Protein AF-A0A6C0JT31-F1 (afdb_monomer_lite)

pLDDT: mean 92.15, std 6.62, range [58.12, 98.12]

Radius of gyration: 35.14 Å; chains: 1; bounding box: 84×81×82 Å

Foldseek 3Di:
DDDLVNLVVLLVVLPCVDDDPVNVVLSVVCCVVPPDDPSNLLSVLVVLVPPPQNVLVVCLPVVPDPPPCLDLVNLCSSNNDVRSNVVNVVCCVQPDLDLVNLCVVPNNVRSVVVVVVVCLVPDLDLVSLCVVPNPVVSVVVSVVCCQQPVVDLDLVNLCSNPNNPRSNVVSVVVVVVVVLCLDLVVLCVVPNNPRSVVVNVVVVVVVVCPPPLNVLLVVCVVVVDDPVVSVVVCCQVPVCLDLVNLCVVPNNPRSNVVSVVVVLVVLCPDLLHLNVVVVVVDDSQVSLVSNLVVVCVVCLQDPQDPVCCVQCVVVQVLLCVQPVFDKQAHSRWDKDADGPLLCVLAVDGIDTAHIDGVVVLEGEHEAEPVHDDPDDLVCLVVDDSVVCNVPPDPVSSSCNSSVVVVHDYQYAYPVCNLVSLVVVQVVCVVVVNHDDSVSRD

Structure (mmCIF, N/CA/C/O backbone):
data_AF-A0A6C0JT31-F1
#
_entry.id   AF-A0A6C0JT31-F1
#
loop_
_atom_site.group_PDB
_atom_site.id
_atom_site.type_symbol
_atom_site.label_atom_id
_atom_site.label_alt_id
_atom_site.label_comp_id
_atom_site.label_asym_id
_atom_site.label_entity_id
_atom_site.label_seq_id
_atom_site.pdbx_PDB_ins_code
_atom_site.Cartn_x
_atom_site.Cartn_y
_atom_site.Cartn_z
_atom_site.occupancy
_atom_site.B_iso_or_equiv
_atom_site.auth_seq_id
_atom_site.auth_comp_id
_atom_site.auth_asym_id
_atom_site.auth_atom_id
_atom_site.pdbx_PDB_model_num
ATOM 1 N N . MET A 1 1 ? -22.588 42.194 32.661 1.00 69.44 1 MET A N 1
ATOM 2 C CA . MET A 1 1 ? -21.733 40.985 32.704 1.00 69.44 1 MET A CA 1
ATOM 3 C C . MET A 1 1 ? -22.078 40.218 33.970 1.00 69.44 1 MET A C 1
ATOM 5 O O . MET A 1 1 ? -22.453 40.865 34.941 1.00 69.44 1 MET A O 1
ATOM 9 N N . ALA A 1 2 ? -22.039 38.881 33.966 1.00 86.81 2 ALA A N 1
ATOM 10 C CA . ALA A 1 2 ? -22.159 38.131 35.223 1.00 86.81 2 ALA A CA 1
ATOM 11 C C . ALA A 1 2 ? -21.016 38.555 36.164 1.00 86.81 2 ALA A C 1
ATOM 13 O O . ALA A 1 2 ? -19.954 38.906 35.660 1.00 86.81 2 ALA A O 1
ATOM 14 N N . SER A 1 3 ? -21.226 38.572 37.481 1.00 95.69 3 SER A N 1
ATOM 15 C CA . SER A 1 3 ? -20.156 38.810 38.461 1.00 95.69 3 SER A CA 1
ATOM 16 C C . SER A 1 3 ? -19.476 37.495 38.853 1.00 95.69 3 SER A C 1
ATOM 18 O O . SER A 1 3 ? -20.066 36.418 38.705 1.00 95.69 3 SER A O 1
ATOM 20 N N . PHE A 1 4 ? -18.258 37.572 39.394 1.00 96.44 4 PHE A N 1
ATOM 21 C CA . PHE A 1 4 ? -17.570 36.395 39.929 1.00 96.44 4 PHE A CA 1
ATOM 22 C C . PHE A 1 4 ? -18.368 35.740 41.072 1.00 96.44 4 PHE A C 1
ATOM 24 O O . PHE A 1 4 ? -18.502 34.518 41.113 1.00 96.44 4 PHE A O 1
ATOM 31 N N . ASP A 1 5 ? -19.036 36.536 41.912 1.00 96.56 5 ASP A N 1
ATOM 32 C CA . ASP A 1 5 ? -19.933 36.027 42.959 1.00 96.56 5 ASP A CA 1
ATOM 33 C C . ASP A 1 5 ? -21.072 35.171 42.398 1.00 96.56 5 ASP A C 1
ATOM 35 O O . ASP A 1 5 ? -21.422 34.130 42.959 1.00 96.56 5 ASP A O 1
ATOM 39 N N . TYR A 1 6 ? -21.649 35.569 41.258 1.00 96.50 6 TYR A N 1
ATOM 40 C CA . TYR A 1 6 ? -22.677 34.774 40.588 1.00 96.50 6 TYR A CA 1
ATOM 41 C C . TYR A 1 6 ? -22.108 33.455 40.045 1.00 96.50 6 TYR A C 1
ATOM 43 O O . TYR A 1 6 ? -22.755 32.402 40.143 1.00 96.50 6 TYR A O 1
ATOM 51 N N . PHE A 1 7 ? -20.888 33.489 39.503 1.00 96.38 7 PHE A N 1
ATOM 52 C CA . PHE A 1 7 ? -20.173 32.292 39.070 1.00 96.38 7 PHE A CA 1
ATOM 53 C C . PHE A 1 7 ? -19.945 31.328 40.246 1.00 96.38 7 PHE A C 1
ATOM 55 O O . PHE A 1 7 ? -20.360 30.168 40.163 1.00 96.38 7 PHE A O 1
ATOM 62 N N . LEU A 1 8 ? -19.428 31.811 41.381 1.00 97.31 8 LEU A N 1
ATOM 63 C CA . LEU A 1 8 ? -19.240 31.013 42.598 1.00 97.31 8 LEU A CA 1
ATOM 64 C C . LEU A 1 8 ? -20.556 30.481 43.168 1.00 97.31 8 LEU A C 1
ATOM 66 O O . LEU A 1 8 ? -20.645 29.305 43.524 1.00 97.31 8 LEU A O 1
ATOM 70 N N . LYS A 1 9 ? -21.615 31.299 43.192 1.00 96.94 9 LYS A N 1
ATOM 71 C CA . LYS A 1 9 ? -22.958 30.862 43.602 1.00 96.94 9 LYS A CA 1
ATOM 72 C C . LYS A 1 9 ? -23.452 29.698 42.740 1.00 96.94 9 LYS A C 1
ATOM 74 O O . LYS A 1 9 ? -24.077 28.769 43.249 1.00 96.94 9 LYS A O 1
ATOM 79 N N . THR A 1 10 ? -23.141 29.712 41.444 1.00 97.06 10 THR A N 1
ATOM 80 C CA . THR A 1 10 ? -23.486 28.622 40.523 1.00 97.06 10 THR A CA 1
ATOM 81 C C . THR A 1 10 ? -22.645 27.368 40.772 1.00 97.06 10 THR A C 1
ATOM 83 O O . THR A 1 10 ? -23.184 26.264 40.720 1.00 97.06 10 THR A O 1
ATOM 86 N N . ILE A 1 11 ? -21.351 27.515 41.081 1.00 97.50 11 ILE A N 1
ATOM 87 C CA . ILE A 1 11 ? -20.485 26.393 41.475 1.00 97.50 11 ILE A CA 1
ATOM 88 C C . ILE A 1 11 ? -21.014 25.723 42.754 1.00 97.50 11 ILE A C 1
ATOM 90 O O . ILE A 1 11 ? -21.165 24.501 42.768 1.00 97.50 11 ILE A O 1
ATOM 94 N N . LYS A 1 12 ? -21.397 26.514 43.767 1.00 97.25 12 LYS A N 1
ATOM 95 C CA . LYS A 1 12 ? -22.021 26.023 45.010 1.00 97.25 12 LYS A CA 1
ATOM 96 C C . LYS A 1 12 ? -23.351 25.316 44.756 1.00 97.25 12 LYS A C 1
ATOM 98 O O . LYS A 1 12 ? -23.585 24.233 45.279 1.00 97.25 12 LYS A O 1
ATOM 103 N N . LYS A 1 13 ? -24.195 25.855 43.865 1.00 97.38 13 LYS A N 1
ATOM 104 C CA . LYS A 1 13 ? -25.459 25.213 43.449 1.00 97.38 13 LYS A CA 1
ATOM 105 C C . LYS A 1 13 ? -25.257 23.830 42.806 1.00 97.38 13 LYS A C 1
ATOM 107 O O . LYS A 1 13 ? -26.175 23.018 42.824 1.00 97.38 13 LYS A O 1
ATOM 112 N N . ASN A 1 14 ? -24.077 23.550 42.252 1.00 97.06 14 ASN A N 1
ATOM 113 C CA . ASN A 1 14 ? -23.718 22.234 41.716 1.00 97.06 14 ASN A CA 1
ATOM 114 C C . ASN A 1 14 ? -23.098 21.291 42.776 1.00 97.06 14 ASN A C 1
ATOM 116 O O . ASN A 1 14 ? -22.522 20.273 42.393 1.00 97.06 14 ASN A O 1
ATOM 120 N N . GLY A 1 15 ? -23.191 21.614 44.072 1.00 96.88 15 GLY A N 1
ATOM 121 C CA . GLY A 1 15 ? -22.801 20.733 45.181 1.00 96.88 15 GLY A CA 1
ATOM 122 C C . GLY A 1 15 ? -21.375 20.914 45.710 1.00 96.88 15 GLY A C 1
ATOM 123 O O . GLY A 1 15 ? -20.923 20.100 46.503 1.00 96.88 15 GLY A O 1
ATOM 124 N N . VAL A 1 16 ? -20.647 21.950 45.280 1.00 97.44 16 VAL A N 1
ATOM 125 C CA . VAL A 1 16 ? -19.313 22.263 45.823 1.00 97.44 16 VAL A CA 1
ATOM 126 C C . VAL A 1 16 ? -19.470 23.177 47.037 1.00 97.44 16 VAL A C 1
ATOM 128 O O . VAL A 1 16 ? -19.629 24.386 46.880 1.00 97.44 16 VAL A O 1
ATOM 131 N N . GLU A 1 17 ? -19.458 22.610 48.241 1.00 95.62 17 GLU A N 1
ATOM 132 C CA . GLU A 1 17 ? -19.674 23.375 49.479 1.00 95.62 17 GLU A CA 1
ATOM 133 C C . GLU A 1 17 ? -18.415 24.124 49.934 1.00 95.62 17 GLU A C 1
ATOM 135 O O . GLU A 1 17 ? -18.486 25.310 50.259 1.00 95.62 17 GLU A O 1
ATOM 140 N N . ASN A 1 18 ? -17.259 23.458 49.862 1.00 95.88 18 ASN A N 1
ATOM 141 C CA . ASN A 1 18 ? -15.967 23.987 50.290 1.00 95.88 18 ASN A CA 1
ATOM 142 C C . ASN A 1 18 ? -15.019 24.114 49.091 1.00 95.88 18 ASN A C 1
ATOM 144 O O . ASN A 1 18 ? -14.836 23.162 48.331 1.00 95.88 18 ASN A O 1
ATOM 148 N N . ILE A 1 19 ? -14.421 25.294 48.920 1.00 97.38 19 ILE A N 1
ATOM 149 C CA . ILE A 1 19 ? -13.446 25.602 47.866 1.00 97.38 19 ILE A CA 1
ATOM 150 C C . ILE A 1 19 ? -12.188 26.096 48.575 1.00 97.38 19 ILE A C 1
ATOM 152 O O . ILE A 1 19 ? -12.276 27.049 49.344 1.00 97.38 19 ILE A O 1
ATOM 156 N N . SER A 1 20 ? -11.043 25.449 48.350 1.00 97.31 20 SER A N 1
ATOM 157 C CA . SER A 1 20 ? -9.771 25.920 48.906 1.00 97.31 20 SER A CA 1
ATOM 158 C C . SER A 1 20 ? -9.339 27.237 48.258 1.00 97.31 20 SER A C 1
ATOM 160 O O . SER A 1 20 ? -9.696 27.517 47.111 1.00 97.31 20 SER A O 1
ATOM 162 N N . ASP A 1 21 ? -8.524 28.024 48.961 1.00 97.56 21 ASP A N 1
ATOM 163 C CA . ASP A 1 21 ? -8.038 29.316 48.460 1.00 97.56 21 ASP A CA 1
ATOM 164 C C . ASP A 1 21 ? -7.274 29.187 47.135 1.00 97.56 21 ASP A C 1
ATOM 166 O O . ASP A 1 21 ? -7.402 30.037 46.254 1.00 97.56 21 ASP A O 1
ATOM 170 N N . ASP A 1 22 ? -6.519 28.102 46.950 1.00 97.31 22 ASP A N 1
ATOM 171 C CA . ASP A 1 22 ? -5.787 27.855 45.705 1.00 97.31 22 ASP A CA 1
ATOM 172 C C . ASP A 1 22 ? -6.731 27.579 44.529 1.00 97.31 22 ASP A C 1
ATOM 174 O O . ASP A 1 22 ? -6.578 28.169 43.457 1.00 97.31 22 ASP A O 1
ATOM 178 N N . VAL A 1 23 ? -7.779 26.773 44.742 1.00 97.06 23 VAL A N 1
ATOM 179 C CA . VAL A 1 23 ? -8.818 26.560 43.724 1.00 97.06 23 VAL A CA 1
ATOM 180 C C . VAL A 1 23 ? -9.566 27.865 43.454 1.00 97.06 23 VAL A C 1
ATOM 182 O O . VAL A 1 23 ? -9.864 28.168 42.301 1.00 97.06 23 VAL A O 1
ATOM 185 N N . LEU A 1 24 ? -9.836 28.677 44.479 1.00 97.62 24 LEU A N 1
ATOM 186 C CA . LEU A 1 24 ? -10.512 29.964 44.325 1.00 97.62 24 LEU A CA 1
ATOM 187 C C . LEU A 1 24 ? -9.716 30.927 43.427 1.00 97.62 24 LEU A C 1
ATOM 189 O O . LEU A 1 24 ? -10.303 31.557 42.545 1.00 97.62 24 LEU A O 1
ATOM 193 N N . LYS A 1 25 ? -8.386 30.982 43.588 1.00 97.75 25 LYS A N 1
ATOM 194 C CA . LYS A 1 25 ? -7.487 31.758 42.714 1.00 97.75 25 LYS A CA 1
ATOM 195 C C . LYS A 1 25 ? -7.536 31.271 41.267 1.00 97.75 25 LYS A C 1
ATOM 197 O O . LYS A 1 25 ? -7.625 32.086 40.349 1.00 97.75 25 LYS A O 1
ATOM 202 N N . GLU A 1 26 ? -7.515 29.955 41.044 1.00 97.88 26 GLU A N 1
ATOM 203 C CA . GLU A 1 26 ? -7.654 29.397 39.694 1.00 97.88 26 GLU A CA 1
ATOM 204 C C . GLU A 1 26 ? -9.007 29.749 39.064 1.00 97.88 26 GLU A C 1
ATOM 206 O O . GLU A 1 26 ? -9.064 30.133 37.896 1.00 97.88 26 GLU A O 1
ATOM 211 N N . LEU A 1 27 ? -10.095 29.664 39.833 1.00 97.19 27 LEU A N 1
ATOM 212 C CA . LEU A 1 27 ? -11.440 30.011 39.377 1.00 97.19 27 LEU A CA 1
ATOM 213 C C . LEU A 1 27 ? -11.567 31.487 38.995 1.00 97.19 27 LEU A C 1
ATOM 215 O O . LEU A 1 27 ? -12.158 31.781 37.955 1.00 97.19 27 LEU A O 1
ATOM 219 N N . GLN A 1 28 ? -11.008 32.393 39.804 1.00 97.44 28 GLN A N 1
ATOM 220 C CA . GLN A 1 28 ? -10.962 33.827 39.505 1.00 97.44 28 GLN A CA 1
ATOM 221 C C . GLN A 1 28 ? -10.239 34.064 38.179 1.00 97.44 28 GLN A C 1
ATOM 223 O O . GLN A 1 28 ? -10.784 34.696 37.279 1.00 97.44 28 GLN A O 1
ATOM 228 N N . ARG A 1 29 ? -9.072 33.436 37.999 1.00 97.75 29 ARG A N 1
ATOM 229 C CA . ARG A 1 29 ? -8.293 33.542 36.763 1.00 97.75 29 ARG A CA 1
ATOM 230 C C . ARG A 1 29 ? -9.054 33.031 35.536 1.00 97.75 29 ARG A C 1
ATOM 232 O O . ARG A 1 29 ? -9.039 33.677 34.492 1.00 97.75 29 ARG A O 1
ATOM 239 N N . ILE A 1 30 ? -9.736 31.886 35.649 1.00 96.69 30 ILE A N 1
ATOM 240 C CA . ILE A 1 30 ? -10.597 31.361 34.576 1.00 96.69 30 ILE A CA 1
ATOM 241 C C . ILE A 1 30 ? -11.704 32.375 34.236 1.00 96.69 30 ILE A C 1
ATOM 243 O O . ILE A 1 30 ? -12.012 32.589 33.065 1.00 96.69 30 ILE A O 1
ATOM 247 N N . PHE A 1 31 ? -12.327 32.975 35.247 1.00 96.62 31 PHE A N 1
ATOM 248 C CA . PHE A 1 31 ? -13.426 33.914 35.059 1.00 96.62 31 PHE A CA 1
ATOM 249 C C . PHE A 1 31 ? -12.974 35.214 34.384 1.00 96.62 31 PHE A C 1
ATOM 251 O O . PHE A 1 31 ? -13.602 35.632 33.411 1.00 96.62 31 PHE A O 1
ATOM 258 N N . ASP A 1 32 ? -11.869 35.799 34.844 1.00 96.31 32 ASP A N 1
ATOM 259 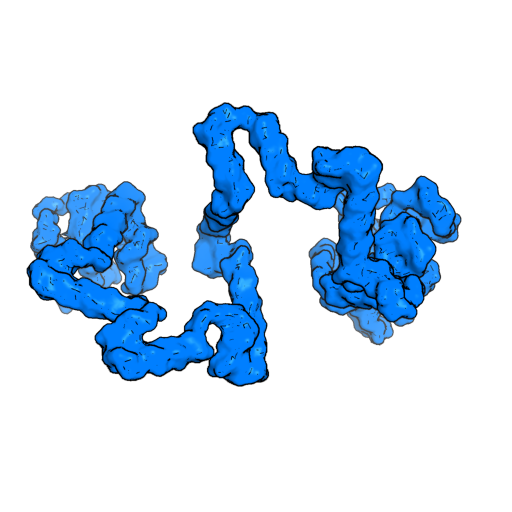C CA . ASP A 1 32 ? -11.333 37.059 34.317 1.00 96.31 32 ASP A CA 1
ATOM 260 C C . ASP A 1 32 ? -10.927 36.938 32.844 1.00 96.31 32 ASP A C 1
ATOM 262 O O . ASP A 1 32 ? -11.186 37.835 32.045 1.00 96.31 32 ASP A O 1
ATOM 266 N N . GLU A 1 33 ? -10.336 35.804 32.459 1.00 96.56 33 GLU A N 1
ATOM 267 C CA . GLU A 1 33 ? -9.851 35.588 31.094 1.00 96.56 33 GLU A CA 1
ATOM 268 C C . GLU A 1 33 ? -10.964 35.168 30.119 1.00 96.56 33 GLU A C 1
ATOM 270 O O . GLU A 1 33 ? -10.937 35.519 28.938 1.00 96.56 33 GLU A O 1
ATOM 275 N N . PHE A 1 34 ? -11.954 34.399 30.584 1.00 93.62 34 PHE A N 1
ATOM 276 C CA . PHE A 1 34 ? -12.894 33.712 29.692 1.00 93.62 34 PHE A CA 1
ATOM 277 C C . PHE A 1 34 ? -14.362 34.118 29.849 1.00 93.62 34 PHE A C 1
ATOM 279 O O . PHE A 1 34 ? -15.176 33.749 28.993 1.00 93.62 34 PHE A O 1
ATOM 286 N N . GLY A 1 35 ? -14.718 34.854 30.903 1.00 92.69 35 GLY A N 1
ATOM 287 C CA . GLY A 1 35 ? -16.068 35.346 31.169 1.00 92.69 35 GLY A CA 1
ATOM 288 C C . GLY A 1 35 ? -17.082 34.234 31.451 1.00 92.69 35 GLY A C 1
ATOM 289 O O . GLY A 1 35 ? -17.193 33.734 32.567 1.00 92.69 35 GLY A O 1
ATOM 290 N N . ALA A 1 36 ? -17.884 33.861 30.450 1.00 86.88 36 ALA A N 1
ATOM 291 C CA . ALA A 1 36 ? -18.910 32.827 30.598 1.00 86.88 36 ALA A CA 1
ATOM 292 C C . ALA A 1 36 ? -18.299 31.421 30.484 1.00 86.88 36 ALA A C 1
ATOM 294 O O . ALA A 1 36 ? -17.788 31.027 29.433 1.00 86.88 36 ALA A O 1
ATOM 295 N N . VAL A 1 37 ? -18.393 30.638 31.562 1.00 89.62 37 VAL A N 1
ATOM 296 C CA . VAL A 1 37 ? -17.688 29.356 31.693 1.00 89.62 37 VAL A CA 1
ATOM 297 C C . VAL A 1 37 ? -18.661 28.223 32.048 1.00 89.62 37 VAL A C 1
ATOM 299 O O . VAL A 1 37 ? -19.593 28.438 32.826 1.00 89.62 37 VAL A O 1
ATOM 302 N N . PRO A 1 38 ? -18.488 26.998 31.509 1.00 91.00 38 PRO A N 1
ATOM 303 C CA . PRO A 1 38 ? -19.333 25.848 31.835 1.00 91.00 38 PRO A CA 1
ATOM 304 C C . PRO A 1 38 ? -19.134 25.360 33.283 1.00 91.00 38 PRO A C 1
ATOM 306 O O . PRO A 1 38 ? -18.434 24.380 33.545 1.00 91.00 38 PRO A O 1
ATOM 309 N N . THR A 1 39 ? -19.827 26.012 34.221 1.00 95.06 39 THR A N 1
ATOM 310 C CA . THR A 1 39 ? -19.787 25.764 35.676 1.00 95.06 39 THR A CA 1
ATOM 311 C C . THR A 1 39 ? -19.979 24.296 36.049 1.00 95.06 39 THR A C 1
ATOM 313 O O . THR A 1 39 ? -19.274 23.801 36.915 1.00 95.06 39 THR A O 1
ATOM 316 N N . LYS A 1 40 ? -20.849 23.549 35.353 1.00 95.19 40 LYS A N 1
ATOM 317 C CA . LYS A 1 40 ? -21.061 22.109 35.610 1.00 95.19 40 LYS A CA 1
ATOM 318 C C . LYS A 1 40 ? -19.797 21.262 35.433 1.00 95.19 40 LYS A C 1
ATOM 320 O O . LYS A 1 40 ? -19.618 20.278 36.146 1.00 95.19 40 LYS A O 1
ATOM 325 N N . ILE A 1 41 ? -18.948 21.600 34.459 1.00 93.88 41 ILE A N 1
ATOM 326 C CA . ILE A 1 41 ? -17.707 20.855 34.202 1.00 93.88 41 ILE A CA 1
ATOM 327 C C . ILE A 1 41 ? -16.709 21.134 35.323 1.00 93.88 41 ILE A C 1
ATOM 329 O O . ILE A 1 41 ? -16.168 20.186 35.885 1.00 93.88 41 ILE A O 1
ATOM 333 N N . ILE A 1 42 ? -16.542 22.411 35.669 1.00 96.12 42 ILE A N 1
ATOM 334 C CA . ILE A 1 42 ? -15.617 22.872 36.707 1.00 96.12 42 ILE A CA 1
ATOM 335 C C . ILE A 1 42 ? -16.032 22.361 38.085 1.00 96.12 42 ILE A C 1
ATOM 337 O O . ILE A 1 42 ? -15.215 21.767 38.777 1.00 96.12 42 ILE A O 1
ATOM 341 N N . SER A 1 43 ? -17.311 22.475 38.454 1.00 97.38 43 SER A N 1
ATOM 342 C CA . SER A 1 43 ? -17.826 21.910 39.707 1.00 97.38 43 SER A CA 1
ATOM 343 C C . SER A 1 43 ? -17.496 20.425 39.830 1.00 97.38 43 SER A C 1
ATOM 345 O O . SER A 1 43 ? -17.051 19.973 40.879 1.00 97.38 43 SER A O 1
ATOM 347 N N . LYS A 1 44 ? -17.646 19.663 38.739 1.00 96.75 44 LYS A N 1
ATOM 348 C CA . LYS A 1 44 ? -17.315 18.236 38.729 1.00 96.75 44 LYS A CA 1
ATOM 349 C C . LYS A 1 44 ? -15.810 17.972 38.856 1.00 96.75 44 LYS A C 1
ATOM 351 O O . LYS A 1 44 ? -15.446 16.973 39.459 1.00 96.75 44 LYS A O 1
ATOM 356 N N . GLN A 1 45 ? -14.947 18.831 38.309 1.00 97.25 45 GLN A N 1
ATOM 357 C CA . GLN A 1 45 ? -13.494 18.728 38.504 1.00 97.25 45 GLN A CA 1
ATOM 358 C C . GLN A 1 45 ? -13.115 18.953 39.973 1.00 97.25 45 GLN A C 1
ATOM 360 O O . GLN A 1 45 ? -12.343 18.168 40.513 1.00 97.25 45 GLN A O 1
ATOM 365 N N . ILE A 1 46 ? -13.718 19.950 40.630 1.00 97.56 46 ILE A N 1
ATOM 366 C CA . ILE A 1 46 ? -13.469 20.244 42.050 1.00 97.56 46 ILE A CA 1
ATOM 367 C C . ILE A 1 46 ? -13.913 19.071 42.934 1.00 97.56 46 ILE A C 1
ATOM 369 O O . ILE A 1 46 ? -13.137 18.603 43.758 1.00 97.56 46 ILE A O 1
ATOM 373 N N . LEU A 1 47 ? -15.124 18.540 42.720 1.00 97.44 47 LEU A N 1
ATOM 374 C CA . LEU A 1 47 ? -15.649 17.402 43.493 1.00 97.44 47 LEU A CA 1
ATOM 375 C C . LEU A 1 47 ? -14.801 16.130 43.369 1.00 97.44 47 LEU A C 1
ATOM 377 O O . LEU A 1 47 ? -14.805 15.298 44.268 1.00 97.44 47 LEU A O 1
ATOM 381 N N . LEU A 1 48 ? -14.102 15.964 42.246 1.00 96.94 48 LEU A N 1
ATOM 382 C CA . LEU A 1 48 ? -13.217 14.827 42.000 1.00 96.94 48 LEU A CA 1
ATOM 383 C C . LEU A 1 48 ? -11.772 15.092 42.449 1.00 96.94 48 LEU A C 1
ATOM 385 O O . LEU A 1 48 ? -10.923 14.233 42.242 1.00 96.94 48 LEU A O 1
ATOM 389 N N . GLY A 1 49 ? -11.479 16.266 43.020 1.00 96.75 49 GLY A N 1
ATOM 390 C CA . GLY A 1 49 ? -10.129 16.633 43.448 1.00 96.75 49 GLY A CA 1
ATOM 391 C C . GLY A 1 49 ? -9.130 16.736 42.292 1.00 96.75 49 GLY A C 1
ATOM 392 O O . GLY A 1 49 ? -7.962 16.397 42.460 1.00 96.75 49 GLY A O 1
ATOM 393 N N . ILE A 1 50 ? -9.574 17.153 41.100 1.00 96.56 50 ILE A N 1
ATOM 394 C CA . ILE A 1 50 ? -8.691 17.264 39.931 1.00 96.56 50 ILE A CA 1
ATOM 395 C C . ILE A 1 50 ? -7.772 18.489 40.082 1.00 96.56 50 ILE A C 1
ATOM 397 O O . ILE A 1 50 ? -8.297 19.600 40.180 1.00 96.56 50 ILE A O 1
ATOM 401 N N . PRO A 1 51 ? -6.434 18.326 40.035 1.00 95.94 51 PRO A N 1
ATOM 402 C CA . PRO A 1 51 ? -5.503 19.450 40.103 1.00 95.94 51 PRO A CA 1
ATOM 403 C C . PRO A 1 51 ? -5.430 20.220 38.774 1.00 95.94 51 PRO A C 1
ATOM 405 O O . PRO A 1 51 ? -5.808 19.701 37.712 1.00 95.94 51 PRO A O 1
ATOM 408 N N . ASP A 1 52 ? -4.883 21.436 38.839 1.00 95.56 52 ASP A N 1
ATOM 409 C CA . ASP A 1 52 ? -4.596 22.318 37.701 1.00 95.56 52 ASP A CA 1
ATOM 410 C C . ASP A 1 52 ? -5.827 22.610 36.820 1.00 95.56 52 ASP A C 1
ATOM 412 O O . ASP A 1 52 ? -5.794 22.485 35.585 1.00 95.56 52 ASP A O 1
ATOM 416 N N . ILE A 1 53 ? -6.945 22.982 37.444 1.00 96.69 53 ILE A N 1
ATOM 417 C CA . ILE A 1 53 ? -8.231 23.236 36.779 1.00 96.69 53 ILE A CA 1
ATOM 418 C C . ILE A 1 53 ? -8.074 24.297 35.683 1.00 96.69 53 ILE A C 1
ATOM 420 O O . ILE A 1 53 ? -8.561 24.091 34.566 1.00 96.69 53 ILE A O 1
ATOM 424 N N . TYR A 1 54 ? -7.351 25.388 35.956 1.00 96.81 54 TYR A N 1
ATOM 425 C CA . TYR A 1 54 ? -7.072 26.442 34.977 1.00 96.81 54 TYR A CA 1
ATOM 426 C C . TYR A 1 54 ? -6.321 25.894 33.760 1.00 96.81 54 TYR A C 1
ATOM 428 O O . TYR A 1 54 ? -6.782 26.044 32.625 1.00 96.81 54 TYR A O 1
ATOM 436 N N . LYS A 1 55 ? -5.201 25.190 33.976 1.00 96.50 55 LYS A N 1
ATOM 437 C CA . LYS A 1 55 ? -4.381 24.636 32.886 1.00 96.50 55 LYS A CA 1
ATOM 438 C C . LYS A 1 55 ? -5.202 23.691 32.012 1.00 96.50 55 LYS A C 1
ATOM 440 O O . LYS A 1 55 ? -5.206 23.819 30.788 1.00 96.50 55 LYS A O 1
ATOM 445 N N . ARG A 1 56 ? -5.958 22.778 32.632 1.00 94.81 56 ARG A N 1
ATOM 446 C CA . ARG A 1 56 ? -6.835 21.839 31.917 1.00 94.81 56 ARG A CA 1
ATOM 447 C C . ARG A 1 56 ? -7.925 22.554 31.135 1.00 94.81 56 ARG A C 1
ATOM 449 O O . ARG A 1 56 ? -8.240 22.134 30.021 1.00 94.81 56 ARG A O 1
ATOM 456 N N . PHE A 1 57 ? -8.504 23.615 31.694 1.00 93.94 57 PHE A N 1
ATOM 457 C CA . PHE A 1 57 ? -9.516 24.417 31.017 1.00 93.94 57 PHE A CA 1
ATOM 458 C C . PHE A 1 57 ? -8.956 25.066 29.746 1.00 93.94 57 PHE A C 1
ATOM 460 O O . PHE A 1 57 ? -9.543 24.899 28.673 1.00 93.94 57 PHE A O 1
ATOM 467 N N . VAL A 1 58 ? -7.796 25.724 29.849 1.00 93.88 58 VAL A N 1
ATOM 468 C CA . VAL A 1 58 ? -7.093 26.345 28.715 1.00 93.88 58 VAL A CA 1
ATOM 469 C C . VAL A 1 58 ? -6.751 25.302 27.653 1.00 93.88 58 VAL A C 1
ATOM 471 O O . VAL A 1 58 ? -7.088 25.473 26.481 1.00 93.88 58 VAL A O 1
ATOM 474 N N . GLU A 1 59 ? -6.159 24.173 28.052 1.00 92.12 59 GLU A N 1
ATOM 475 C CA . GLU A 1 59 ? -5.826 23.093 27.121 1.00 92.12 59 GLU A CA 1
ATOM 476 C C . GLU A 1 59 ? -7.060 22.544 26.403 1.00 92.12 59 GLU A C 1
ATOM 478 O O . GLU A 1 59 ? -7.036 22.354 25.185 1.00 92.12 59 GLU A O 1
ATOM 483 N N . CYS A 1 60 ? -8.155 22.318 27.133 1.00 91.38 60 CYS A N 1
ATOM 484 C CA . CYS A 1 60 ? -9.413 21.872 26.547 1.00 91.38 60 CYS A CA 1
ATOM 485 C C . CYS A 1 60 ? -9.955 22.887 25.545 1.00 91.38 60 CYS A C 1
ATOM 487 O O . CYS A 1 60 ? -10.397 22.486 24.474 1.00 91.38 60 CYS A O 1
ATOM 489 N N . ARG A 1 61 ? -9.932 24.180 25.872 1.00 89.31 61 ARG A N 1
ATOM 490 C CA . ARG A 1 61 ? -10.451 25.238 24.999 1.00 89.31 61 ARG A CA 1
ATOM 491 C C . ARG A 1 61 ? -9.627 25.383 23.720 1.00 89.31 61 ARG A C 1
ATOM 493 O O . ARG A 1 61 ? -10.208 25.563 22.654 1.00 89.31 61 ARG A O 1
ATOM 500 N N . ASN A 1 62 ? -8.306 25.258 23.821 1.00 89.62 62 ASN A N 1
ATOM 501 C CA . ASN A 1 62 ? -7.397 25.409 22.686 1.00 89.62 62 ASN A CA 1
ATOM 502 C C . ASN A 1 62 ? -7.402 24.181 21.766 1.00 89.62 62 ASN A C 1
ATOM 504 O O . ASN A 1 62 ? -7.381 24.323 20.546 1.00 89.62 62 ASN A O 1
ATOM 508 N N . LYS A 1 63 ? -7.433 22.968 22.335 1.00 87.75 63 LYS A N 1
ATOM 509 C CA . LYS A 1 63 ? -7.328 21.721 21.556 1.00 87.75 63 LYS A CA 1
ATOM 510 C C . LYS A 1 63 ? -8.685 21.174 21.107 1.00 87.75 63 LYS A C 1
ATOM 512 O O . LYS A 1 63 ? -8.770 20.556 20.047 1.00 87.75 63 LYS A O 1
ATOM 517 N N . LEU A 1 64 ? -9.755 21.369 21.883 1.00 84.81 64 LEU A N 1
ATOM 518 C CA . LEU A 1 64 ? -11.087 20.878 21.528 1.00 84.81 64 LEU A CA 1
ATOM 519 C C . LEU A 1 64 ? -11.862 21.994 20.825 1.00 84.81 64 LEU A C 1
ATOM 521 O O . LEU A 1 64 ? -12.316 22.948 21.454 1.00 84.81 64 LEU A O 1
ATOM 525 N N . LYS A 1 65 ? -12.089 21.847 19.516 1.00 70.38 65 LYS A N 1
ATOM 526 C CA . LYS A 1 65 ? -13.090 22.665 18.813 1.00 70.38 65 LYS A CA 1
ATOM 527 C C . LYS A 1 65 ? -14.436 22.504 19.536 1.00 70.38 65 LYS A C 1
ATOM 529 O O . LYS A 1 65 ? -14.761 21.405 19.985 1.00 70.38 65 LYS A O 1
ATOM 534 N N . SER A 1 66 ? -15.222 23.577 19.631 1.00 60.72 66 SER A N 1
ATOM 535 C CA . SER A 1 66 ? -16.403 23.746 20.508 1.00 60.72 66 SER A CA 1
ATOM 536 C C . SER A 1 66 ? -17.495 22.653 20.486 1.00 60.72 66 SER A C 1
ATOM 538 O O . SER A 1 66 ? -18.432 22.727 21.278 1.00 60.72 66 SER A O 1
ATOM 540 N N . LYS A 1 67 ? -17.405 21.631 19.624 1.00 58.12 67 LYS A N 1
ATOM 541 C CA . LYS A 1 67 ? -18.451 20.625 19.387 1.00 58.12 67 LYS A CA 1
ATOM 542 C C . LYS A 1 67 ? -18.236 19.268 20.082 1.00 58.12 67 LYS A C 1
ATOM 544 O O . LYS A 1 67 ? -19.227 18.633 20.428 1.00 58.12 67 LYS A O 1
ATOM 549 N N . ASP A 1 68 ? -17.009 18.851 20.405 1.00 64.75 68 ASP A N 1
ATOM 550 C CA . ASP A 1 68 ? -16.744 17.464 20.860 1.00 64.75 68 ASP A CA 1
ATOM 551 C C . ASP A 1 68 ? -16.577 17.316 22.378 1.00 64.75 68 ASP A C 1
ATOM 553 O O . ASP A 1 68 ? -15.644 16.693 22.890 1.00 64.75 68 ASP A O 1
ATOM 557 N N . SER A 1 69 ? -17.525 17.868 23.138 1.00 72.44 69 SER A N 1
ATOM 558 C CA . SER A 1 69 ? -17.482 17.829 24.606 1.00 72.44 69 SER A CA 1
ATOM 559 C C . SER A 1 69 ? -17.682 16.436 25.230 1.00 72.44 69 SER A C 1
ATOM 561 O O . SER A 1 69 ? -17.539 16.284 26.448 1.00 72.44 69 SER A O 1
ATOM 563 N N . THR A 1 70 ? -17.999 15.423 24.429 1.00 85.62 70 THR A N 1
ATOM 564 C CA . THR A 1 70 ? -18.322 14.064 24.883 1.00 85.62 70 THR A CA 1
ATOM 565 C C . THR A 1 70 ? -17.320 13.008 24.427 1.00 85.62 70 THR A C 1
ATOM 567 O O . THR A 1 70 ? -17.484 11.847 24.793 1.00 85.62 70 THR A O 1
ATOM 570 N N . SER A 1 71 ? -16.278 13.376 23.673 1.00 90.56 71 SER A N 1
ATOM 571 C CA . SER A 1 71 ? -15.268 12.412 23.227 1.00 90.56 71 SER A CA 1
ATOM 572 C C . SER A 1 71 ? -14.460 11.841 24.400 1.00 90.56 71 SER A C 1
ATOM 574 O O . SER A 1 71 ? -14.346 12.467 25.460 1.00 90.56 71 SER A O 1
ATOM 576 N N . TYR A 1 72 ? -13.876 10.653 24.200 1.00 91.81 72 TYR A N 1
ATOM 577 C CA . TYR A 1 72 ? -12.984 10.021 25.177 1.00 91.81 72 TYR A CA 1
ATOM 578 C C . TYR A 1 72 ? -11.835 10.961 25.555 1.00 91.81 72 TYR A C 1
ATOM 580 O O . TYR A 1 72 ? -11.667 11.295 26.724 1.00 91.81 72 TYR A O 1
ATOM 588 N N . ILE A 1 73 ? -11.141 11.503 24.548 1.00 90.44 73 ILE A N 1
ATOM 589 C CA . ILE A 1 73 ? -10.031 12.448 24.725 1.00 90.44 73 ILE A CA 1
ATOM 590 C C . ILE A 1 73 ? -10.483 13.686 25.510 1.00 90.44 73 ILE A C 1
ATOM 592 O O . ILE A 1 73 ? -9.807 14.091 26.450 1.00 90.44 73 ILE A O 1
ATOM 596 N N . ALA A 1 74 ? -11.654 14.253 25.201 1.00 92.69 74 ALA A N 1
ATOM 597 C CA . ALA A 1 74 ? -12.170 15.400 25.945 1.00 92.69 74 ALA A CA 1
ATOM 598 C C . ALA A 1 74 ? -12.441 15.083 27.424 1.00 92.69 74 ALA A C 1
ATOM 600 O O . ALA A 1 74 ? -12.266 15.952 28.278 1.00 92.69 74 ALA A O 1
ATOM 601 N N . CYS A 1 75 ? -12.870 13.859 27.745 1.00 94.56 75 CYS A N 1
ATOM 602 C CA . CYS A 1 75 ? -13.053 13.438 29.133 1.00 94.56 75 CYS A CA 1
ATOM 603 C C . CYS A 1 75 ? -11.704 13.290 29.848 1.00 94.56 75 CYS A C 1
ATOM 605 O O . CYS A 1 75 ? -11.565 13.803 30.956 1.00 94.56 75 CYS A O 1
ATOM 607 N N . ILE A 1 76 ? -10.705 12.686 29.197 1.00 95.00 76 ILE A N 1
ATOM 608 C CA . ILE A 1 76 ? -9.345 12.530 29.739 1.00 95.00 76 ILE A CA 1
ATOM 609 C C . ILE A 1 76 ? -8.684 13.890 29.989 1.00 95.00 76 ILE A C 1
ATOM 611 O O . ILE A 1 76 ? -8.136 14.140 31.060 1.00 95.00 76 ILE A O 1
ATOM 615 N N . MET A 1 77 ? -8.792 14.819 29.039 1.00 93.00 77 MET A N 1
ATOM 616 C CA . MET A 1 77 ? -8.218 16.157 29.194 1.00 93.00 77 MET A CA 1
ATOM 617 C C . MET A 1 77 ? -8.820 16.917 30.385 1.00 93.00 77 MET A C 1
ATOM 619 O O . MET A 1 77 ? -8.096 17.562 31.146 1.00 93.00 77 MET A O 1
ATOM 623 N N . ARG A 1 78 ? -10.140 16.816 30.581 1.00 93.88 78 ARG A N 1
ATOM 624 C CA . ARG A 1 78 ? -10.843 17.529 31.658 1.00 93.88 78 ARG A CA 1
ATOM 625 C C . ARG A 1 78 ? -10.636 16.896 33.021 1.00 93.88 78 ARG A C 1
ATOM 627 O O . ARG A 1 78 ? -10.418 17.617 33.985 1.00 93.88 78 ARG A O 1
ATOM 634 N N . TYR A 1 79 ? -10.748 15.579 33.112 1.00 95.62 79 TYR A N 1
ATOM 635 C CA . TYR A 1 79 ? -10.858 14.886 34.395 1.00 95.62 79 TYR A CA 1
ATOM 636 C C . TYR A 1 79 ? -9.619 14.045 34.728 1.00 95.62 79 TYR A C 1
ATOM 638 O O . TYR A 1 79 ? -9.612 13.341 35.727 1.00 95.62 79 TYR A O 1
ATOM 646 N N . GLY A 1 80 ? -8.569 14.096 33.907 1.00 95.06 80 GLY A N 1
ATOM 647 C CA . GLY A 1 80 ? -7.440 13.176 34.022 1.00 95.06 80 GLY A CA 1
ATOM 648 C C . GLY A 1 80 ? -7.784 11.784 33.495 1.00 95.06 80 GLY A C 1
ATOM 649 O O . GLY A 1 80 ? -8.921 11.509 33.113 1.00 95.06 80 GLY A O 1
ATOM 650 N N . GLU A 1 81 ? -6.786 10.906 33.446 1.00 93.38 81 GLU A N 1
ATOM 651 C CA . GLU A 1 81 ? -6.925 9.587 32.824 1.00 93.38 81 GLU A CA 1
ATOM 652 C C . GLU A 1 81 ? -7.951 8.711 33.551 1.00 93.38 81 GLU A C 1
ATOM 654 O O . GLU A 1 81 ? -8.951 8.298 32.963 1.00 93.38 81 GLU A O 1
ATOM 659 N N . HIS A 1 82 ? -7.770 8.543 34.863 1.00 96.19 82 HIS A N 1
ATOM 660 C CA . HIS A 1 82 ? -8.622 7.691 35.687 1.00 96.19 82 HIS A CA 1
ATOM 661 C C . HIS A 1 82 ? -10.095 8.141 35.696 1.00 96.19 82 HIS A C 1
ATOM 663 O O . HIS A 1 82 ? -10.991 7.401 35.285 1.00 96.19 82 HIS A O 1
ATOM 669 N N . HIS A 1 83 ? -10.375 9.379 36.121 1.00 96.69 83 HIS A N 1
ATOM 670 C CA . HIS A 1 83 ? -11.760 9.857 36.184 1.00 96.69 83 HIS A CA 1
ATOM 671 C C . HIS A 1 83 ? -12.350 10.129 34.797 1.00 96.69 83 HIS A C 1
ATOM 673 O O . HIS A 1 83 ? -13.557 9.961 34.602 1.00 96.69 83 HIS A O 1
ATOM 679 N N . GLY A 1 84 ? -11.526 10.527 33.823 1.00 95.88 84 GLY A N 1
ATOM 680 C CA . GLY A 1 84 ? -11.951 10.730 32.442 1.00 95.88 84 GLY A CA 1
ATOM 681 C C . GLY A 1 84 ? -12.491 9.451 31.818 1.00 95.88 84 GLY A C 1
ATOM 682 O O . GLY A 1 84 ? -13.556 9.487 31.197 1.00 95.88 84 GLY A O 1
ATOM 683 N N . GLU A 1 85 ? -11.829 8.316 32.048 1.00 95.38 85 GLU A N 1
ATOM 684 C CA . GLU A 1 85 ? -12.305 7.016 31.587 1.00 95.38 85 GLU A CA 1
ATOM 685 C C . GLU A 1 85 ? -13.634 6.618 32.244 1.00 95.38 85 GLU A C 1
ATOM 687 O O . GLU A 1 85 ? -14.579 6.246 31.541 1.00 95.38 85 GLU A O 1
ATOM 692 N N . ILE A 1 86 ? -13.747 6.745 33.571 1.00 96.06 86 ILE A N 1
ATOM 693 C CA . ILE A 1 86 ? -14.977 6.414 34.312 1.00 96.06 86 ILE A CA 1
ATOM 694 C C . ILE A 1 86 ? -16.157 7.243 33.793 1.00 96.06 86 ILE A C 1
ATOM 696 O O . ILE A 1 86 ? -17.217 6.703 33.467 1.00 96.06 86 ILE A O 1
ATOM 700 N N . ILE A 1 87 ? -15.968 8.560 33.662 1.00 94.88 87 ILE A N 1
ATOM 701 C CA . ILE A 1 87 ? -17.006 9.479 33.184 1.00 94.88 87 ILE A CA 1
ATOM 702 C C . ILE A 1 87 ? -17.389 9.168 31.740 1.00 94.88 87 ILE A C 1
ATOM 704 O O . ILE A 1 87 ? -18.576 9.203 31.409 1.00 94.88 87 ILE A O 1
ATOM 708 N N . TYR A 1 88 ? -16.416 8.872 30.877 1.00 95.06 88 TYR A N 1
ATOM 709 C CA . TYR A 1 88 ? -16.691 8.520 29.490 1.00 95.06 88 TYR A CA 1
ATOM 710 C C . TYR A 1 88 ? -17.501 7.225 29.395 1.00 95.06 88 TYR A C 1
ATOM 712 O O . TYR A 1 88 ? -18.546 7.210 28.746 1.00 95.06 88 TYR A O 1
ATOM 720 N N . ARG A 1 89 ? -17.086 6.164 30.101 1.00 92.25 89 ARG A N 1
ATOM 721 C CA . ARG A 1 89 ? -17.811 4.885 30.137 1.00 92.25 89 ARG A CA 1
ATOM 722 C C . ARG A 1 89 ? -19.240 5.068 30.643 1.00 92.25 89 ARG A C 1
ATOM 724 O O . ARG A 1 89 ? -20.163 4.538 30.027 1.00 92.25 89 ARG A O 1
ATOM 731 N N . GLN A 1 90 ? -19.436 5.844 31.711 1.00 93.12 90 GLN A N 1
ATOM 732 C CA . GLN A 1 90 ? -20.774 6.132 32.227 1.00 93.12 90 GLN A CA 1
ATOM 733 C C . GLN A 1 90 ? -21.617 6.895 31.202 1.00 93.12 90 GLN A C 1
ATOM 735 O O . GLN A 1 90 ? -22.734 6.490 30.906 1.00 93.12 90 GLN A O 1
ATOM 740 N N . ARG A 1 91 ? -21.063 7.931 30.562 1.00 92.00 91 ARG A N 1
ATOM 741 C CA . ARG A 1 91 ? -21.761 8.657 29.489 1.00 92.00 91 ARG A CA 1
ATOM 742 C C . ARG A 1 91 ? -22.131 7.753 28.319 1.00 92.00 91 ARG A C 1
ATOM 744 O O . ARG A 1 91 ? -23.222 7.902 27.779 1.00 92.00 91 ARG A O 1
ATOM 751 N N . CYS A 1 92 ? -21.262 6.829 27.915 1.00 87.69 92 CYS A N 1
ATOM 752 C CA . CYS A 1 92 ? -21.583 5.851 26.876 1.00 87.69 92 CYS A CA 1
ATOM 753 C C . CYS A 1 92 ? -22.765 4.965 27.285 1.00 87.69 92 CYS A C 1
ATOM 755 O O . CYS A 1 92 ? -23.623 4.707 26.447 1.00 87.69 92 CYS A O 1
ATOM 757 N N . LYS A 1 93 ? -22.846 4.554 28.558 1.00 88.31 93 LYS A N 1
ATOM 758 C CA . LYS A 1 93 ? -23.997 3.806 29.090 1.00 88.31 93 LYS A CA 1
ATOM 759 C C . LYS A 1 93 ? -25.277 4.649 29.101 1.00 88.31 93 LYS A C 1
ATOM 761 O O . LYS A 1 93 ? -26.294 4.198 28.590 1.00 88.31 93 LYS A O 1
ATOM 766 N N . ASP A 1 94 ? -25.211 5.881 29.600 1.00 85.44 94 ASP A N 1
ATOM 767 C CA . ASP A 1 94 ? -26.384 6.761 29.739 1.00 85.44 94 ASP A CA 1
ATOM 768 C C . ASP A 1 94 ? -26.916 7.258 28.386 1.00 85.44 94 ASP A C 1
ATOM 770 O O . ASP A 1 94 ? -28.109 7.497 28.212 1.00 85.44 94 ASP A O 1
ATOM 774 N N . SER A 1 95 ? -26.021 7.441 27.411 1.00 86.00 95 SER A N 1
ATOM 775 C CA . SER A 1 95 ? -26.377 7.859 26.049 1.00 86.00 95 SER A CA 1
ATOM 776 C C . SER A 1 95 ? -26.741 6.691 25.137 1.00 86.00 95 SER A C 1
ATOM 778 O O . SER A 1 95 ? -27.260 6.920 24.039 1.00 86.00 95 SER A O 1
ATOM 780 N N . ALA A 1 96 ? -26.498 5.449 25.570 1.00 88.19 96 ALA A N 1
ATOM 781 C CA . ALA A 1 96 ? -26.932 4.282 24.829 1.00 88.19 96 ALA A CA 1
ATOM 782 C C . ALA A 1 96 ? -28.459 4.299 24.738 1.00 88.19 96 ALA A C 1
ATOM 784 O O . ALA A 1 96 ? -29.177 4.337 25.736 1.00 88.19 96 ALA A O 1
ATOM 785 N N . ILE A 1 97 ? -28.969 4.269 23.514 1.00 90.56 97 ILE A N 1
ATOM 786 C CA . ILE A 1 97 ? -30.399 4.128 23.285 1.00 90.56 97 ILE A CA 1
ATOM 787 C C . ILE A 1 97 ? -30.707 2.641 23.422 1.00 90.56 97 ILE A C 1
ATOM 789 O O . ILE A 1 97 ? -30.527 1.885 22.469 1.00 90.56 97 ILE A O 1
ATOM 793 N N . THR A 1 98 ? -31.122 2.236 24.616 1.00 93.12 98 THR A N 1
ATOM 794 C CA . THR A 1 98 ? -31.634 0.897 24.922 1.00 93.12 98 THR A CA 1
ATOM 795 C C . THR A 1 98 ? -33.132 0.982 25.208 1.00 93.12 98 THR A C 1
ATOM 797 O O . THR A 1 98 ? -33.639 2.054 25.550 1.00 93.12 98 THR A O 1
ATOM 800 N N . LEU A 1 99 ? -33.849 -0.138 25.066 1.00 95.12 99 LEU A N 1
ATOM 801 C CA . LEU A 1 99 ? -35.257 -0.213 25.463 1.00 95.12 99 LEU A CA 1
ATOM 802 C C . LEU A 1 99 ? -35.418 0.179 26.939 1.00 95.12 99 LEU A C 1
ATOM 804 O O . LEU A 1 99 ? -36.221 1.051 27.245 1.00 95.12 99 LEU A O 1
ATOM 808 N N . GLU A 1 100 ? -34.583 -0.377 27.818 1.00 95.31 100 GLU A N 1
ATOM 809 C CA . GLU A 1 100 ? -34.562 -0.068 29.252 1.00 95.31 100 GLU A CA 1
ATOM 810 C C . GLU A 1 100 ? -34.371 1.434 29.523 1.00 95.31 100 GLU A C 1
ATOM 812 O O . GLU A 1 100 ? -35.150 2.031 30.259 1.00 95.31 100 GLU A O 1
ATOM 817 N N . ASN A 1 101 ? -33.412 2.097 28.863 1.00 94.81 101 ASN A N 1
ATOM 818 C CA . ASN A 1 101 ? -33.195 3.538 29.038 1.00 94.81 101 ASN A CA 1
ATOM 819 C C . ASN A 1 101 ? -34.395 4.368 28.558 1.00 94.81 101 ASN A C 1
ATOM 821 O O . ASN A 1 101 ? -34.710 5.406 29.144 1.00 94.81 101 ASN A O 1
ATOM 825 N N . LEU A 1 102 ? -35.084 3.928 27.501 1.00 95.56 102 LEU A N 1
ATOM 826 C CA . LEU A 1 102 ? -36.311 4.579 27.040 1.00 95.56 102 LEU A CA 1
ATOM 827 C C . LEU A 1 102 ? -37.479 4.338 28.004 1.00 95.56 102 LEU A C 1
ATOM 829 O O . LEU A 1 102 ? -38.247 5.269 28.244 1.00 95.56 102 LEU A O 1
ATOM 833 N N . GLN A 1 103 ? -37.595 3.143 28.584 1.00 97.00 103 GLN A N 1
ATOM 834 C CA . GLN A 1 103 ? -38.612 2.817 29.587 1.00 97.00 103 GLN A CA 1
ATOM 835 C C . GLN A 1 103 ? -38.380 3.583 30.893 1.00 97.00 103 GLN A C 1
ATOM 837 O O . GLN A 1 103 ? -39.310 4.198 31.404 1.00 97.00 103 GLN A O 1
ATOM 842 N N . ASN A 1 104 ? -37.141 3.653 31.378 1.00 93.69 104 ASN A N 1
ATOM 843 C CA . ASN A 1 104 ? -36.777 4.429 32.566 1.00 93.69 104 ASN A CA 1
ATOM 844 C C . ASN A 1 104 ? -37.068 5.926 32.382 1.00 93.69 104 ASN A C 1
ATOM 846 O O . ASN A 1 104 ? -37.456 6.610 33.325 1.00 93.69 104 ASN A O 1
ATOM 850 N N . LYS A 1 105 ? -36.901 6.450 31.160 1.00 94.38 105 LYS A N 1
ATOM 851 C CA . LYS A 1 105 ? -37.087 7.876 30.864 1.00 94.38 105 LYS A CA 1
ATOM 852 C C . LYS A 1 105 ? -38.536 8.278 30.583 1.00 94.38 105 LYS A C 1
ATOM 854 O O . LYS A 1 105 ? -38.918 9.398 30.909 1.00 94.38 105 LYS A O 1
ATOM 859 N N . TYR A 1 106 ? -39.309 7.422 29.917 1.00 95.38 106 TYR A N 1
ATOM 860 C CA . TYR A 1 106 ? -40.647 7.760 29.412 1.00 95.38 106 TYR A CA 1
ATOM 861 C C . TYR A 1 106 ? -41.766 6.880 30.000 1.00 95.38 106 TYR A C 1
ATOM 863 O O . TYR A 1 106 ? -42.936 7.102 29.701 1.00 95.38 106 TYR A O 1
ATOM 871 N N . GLY A 1 107 ? -41.434 5.894 30.834 1.00 96.81 107 GLY A N 1
ATOM 872 C CA . GLY A 1 107 ? -42.343 4.843 31.296 1.00 96.81 107 GLY A CA 1
ATOM 873 C C . GLY A 1 107 ? -42.394 3.649 30.336 1.00 96.81 107 GLY A C 1
ATOM 874 O O . GLY A 1 107 ? -42.051 3.773 29.159 1.00 96.81 107 GLY A O 1
ATOM 875 N N . ILE A 1 108 ? -42.844 2.489 30.832 1.00 96.88 108 ILE A N 1
ATOM 876 C CA . ILE A 1 108 ? -42.818 1.201 30.106 1.00 96.88 108 ILE A CA 1
ATOM 877 C C . ILE A 1 108 ? -43.464 1.322 28.716 1.00 96.88 108 ILE A C 1
ATOM 879 O O . ILE A 1 108 ? -42.800 1.090 27.706 1.00 96.88 108 ILE A O 1
ATOM 883 N N . HIS A 1 109 ? -44.721 1.776 28.652 1.00 97.06 109 HIS A N 1
ATOM 884 C CA . HIS A 1 109 ? -45.470 1.857 27.393 1.00 97.06 109 HIS A CA 1
ATOM 885 C C . HIS A 1 109 ? -44.915 2.895 26.404 1.00 97.06 109 HIS A C 1
ATOM 887 O O . HIS A 1 109 ? -44.752 2.599 25.220 1.00 97.06 109 HIS A O 1
ATOM 893 N N . GLN A 1 110 ? -44.610 4.122 26.850 1.00 96.00 110 GLN A N 1
ATOM 894 C CA . GLN A 1 110 ? -44.083 5.145 25.933 1.00 96.00 110 GLN A CA 1
ATOM 895 C C . GLN A 1 110 ? -42.643 4.840 25.498 1.00 96.00 110 GLN A C 1
ATOM 897 O O . GLN A 1 110 ? -42.262 5.159 24.368 1.00 96.00 110 GLN A O 1
ATOM 902 N N . GLY A 1 111 ? -41.849 4.220 26.375 1.00 96.44 111 GLY A N 1
ATOM 903 C CA . GLY A 1 111 ? -40.500 3.756 26.074 1.00 96.44 111 GLY A CA 1
ATOM 904 C C . GLY A 1 111 ? -40.494 2.669 25.003 1.00 96.44 111 GLY A C 1
ATOM 905 O O . GLY A 1 111 ? -39.756 2.786 24.025 1.00 96.44 111 GLY A O 1
ATOM 906 N N . GLU A 1 112 ? -41.371 1.672 25.130 1.00 96.81 112 GLU A N 1
ATOM 907 C CA . GLU A 1 112 ? -41.544 0.603 24.141 1.00 96.81 112 GLU A CA 1
ATOM 908 C C . GLU A 1 112 ? -42.017 1.140 22.786 1.00 96.81 112 GLU A C 1
ATOM 910 O O . GLU A 1 112 ? -41.433 0.819 21.749 1.00 96.81 112 GLU A O 1
ATOM 915 N N . LYS A 1 113 ? -42.992 2.059 22.784 1.00 94.81 113 LYS A N 1
ATOM 916 C CA . LYS A 1 113 ? -43.428 2.742 21.558 1.00 94.81 113 LYS A CA 1
ATOM 917 C C . LYS A 1 113 ? -42.264 3.459 20.865 1.00 94.81 113 LYS A C 1
ATOM 919 O O . LYS A 1 113 ? -42.034 3.251 19.677 1.00 94.81 113 LYS A O 1
ATOM 924 N N . LYS A 1 114 ? -41.479 4.255 21.602 1.00 95.06 114 LYS A N 1
ATOM 925 C CA . LYS A 1 114 ? -40.301 4.952 21.050 1.00 95.06 114 LYS A CA 1
ATOM 926 C C . LYS A 1 114 ? -39.234 3.988 20.540 1.00 95.06 114 LYS A C 1
ATOM 928 O O . LYS A 1 114 ? -38.595 4.280 19.530 1.00 95.06 114 LYS A O 1
ATOM 933 N N . TRP A 1 115 ? -39.018 2.869 21.226 1.00 94.00 115 TRP A N 1
ATOM 934 C CA . TRP A 1 115 ? -38.077 1.840 20.794 1.00 94.00 115 TRP A CA 1
ATOM 935 C C . TRP A 1 115 ? -38.500 1.229 19.458 1.00 94.00 115 TRP A C 1
ATOM 937 O O . TRP A 1 115 ? -37.698 1.189 18.523 1.00 94.00 115 TRP A O 1
ATOM 947 N N . ASN A 1 116 ? -39.773 0.859 19.332 1.00 86.62 116 ASN A N 1
ATOM 948 C CA . ASN A 1 116 ? -40.340 0.322 18.099 1.00 86.62 116 ASN A CA 1
ATOM 949 C C . ASN A 1 116 ? -40.293 1.347 16.958 1.00 86.62 116 ASN A C 1
ATOM 951 O O . ASN A 1 116 ? -39.840 1.008 15.868 1.00 86.62 116 ASN A O 1
ATOM 955 N N . ASP A 1 117 ? -40.616 2.618 17.215 1.00 89.06 117 ASP A N 1
ATOM 956 C CA . ASP A 1 117 ? -40.455 3.702 16.234 1.00 89.06 117 ASP A CA 1
ATOM 957 C C . ASP A 1 117 ? -38.995 3.847 15.773 1.00 89.06 117 ASP A C 1
ATOM 959 O O . ASP A 1 117 ? -38.707 4.138 14.609 1.00 89.06 117 ASP A O 1
ATOM 963 N N . MET A 1 118 ? -38.037 3.664 16.683 1.00 89.75 118 MET A N 1
ATOM 964 C CA . MET A 1 118 ? -36.615 3.731 16.365 1.00 89.75 118 MET A CA 1
ATOM 965 C C . MET A 1 118 ? -36.127 2.525 15.567 1.00 89.75 118 MET A C 1
ATOM 967 O O . MET A 1 118 ? -35.361 2.711 14.619 1.00 89.75 118 MET A O 1
ATOM 971 N N . LEU A 1 119 ? -36.560 1.314 15.919 1.00 82.44 119 LEU A N 1
ATOM 972 C CA . LEU A 1 119 ? -36.296 0.109 15.133 1.00 82.44 119 LEU A CA 1
ATOM 973 C C . LEU A 1 119 ? -36.901 0.241 13.735 1.00 82.44 119 LEU A C 1
ATOM 975 O O . LEU A 1 119 ? -36.214 -0.018 12.744 1.00 82.44 119 LEU A O 1
ATOM 979 N N . ALA A 1 120 ? -38.129 0.755 13.651 1.00 79.12 120 ALA A N 1
ATOM 980 C CA . ALA A 1 120 ? -38.798 1.062 12.397 1.00 79.12 120 ALA A CA 1
ATOM 981 C C . ALA A 1 120 ? -37.977 2.047 11.564 1.00 79.12 120 ALA A C 1
ATOM 983 O O . ALA A 1 120 ? -37.775 1.808 10.384 1.00 79.12 120 ALA A O 1
ATOM 984 N N . LYS A 1 121 ? -37.437 3.120 12.156 1.00 82.06 121 LYS A N 1
ATOM 985 C CA . LYS A 1 121 ? -36.613 4.118 11.445 1.00 82.06 121 LYS A CA 1
ATOM 986 C C . LYS A 1 121 ? -35.224 3.619 11.043 1.00 82.06 121 LYS A C 1
ATOM 988 O O . LYS A 1 121 ? -34.706 4.059 10.023 1.00 82.06 121 LYS A O 1
ATOM 993 N N . LYS A 1 122 ? -34.606 2.737 11.832 1.00 77.69 122 LYS A N 1
ATOM 994 C CA . LYS A 1 122 ? -33.247 2.219 11.579 1.00 77.69 122 LYS A CA 1
ATOM 995 C C . LYS A 1 122 ? -33.217 1.005 10.657 1.00 77.69 122 LYS A C 1
ATOM 997 O O . LYS A 1 122 ? -32.166 0.695 10.101 1.00 77.69 122 LYS A O 1
ATOM 1002 N N . SER A 1 123 ? -34.333 0.298 10.520 1.00 73.50 123 SER A N 1
ATOM 1003 C CA . SER A 1 123 ? -34.381 -0.908 9.710 1.00 73.50 123 SER A CA 1
ATOM 1004 C C . SER A 1 123 ? -34.363 -0.572 8.217 1.00 73.50 123 SER A C 1
ATOM 1006 O O . SER A 1 123 ? -35.357 -0.124 7.645 1.00 73.50 123 SER A O 1
ATOM 1008 N N . PHE A 1 124 ? -33.236 -0.846 7.561 1.00 82.56 124 PHE A N 1
ATOM 1009 C CA . PHE A 1 124 ? -33.149 -0.901 6.100 1.00 82.56 124 PHE A CA 1
ATOM 1010 C C . PHE A 1 124 ? -33.611 -2.258 5.551 1.00 82.56 124 PHE A C 1
ATOM 1012 O O . PHE A 1 124 ? -33.252 -2.605 4.432 1.00 82.56 124 PHE A O 1
ATOM 1019 N N . SER A 1 125 ? -34.352 -3.056 6.332 1.00 87.06 125 SER A N 1
ATOM 1020 C CA . SER A 1 125 ? -34.955 -4.302 5.856 1.00 87.06 125 SER A CA 1
ATOM 1021 C C . SER A 1 125 ? -36.298 -4.032 5.183 1.00 87.06 125 SER A C 1
ATOM 1023 O O . SER A 1 125 ? -36.948 -3.022 5.461 1.00 87.06 125 SER A O 1
ATOM 1025 N N . LEU A 1 126 ? -36.744 -4.967 4.344 1.00 90.38 126 LEU A N 1
ATOM 1026 C CA . LEU A 1 126 ? -38.066 -4.909 3.725 1.00 90.38 126 LEU A CA 1
ATOM 1027 C C . LEU A 1 126 ? -39.174 -4.732 4.776 1.00 90.38 126 LEU A C 1
ATOM 1029 O O . LEU A 1 126 ? -40.012 -3.849 4.633 1.00 90.38 126 LEU A O 1
ATOM 1033 N N . ALA A 1 127 ? -39.115 -5.482 5.881 1.00 88.75 127 ALA A N 1
ATOM 1034 C CA . ALA A 1 127 ? -40.058 -5.348 6.993 1.00 88.75 127 ALA A CA 1
ATOM 1035 C C . ALA A 1 127 ? -40.043 -3.940 7.616 1.00 88.75 127 ALA A C 1
ATOM 1037 O O . ALA A 1 127 ? -41.089 -3.406 7.967 1.00 88.75 127 ALA A O 1
ATOM 1038 N N . GLY A 1 128 ? -38.873 -3.298 7.705 1.00 88.06 128 GLY A N 1
ATOM 1039 C CA . GLY A 1 128 ? -38.764 -1.908 8.154 1.00 88.06 128 GLY A CA 1
ATOM 1040 C C . GLY A 1 128 ? -39.424 -0.916 7.197 1.00 88.06 128 GLY A C 1
ATOM 1041 O O . GLY A 1 128 ? -40.092 0.014 7.639 1.00 88.06 128 GLY A O 1
ATOM 1042 N N . PHE A 1 129 ? -39.262 -1.115 5.887 1.00 90.75 129 PHE A N 1
ATOM 1043 C CA . PHE A 1 129 ? -39.931 -0.295 4.876 1.00 90.75 129 PHE A CA 1
ATOM 1044 C C . PHE A 1 129 ? -41.448 -0.514 4.866 1.00 90.75 129 PHE A C 1
ATOM 1046 O O . PHE A 1 129 ? -42.177 0.471 4.799 1.00 90.75 129 PHE A O 1
ATOM 1053 N N . ILE A 1 130 ? -41.914 -1.759 5.010 1.00 91.81 130 ILE A N 1
ATOM 1054 C CA . ILE A 1 130 ? -43.340 -2.091 5.159 1.00 91.81 130 ILE A CA 1
ATOM 1055 C C . ILE A 1 130 ? -43.919 -1.415 6.402 1.00 91.81 130 ILE A C 1
ATOM 1057 O O . ILE A 1 130 ? -44.944 -0.753 6.321 1.00 91.81 130 ILE A O 1
ATOM 1061 N N . LEU A 1 131 ? -43.228 -1.485 7.538 1.00 84.75 131 LEU A N 1
ATOM 1062 C CA . LEU A 1 131 ? -43.692 -0.852 8.771 1.00 84.75 131 LEU A CA 1
ATOM 1063 C C . LEU A 1 131 ? -43.820 0.678 8.644 1.00 84.75 131 LEU A C 1
ATOM 1065 O O . LEU A 1 131 ? -44.706 1.274 9.248 1.00 84.75 131 LEU A O 1
ATOM 1069 N N . ARG A 1 132 ? -42.945 1.332 7.866 1.00 87.38 132 ARG A N 1
ATOM 1070 C CA . ARG A 1 132 ? -42.960 2.796 7.680 1.00 87.38 132 ARG A CA 1
ATOM 1071 C C . ARG A 1 132 ? -43.892 3.286 6.575 1.00 87.38 132 ARG A C 1
ATOM 1073 O O . ARG A 1 132 ? -44.319 4.437 6.626 1.00 87.38 132 ARG A O 1
ATOM 1080 N N . HIS A 1 133 ? -44.100 2.481 5.539 1.00 90.75 133 HIS A N 1
ATOM 1081 C CA . HIS A 1 133 ? -44.757 2.913 4.303 1.00 90.75 133 HIS A CA 1
ATOM 1082 C C . HIS A 1 133 ? -45.987 2.069 3.943 1.00 90.75 133 HIS A C 1
ATOM 1084 O O . HIS A 1 133 ? -46.676 2.399 2.991 1.00 90.75 133 HIS A O 1
ATOM 1090 N N . GLY A 1 134 ? -46.299 1.026 4.710 1.00 93.00 134 GLY A N 1
ATOM 1091 C CA . GLY A 1 134 ? -47.382 0.086 4.431 1.00 93.00 134 GLY A CA 1
ATOM 1092 C C . GLY A 1 134 ? -46.946 -1.083 3.544 1.00 93.00 134 GLY A C 1
ATOM 1093 O O . GLY A 1 134 ? -45.859 -1.085 2.963 1.00 93.00 134 GLY A O 1
ATOM 1094 N N . GLU A 1 135 ? -47.808 -2.097 3.444 1.00 96.69 135 GLU A N 1
ATOM 1095 C CA . GLU A 1 135 ? -47.524 -3.341 2.708 1.00 96.69 135 GLU A CA 1
ATOM 1096 C C . GLU A 1 135 ? -47.362 -3.139 1.196 1.00 96.69 135 GLU A C 1
ATOM 1098 O O . GLU A 1 135 ? -46.641 -3.900 0.556 1.00 96.69 135 GLU A O 1
ATOM 1103 N N . ILE A 1 136 ? -47.977 -2.091 0.639 1.00 96.00 136 ILE A N 1
ATOM 1104 C CA . ILE A 1 136 ? -47.940 -1.782 -0.797 1.00 96.00 136 ILE A CA 1
ATOM 1105 C C . ILE A 1 136 ? -46.702 -0.943 -1.147 1.00 96.00 136 ILE A C 1
ATOM 1107 O O . ILE A 1 136 ? -45.876 -1.356 -1.962 1.00 96.00 136 ILE A O 1
ATOM 1111 N N . ASP A 1 137 ? -46.524 0.216 -0.505 1.00 95.06 137 ASP A N 1
ATOM 1112 C CA . ASP A 1 137 ? -45.426 1.133 -0.846 1.00 95.06 137 ASP A CA 1
ATOM 1113 C C . ASP A 1 137 ? -44.077 0.688 -0.267 1.00 95.06 137 ASP A C 1
ATOM 1115 O O . ASP A 1 137 ? -43.019 1.071 -0.776 1.00 95.06 137 ASP A O 1
ATOM 1119 N N . GLY A 1 138 ? -44.084 -0.111 0.805 1.00 94.69 138 GLY A N 1
ATOM 1120 C CA . GLY A 1 138 ? -42.880 -0.616 1.462 1.00 94.69 138 GLY A CA 1
ATOM 1121 C C . GLY A 1 138 ? -41.944 -1.366 0.508 1.00 94.69 138 GLY A C 1
ATOM 1122 O O . GLY A 1 138 ? -40.788 -0.956 0.372 1.00 94.69 138 GLY A O 1
ATOM 1123 N N . PRO A 1 139 ? -42.406 -2.423 -0.186 1.00 96.38 139 PRO A N 1
ATOM 1124 C CA . PRO A 1 139 ? -41.606 -3.151 -1.169 1.00 96.38 139 PRO A CA 1
ATOM 1125 C C . PRO A 1 139 ? -41.093 -2.282 -2.322 1.00 96.38 139 PRO A C 1
ATOM 1127 O O . PRO A 1 139 ? -39.931 -2.419 -2.707 1.00 96.38 139 PRO A O 1
ATOM 1130 N N . ILE A 1 140 ? -41.914 -1.355 -2.832 1.00 95.38 140 ILE A N 1
ATOM 1131 C CA . ILE A 1 140 ? -41.534 -0.443 -3.925 1.00 95.38 140 ILE A CA 1
ATOM 1132 C C . ILE A 1 140 ? -40.386 0.462 -3.473 1.00 95.38 140 ILE A C 1
ATOM 1134 O O . ILE A 1 140 ? -39.341 0.511 -4.120 1.00 95.38 140 ILE A O 1
ATOM 1138 N N . LYS A 1 141 ? -40.536 1.121 -2.318 1.00 92.75 141 LYS A N 1
ATOM 1139 C CA . LYS A 1 141 ? -39.505 2.005 -1.759 1.00 92.75 141 LYS A CA 1
ATOM 1140 C C . LYS A 1 141 ? -38.254 1.250 -1.323 1.00 92.75 141 LYS A C 1
ATOM 1142 O O . LYS A 1 141 ? -37.163 1.798 -1.417 1.00 92.75 141 LYS A O 1
ATOM 1147 N N . TYR A 1 142 ? -38.387 0.011 -0.853 1.00 91.50 142 TYR A N 1
ATOM 1148 C CA . TYR A 1 142 ? -37.242 -0.842 -0.535 1.00 91.50 142 TYR A CA 1
ATOM 1149 C C . TYR A 1 142 ? -36.444 -1.194 -1.792 1.00 91.50 142 TYR A C 1
ATOM 1151 O O . TYR A 1 142 ? -35.219 -1.089 -1.780 1.00 91.50 142 TYR A O 1
ATOM 1159 N N . LYS A 1 143 ? -37.128 -1.578 -2.875 1.00 90.38 143 LYS A N 1
ATOM 1160 C CA . LYS A 1 143 ? -36.494 -1.858 -4.164 1.00 90.38 143 LYS A CA 1
ATOM 1161 C C . LYS A 1 143 ? -35.808 -0.612 -4.720 1.00 90.38 143 LYS A C 1
ATOM 1163 O O . LYS A 1 143 ? -34.623 -0.671 -5.012 1.00 90.38 143 LYS A O 1
ATOM 1168 N N . ASP A 1 144 ? -36.508 0.519 -4.754 1.00 88.19 144 ASP A N 1
ATOM 1169 C CA . ASP A 1 144 ? -35.955 1.800 -5.202 1.00 88.19 144 ASP A CA 1
ATOM 1170 C C . ASP A 1 144 ? -34.731 2.219 -4.367 1.00 88.19 144 ASP A C 1
ATOM 1172 O O . ASP A 1 144 ? -33.679 2.578 -4.895 1.00 88.19 144 ASP A O 1
ATOM 1176 N N . PHE A 1 145 ? -34.812 2.060 -3.043 1.00 87.06 145 PHE A N 1
ATOM 1177 C CA . PHE A 1 145 ? -33.677 2.252 -2.151 1.00 87.06 145 PHE A CA 1
ATOM 1178 C C . PHE A 1 145 ? -32.516 1.313 -2.508 1.00 87.06 145 PHE A C 1
ATOM 1180 O O . PHE A 1 145 ? -31.387 1.776 -2.615 1.00 87.06 145 PHE A O 1
ATOM 1187 N N . TRP A 1 146 ? -32.731 0.018 -2.737 1.00 82.12 146 TRP A N 1
ATOM 1188 C CA . TRP A 1 146 ? -31.641 -0.902 -3.098 1.00 82.12 146 TRP A CA 1
ATOM 1189 C C . TRP A 1 146 ? -31.061 -0.656 -4.486 1.00 82.12 146 TRP A C 1
ATOM 1191 O O . TRP A 1 146 ? -29.850 -0.797 -4.671 1.00 82.12 146 TRP A O 1
ATOM 1201 N N . ASP A 1 147 ? -31.883 -0.251 -5.442 1.00 77.56 147 ASP A N 1
ATOM 1202 C CA . ASP A 1 147 ? -31.450 0.037 -6.805 1.00 77.56 147 ASP A CA 1
ATOM 1203 C C . ASP A 1 147 ? -30.600 1.322 -6.839 1.00 77.56 147 ASP A C 1
ATOM 1205 O O . ASP A 1 147 ? -29.530 1.350 -7.465 1.00 77.56 147 ASP A O 1
ATOM 1209 N N . ASN A 1 148 ? -30.988 2.333 -6.050 1.00 72.69 148 ASN A N 1
ATOM 1210 C CA . ASN A 1 148 ? -30.353 3.655 -6.034 1.00 72.69 148 ASN A CA 1
ATOM 1211 C C . ASN A 1 148 ? -29.301 3.853 -4.940 1.00 72.69 148 ASN A C 1
ATOM 1213 O O . ASN A 1 148 ? -28.421 4.702 -5.067 1.00 72.69 148 ASN A O 1
ATOM 1217 N N . THR A 1 149 ? -29.361 3.103 -3.844 1.00 71.31 149 THR A N 1
ATOM 1218 C CA . THR A 1 149 ? -28.554 3.371 -2.642 1.00 71.31 149 THR A CA 1
ATOM 1219 C C . THR A 1 149 ? -27.820 2.153 -2.118 1.00 71.31 149 THR A C 1
ATOM 1221 O O . THR A 1 149 ? -27.394 2.222 -0.975 1.00 71.31 149 THR A O 1
ATOM 1224 N N . ASN A 1 150 ? -27.624 1.103 -2.936 1.00 58.28 150 ASN A N 1
ATOM 1225 C CA . ASN A 1 150 ? -27.062 -0.236 -2.636 1.00 58.28 150 ASN A CA 1
ATOM 1226 C C . ASN A 1 150 ? -25.752 -0.309 -1.801 1.00 58.28 150 ASN A C 1
ATOM 1228 O O . ASN A 1 150 ? -25.064 -1.320 -1.834 1.00 58.28 150 ASN A O 1
ATOM 1232 N N . PHE A 1 151 ? -25.296 0.764 -1.145 1.00 60.94 151 PHE A N 1
ATOM 1233 C CA . PHE A 1 151 ? -24.108 0.919 -0.303 1.00 60.94 151 PHE A CA 1
ATOM 1234 C C . PHE A 1 151 ? -22.833 0.420 -0.974 1.00 60.94 151 PHE A C 1
ATOM 1236 O O . PHE A 1 151 ? -21.782 0.242 -0.361 1.00 60.94 151 PHE A O 1
ATOM 1243 N N . SER A 1 152 ? -22.950 0.217 -2.275 1.00 64.56 152 SER A N 1
ATOM 1244 C CA . SER A 1 152 ? -22.029 -0.506 -3.085 1.00 64.56 152 SER A CA 1
ATOM 1245 C C . SER A 1 152 ? -21.012 0.525 -3.484 1.00 64.56 152 SER A C 1
ATOM 1247 O O . SER A 1 152 ? -21.285 1.493 -4.191 1.00 64.56 152 SER A O 1
ATOM 1249 N N . THR A 1 153 ? -19.813 0.327 -2.972 1.00 84.88 153 THR A N 1
ATOM 1250 C CA . THR A 1 153 ? -18.633 1.070 -3.375 1.00 84.88 153 THR A CA 1
ATOM 1251 C C . THR A 1 153 ? -18.089 0.532 -4.701 1.00 84.88 153 THR A C 1
ATOM 1253 O O . THR A 1 153 ? -16.917 0.725 -4.991 1.00 84.88 153 THR A O 1
ATOM 1256 N N . SER A 1 154 ? -18.914 -0.164 -5.497 1.00 88.12 154 SER A N 1
ATOM 1257 C CA . SER A 1 154 ? -18.557 -0.660 -6.827 1.00 88.12 154 SER A CA 1
ATOM 1258 C C . SER A 1 154 ? -18.656 0.442 -7.875 1.00 88.12 154 SER A C 1
ATOM 1260 O O . SER A 1 154 ? -19.459 1.366 -7.747 1.00 88.12 154 SER A O 1
ATOM 1262 N N . LYS A 1 155 ? -17.877 0.303 -8.950 1.00 91.69 155 LYS A N 1
ATOM 1263 C CA . LYS A 1 155 ? -17.914 1.207 -10.105 1.00 91.69 155 LYS A CA 1
ATOM 1264 C C . LYS A 1 155 ? -19.338 1.373 -10.654 1.00 91.69 155 LYS A C 1
ATOM 1266 O O . LYS A 1 155 ? -19.795 2.499 -10.822 1.00 91.69 155 LYS A O 1
ATOM 1271 N N . ASP A 1 156 ? -20.061 0.271 -10.837 1.00 86.88 156 ASP A N 1
ATOM 1272 C CA . ASP A 1 156 ? -21.402 0.275 -11.434 1.00 86.88 156 ASP A CA 1
ATOM 1273 C C . ASP A 1 156 ? -22.420 1.023 -10.570 1.00 86.88 156 ASP A C 1
ATOM 1275 O O . ASP A 1 156 ? -23.290 1.720 -11.084 1.00 86.88 156 ASP A O 1
ATOM 1279 N N . ALA A 1 157 ? -22.288 0.952 -9.244 1.00 85.88 157 ALA A N 1
ATOM 1280 C CA . ALA A 1 157 ? -23.148 1.703 -8.335 1.00 85.88 157 ALA A CA 1
ATOM 1281 C C . ALA A 1 157 ? -22.872 3.215 -8.355 1.00 85.88 157 ALA A C 1
ATOM 1283 O O . ALA A 1 157 ? -23.768 4.011 -8.073 1.00 85.88 157 ALA A O 1
ATOM 1284 N N . PHE A 1 158 ? -21.647 3.644 -8.669 1.00 89.38 158 PHE A N 1
ATOM 1285 C CA . PHE A 1 158 ? -21.378 5.058 -8.942 1.00 89.38 158 PHE A CA 1
ATOM 1286 C C . PHE A 1 158 ? -21.946 5.480 -10.301 1.00 89.38 158 PHE A C 1
ATOM 1288 O O . PHE A 1 158 ? -22.545 6.549 -10.373 1.00 89.38 158 PHE A O 1
ATOM 1295 N N . ILE A 1 159 ? -21.830 4.632 -11.331 1.00 91.06 159 ILE A N 1
ATOM 1296 C CA . ILE A 1 159 ? -22.389 4.888 -12.669 1.00 91.06 159 ILE A CA 1
ATOM 1297 C C . ILE A 1 159 ? -23.912 5.028 -12.618 1.00 91.06 159 ILE A C 1
ATOM 1299 O O . ILE A 1 159 ? -24.446 6.014 -13.111 1.00 91.06 159 ILE A O 1
ATOM 1303 N N . ARG A 1 160 ? -24.626 4.111 -11.954 1.00 85.19 160 ARG A N 1
ATOM 1304 C CA . ARG A 1 160 ? -26.092 4.198 -11.839 1.00 85.19 160 ARG A CA 1
ATOM 1305 C C . ARG A 1 160 ? -26.570 5.490 -11.168 1.00 85.19 160 ARG A C 1
ATOM 1307 O O . ARG A 1 160 ? -27.584 6.037 -11.570 1.00 85.19 160 ARG A O 1
ATOM 1314 N N . ARG A 1 161 ? -25.845 5.980 -10.154 1.00 84.25 161 ARG A N 1
ATOM 1315 C CA . ARG A 1 161 ? -26.241 7.167 -9.370 1.00 84.25 161 ARG A CA 1
ATOM 1316 C C . ARG A 1 161 ? -25.880 8.497 -10.015 1.00 84.25 161 ARG A C 1
ATOM 1318 O O . ARG A 1 161 ? -26.514 9.503 -9.714 1.00 84.25 161 ARG A O 1
ATOM 1325 N N . HIS A 1 162 ? -24.806 8.527 -10.795 1.00 88.12 162 HIS A N 1
ATOM 1326 C CA . HIS A 1 162 ? -24.212 9.778 -11.264 1.00 88.12 162 HIS A CA 1
ATOM 1327 C C . HIS A 1 162 ? -24.053 9.839 -12.787 1.00 88.12 162 HIS A C 1
ATOM 1329 O O . HIS A 1 162 ? -23.600 10.855 -13.289 1.00 88.12 162 HIS A O 1
ATOM 1335 N N . GLY A 1 163 ? -24.431 8.793 -13.522 1.00 92.12 163 GLY A N 1
ATOM 1336 C CA . GLY A 1 163 ? -24.152 8.661 -14.951 1.00 92.12 163 GLY A CA 1
A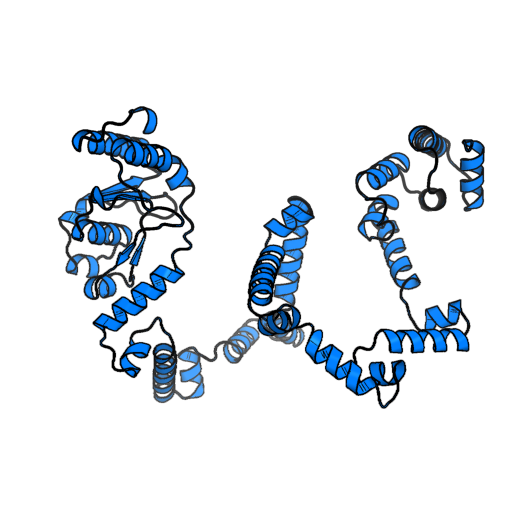TOM 1337 C C . GLY A 1 163 ? -22.772 8.056 -15.221 1.00 92.12 163 GLY A C 1
ATOM 1338 O O . GLY A 1 163 ? -21.944 7.904 -14.322 1.00 92.12 163 GLY A O 1
ATOM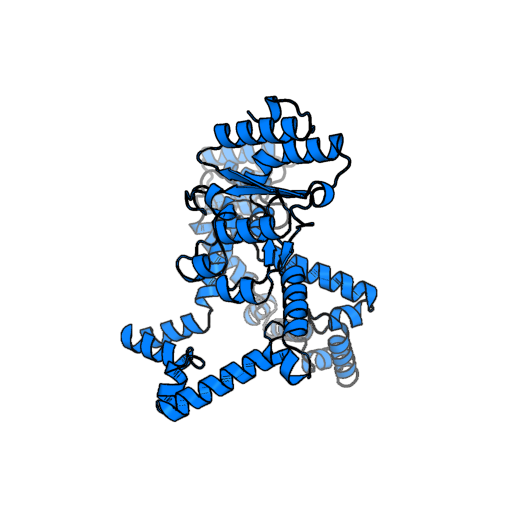 1339 N N . GLU A 1 164 ? -22.521 7.674 -16.473 1.00 95.06 164 GLU A N 1
ATOM 1340 C CA . GLU A 1 164 ? -21.309 6.944 -16.866 1.00 95.06 164 GLU A CA 1
ATOM 1341 C C . GLU A 1 164 ? -20.026 7.755 -16.641 1.00 95.06 164 GLU A C 1
ATOM 1343 O O . GLU A 1 164 ? -19.106 7.278 -15.975 1.00 95.06 164 GLU A O 1
ATOM 1348 N N . ILE A 1 165 ? -19.987 8.998 -17.123 1.00 96.38 165 ILE A N 1
ATOM 1349 C CA . ILE A 1 165 ? -18.800 9.864 -17.053 1.00 96.38 165 ILE A CA 1
ATOM 1350 C C . ILE A 1 165 ? -18.501 10.249 -15.593 1.00 96.38 165 ILE A C 1
ATOM 1352 O O . ILE A 1 165 ? -17.472 9.854 -15.032 1.00 96.38 165 ILE A O 1
ATOM 1356 N N . ASP A 1 166 ? -19.441 10.938 -14.945 1.00 94.31 166 ASP A N 1
ATOM 1357 C CA . ASP A 1 166 ? -19.321 11.410 -13.561 1.00 94.31 166 ASP A CA 1
ATOM 1358 C C . ASP A 1 166 ? -19.171 10.260 -12.557 1.00 94.31 166 ASP A C 1
ATOM 1360 O O . ASP A 1 166 ? -18.422 10.358 -11.580 1.00 94.31 166 ASP A O 1
ATOM 1364 N N . GLY A 1 167 ? -19.865 9.142 -12.780 1.00 93.88 167 GLY A N 1
ATOM 1365 C CA . GLY A 1 167 ? -19.774 7.955 -11.937 1.00 93.88 167 GLY A CA 1
ATOM 1366 C C . GLY A 1 167 ? -18.381 7.332 -11.963 1.00 93.88 167 GLY A C 1
ATOM 1367 O O . GLY A 1 167 ? -17.832 7.011 -10.904 1.00 93.88 167 GLY A O 1
ATOM 1368 N N . ILE A 1 168 ? -17.764 7.210 -13.144 1.00 95.62 168 ILE A N 1
ATOM 1369 C CA . ILE A 1 168 ? -16.391 6.703 -13.277 1.00 95.62 168 ILE A CA 1
ATOM 1370 C C . ILE A 1 168 ? -15.400 7.629 -12.568 1.00 95.62 168 ILE A C 1
ATOM 1372 O O . ILE A 1 168 ? -14.535 7.144 -11.831 1.00 95.62 168 ILE A O 1
ATOM 1376 N N . GLU A 1 169 ? -15.515 8.944 -12.756 1.00 95.38 169 GLU A N 1
ATOM 1377 C CA . GLU A 1 169 ? -14.615 9.910 -12.123 1.00 95.38 169 GLU A CA 1
ATOM 1378 C C . GLU A 1 169 ? -14.751 9.893 -10.592 1.00 95.38 169 GLU A C 1
ATOM 1380 O O . GLU A 1 169 ? -13.757 9.778 -9.866 1.00 95.38 169 GLU A O 1
ATOM 1385 N N . ARG A 1 170 ? -15.987 9.921 -10.078 1.00 92.44 170 ARG A N 1
ATOM 1386 C CA . ARG A 1 170 ? -16.266 9.837 -8.637 1.00 92.44 170 ARG A CA 1
ATOM 1387 C C . ARG A 1 170 ? -15.778 8.523 -8.040 1.00 92.44 170 ARG A C 1
ATOM 1389 O O . ARG A 1 170 ? -15.228 8.537 -6.939 1.00 92.44 170 ARG A O 1
ATOM 1396 N N . TYR A 1 171 ? -15.920 7.408 -8.756 1.00 94.06 171 TYR A N 1
ATOM 1397 C CA . TYR A 1 171 ? -15.388 6.120 -8.320 1.00 94.06 171 TYR A CA 1
ATOM 1398 C C . TYR A 1 171 ? -13.857 6.132 -8.244 1.00 94.06 171 TYR A C 1
ATOM 1400 O O . TYR A 1 171 ? -13.301 5.715 -7.229 1.00 94.06 171 TYR A O 1
ATOM 1408 N N . LYS A 1 172 ? -13.163 6.676 -9.254 1.00 92.75 172 LYS A N 1
ATOM 1409 C CA . LYS A 1 172 ? -11.698 6.839 -9.222 1.00 92.75 172 LYS A CA 1
ATOM 1410 C C . LYS A 1 172 ? -11.257 7.675 -8.017 1.00 92.75 172 LYS A C 1
ATOM 1412 O O . LYS A 1 172 ? -10.391 7.234 -7.261 1.00 92.75 172 LYS A O 1
ATOM 1417 N N . LYS A 1 173 ? -11.899 8.828 -7.779 1.00 93.31 173 LYS A N 1
ATOM 1418 C CA . LYS A 1 173 ? -11.641 9.683 -6.602 1.00 93.31 173 LYS A CA 1
ATOM 1419 C C . LYS A 1 173 ? -11.907 8.942 -5.292 1.00 93.31 173 LYS A C 1
ATOM 1421 O O . LYS A 1 173 ? -11.122 9.044 -4.352 1.00 93.31 173 LYS A O 1
ATOM 1426 N N . PHE A 1 174 ? -12.988 8.167 -5.226 1.00 92.94 174 PHE A N 1
ATOM 1427 C CA . PHE A 1 174 ? -13.311 7.341 -4.067 1.00 92.94 174 PHE A CA 1
ATOM 1428 C C . PHE A 1 174 ? -12.235 6.277 -3.807 1.00 92.94 174 PHE A C 1
ATOM 1430 O O . PHE A 1 174 ? -11.761 6.180 -2.678 1.00 92.94 174 PHE A O 1
ATOM 1437 N N . VAL A 1 175 ? -11.812 5.518 -4.823 1.00 89.81 175 VAL A N 1
ATOM 1438 C CA . VAL A 1 175 ? -10.760 4.492 -4.701 1.00 89.81 175 VAL A CA 1
ATOM 1439 C C . VAL A 1 175 ? -9.438 5.119 -4.266 1.00 89.81 175 VAL A C 1
ATOM 1441 O O . VAL A 1 175 ? -8.820 4.618 -3.327 1.00 89.81 175 VAL A O 1
ATOM 1444 N N . ALA A 1 176 ? -9.045 6.242 -4.874 1.00 85.25 176 ALA A N 1
ATOM 1445 C CA . ALA A 1 176 ? -7.846 6.982 -4.488 1.00 85.25 176 ALA A CA 1
ATOM 1446 C C . ALA A 1 176 ? -7.916 7.428 -3.018 1.00 85.25 176 ALA A C 1
ATOM 1448 O O . ALA A 1 176 ? -7.004 7.151 -2.241 1.00 85.25 176 ALA A O 1
ATOM 1449 N N . LYS A 1 177 ? -9.044 8.017 -2.598 1.00 90.88 177 LYS A N 1
ATOM 1450 C CA . LYS A 1 177 ? -9.270 8.444 -1.211 1.00 90.88 177 LYS A CA 1
ATOM 1451 C C . LYS A 1 177 ? -9.265 7.274 -0.225 1.00 90.88 177 LYS A C 1
ATOM 1453 O O . LYS A 1 177 ? -8.698 7.395 0.856 1.00 90.88 177 LYS A O 1
ATOM 1458 N N . GLN A 1 178 ? -9.886 6.143 -0.562 1.00 88.75 178 GLN A N 1
ATOM 1459 C CA . GLN A 1 178 ? -9.868 4.949 0.292 1.00 88.75 178 GLN A CA 1
ATOM 1460 C C . GLN A 1 178 ? -8.466 4.349 0.399 1.00 88.75 178 GLN A C 1
ATOM 1462 O O . GLN A 1 178 ? -8.074 3.928 1.484 1.00 88.75 178 GLN A O 1
ATOM 1467 N N . GLY A 1 179 ? -7.708 4.333 -0.700 1.00 85.19 179 GLY A N 1
ATOM 1468 C CA . GLY A 1 179 ? -6.300 3.948 -0.700 1.00 85.19 179 GLY A CA 1
ATOM 1469 C C . GLY A 1 179 ? -5.493 4.837 0.242 1.00 85.19 179 GLY A C 1
ATOM 1470 O O . GLY A 1 179 ? -4.868 4.328 1.169 1.00 85.19 179 GLY A O 1
ATOM 1471 N N . PHE A 1 180 ? -5.608 6.156 0.071 1.00 90.38 180 PHE A N 1
ATOM 1472 C CA . PHE A 1 180 ? -4.919 7.153 0.885 1.00 90.38 180 PHE A CA 1
ATOM 1473 C C . PHE A 1 180 ? -5.265 7.056 2.375 1.00 90.38 180 PHE A C 1
ATOM 1475 O O . PHE A 1 180 ? -4.363 6.927 3.195 1.00 90.38 180 PHE A O 1
ATOM 1482 N N . ASN A 1 181 ? -6.552 7.005 2.740 1.00 89.31 181 ASN A N 1
ATOM 1483 C CA . ASN A 1 181 ? -7.015 6.908 4.136 1.00 89.31 181 ASN A CA 1
ATOM 1484 C C . ASN A 1 181 ? -6.488 5.672 4.890 1.00 89.31 181 ASN A C 1
ATOM 1486 O O . ASN A 1 181 ? -6.622 5.577 6.111 1.00 89.31 181 ASN A O 1
ATOM 1490 N N . ASN A 1 182 ? -5.945 4.691 4.169 1.00 89.88 182 ASN A N 1
ATOM 1491 C CA . ASN A 1 182 ? -5.362 3.480 4.729 1.00 89.88 182 ASN A CA 1
ATOM 1492 C C . ASN A 1 182 ? -3.829 3.528 4.808 1.00 89.88 182 ASN A C 1
ATOM 1494 O O . ASN A 1 182 ? -3.231 2.517 5.166 1.00 89.88 182 ASN A O 1
ATOM 1498 N N . THR A 1 183 ? -3.209 4.662 4.480 1.00 91.88 183 THR A N 1
ATOM 1499 C CA . THR A 1 183 ? -1.761 4.892 4.568 1.00 91.88 183 THR A CA 1
ATOM 1500 C C . THR A 1 183 ? -1.376 5.532 5.897 1.00 91.88 183 THR A C 1
ATOM 1502 O O . THR A 1 183 ? -2.206 6.155 6.556 1.00 91.88 183 THR A O 1
ATOM 1505 N N . LEU A 1 184 ? -0.101 5.418 6.272 1.00 94.44 184 LEU A N 1
ATOM 1506 C CA . LEU A 1 184 ? 0.446 6.118 7.434 1.00 94.44 184 LEU A CA 1
ATOM 1507 C C . LEU A 1 184 ? 0.360 7.648 7.277 1.00 94.44 184 LEU A C 1
ATOM 1509 O O . LEU A 1 184 ? 0.014 8.345 8.227 1.00 94.44 184 LEU A O 1
ATOM 1513 N N . LEU A 1 185 ? 0.584 8.157 6.062 1.00 91.50 185 LEU A N 1
ATOM 1514 C CA . LEU A 1 185 ? 0.557 9.590 5.766 1.00 91.50 185 LEU A CA 1
ATOM 1515 C C . LEU A 1 185 ? -0.810 10.222 6.071 1.00 91.50 185 LEU A C 1
ATOM 1517 O O . LEU A 1 185 ? -0.876 11.252 6.732 1.00 91.50 185 LEU A O 1
ATOM 1521 N N . ALA A 1 186 ? -1.910 9.560 5.700 1.00 92.94 186 ALA A N 1
ATOM 1522 C CA . ALA A 1 186 ? -3.254 10.046 6.027 1.00 92.94 186 ALA A CA 1
ATOM 1523 C C . ALA A 1 186 ? -3.521 10.115 7.542 1.00 92.94 186 ALA A C 1
ATOM 1525 O O . ALA A 1 186 ? -4.309 10.941 8.007 1.00 92.94 186 ALA A O 1
ATOM 1526 N N . TYR A 1 187 ? -2.876 9.248 8.328 1.00 93.19 187 TYR A N 1
ATOM 1527 C CA . TYR A 1 187 ? -2.944 9.313 9.786 1.00 93.19 187 TYR A CA 1
ATOM 1528 C C . TYR A 1 187 ? -2.105 10.473 10.330 1.00 93.19 187 TYR A C 1
ATOM 1530 O O . TYR A 1 187 ? -2.573 11.160 11.236 1.00 93.19 187 TYR A O 1
ATOM 1538 N N . HIS A 1 188 ? -0.924 10.735 9.759 1.00 95.69 188 HIS A N 1
ATOM 1539 C CA . HIS A 1 188 ? -0.106 11.902 10.108 1.00 95.69 188 HIS A CA 1
ATOM 1540 C C . HIS A 1 188 ? -0.831 13.216 9.820 1.00 95.69 188 HIS A C 1
ATOM 1542 O O . HIS A 1 188 ? -0.893 14.069 10.698 1.00 95.69 188 HIS A O 1
ATOM 1548 N N . GLU A 1 189 ? -1.454 13.362 8.649 1.00 89.44 189 GLU A N 1
ATOM 1549 C CA . GLU A 1 189 ? -2.212 14.575 8.304 1.00 89.44 189 GLU A CA 1
ATOM 1550 C C . GLU A 1 189 ? -3.389 14.822 9.253 1.00 89.44 189 GLU A C 1
ATOM 1552 O O . GLU A 1 189 ? -3.688 15.958 9.616 1.00 89.44 189 GLU A O 1
ATOM 1557 N N . LYS A 1 190 ? -4.076 13.753 9.669 1.00 89.06 190 LYS A N 1
ATOM 1558 C CA . LYS A 1 190 ? -5.288 13.867 10.484 1.00 89.06 190 LYS A CA 1
ATOM 1559 C C . LYS A 1 190 ? -5.006 14.037 11.977 1.00 89.06 190 LYS A C 1
ATOM 1561 O O . LYS A 1 190 ? -5.807 14.666 12.669 1.00 89.06 190 LYS A O 1
ATOM 1566 N N . TYR A 1 191 ? -3.930 13.434 12.478 1.00 86.50 191 TYR A N 1
ATOM 1567 C CA . TYR A 1 191 ? -3.681 13.289 13.915 1.00 86.50 191 TYR A CA 1
ATOM 1568 C C . TYR A 1 191 ? -2.308 13.805 14.371 1.00 86.50 191 TYR A C 1
ATOM 1570 O O . TYR A 1 191 ? -2.055 13.830 15.572 1.00 86.50 191 TYR A O 1
ATOM 1578 N N . GLY A 1 192 ? -1.438 14.230 13.453 1.00 87.94 192 GLY A N 1
ATOM 1579 C CA . GLY A 1 192 ? -0.029 14.522 13.724 1.00 87.94 192 GLY A CA 1
ATOM 1580 C C . GLY A 1 192 ? 0.854 13.272 13.641 1.00 87.94 192 GLY A C 1
ATOM 1581 O O . GLY A 1 192 ? 0.359 12.144 13.629 1.00 87.94 192 GLY A O 1
ATOM 1582 N N . VAL A 1 193 ? 2.173 13.470 13.567 1.00 87.75 193 VAL A N 1
ATOM 1583 C CA . VAL A 1 193 ? 3.154 12.389 13.349 1.00 87.75 193 VAL A CA 1
ATOM 1584 C C . VAL A 1 193 ? 3.102 11.347 14.470 1.00 87.75 193 VAL A C 1
ATOM 1586 O O . VAL A 1 193 ? 2.903 10.161 14.198 1.00 87.75 193 VAL A O 1
ATOM 1589 N N . ASP A 1 194 ? 3.196 11.787 15.726 1.00 89.81 194 ASP A N 1
ATOM 1590 C CA . ASP A 1 194 ? 3.287 10.889 16.884 1.00 89.81 194 ASP A CA 1
ATOM 1591 C C . ASP A 1 194 ? 2.009 10.065 17.075 1.00 89.81 194 ASP A C 1
ATOM 1593 O O . ASP A 1 194 ? 2.033 8.832 17.053 1.00 89.81 194 ASP A O 1
ATOM 1597 N N . LEU A 1 195 ? 0.858 10.738 17.190 1.00 78.75 195 LEU A N 1
ATOM 1598 C CA . LEU A 1 195 ? -0.430 10.065 17.376 1.00 78.75 195 LEU A CA 1
ATOM 1599 C C . LEU A 1 195 ? -0.840 9.266 16.128 1.00 78.75 195 LEU A C 1
ATOM 1601 O O . LEU A 1 195 ? -1.442 8.196 16.245 1.00 78.75 195 LEU A O 1
ATOM 1605 N N . GLY A 1 196 ? -0.484 9.744 14.934 1.00 90.56 196 GLY A N 1
ATOM 1606 C CA . GLY A 1 196 ? -0.717 9.037 13.680 1.00 90.56 196 GLY A CA 1
ATOM 1607 C C . GLY A 1 196 ? 0.030 7.703 13.607 1.00 90.56 196 GLY A C 1
ATOM 1608 O O . GLY A 1 196 ? -0.580 6.699 13.233 1.00 90.56 196 GLY A O 1
ATOM 1609 N N . ASN A 1 197 ? 1.297 7.655 14.040 1.00 91.31 197 ASN A N 1
ATOM 1610 C CA . ASN A 1 197 ? 2.071 6.411 14.146 1.00 91.31 197 ASN A CA 1
ATOM 1611 C C . ASN A 1 197 ? 1.394 5.399 15.079 1.00 91.31 197 ASN A C 1
ATOM 1613 O O . ASN A 1 197 ? 1.216 4.237 14.706 1.00 91.31 197 ASN A O 1
ATOM 1617 N N . ILE A 1 198 ? 0.975 5.842 16.270 1.00 89.56 198 ILE A N 1
ATOM 1618 C CA . ILE A 1 198 ? 0.320 4.983 17.268 1.00 89.56 198 ILE A CA 1
ATOM 1619 C C . ILE A 1 198 ? -0.963 4.374 16.687 1.00 89.56 198 ILE A C 1
ATOM 1621 O O . ILE A 1 198 ? -1.104 3.151 16.620 1.00 89.56 198 ILE A O 1
ATOM 1625 N N . LEU A 1 199 ? -1.872 5.213 16.182 1.00 86.38 199 LEU A N 1
ATOM 1626 C CA . LEU A 1 199 ? -3.170 4.769 15.664 1.00 86.38 199 LEU A CA 1
ATOM 1627 C C . LEU A 1 199 ? -3.046 3.879 14.416 1.00 86.38 199 LEU A C 1
ATOM 1629 O O . LEU A 1 199 ? -3.838 2.946 14.231 1.00 86.38 199 LEU A O 1
ATOM 1633 N N . TYR A 1 200 ? -2.062 4.143 13.552 1.00 93.44 200 TYR A N 1
ATOM 1634 C CA . TYR A 1 200 ? -1.796 3.308 12.382 1.00 93.44 200 TYR A CA 1
ATOM 1635 C C . TYR A 1 200 ? -1.275 1.921 12.785 1.00 93.44 200 TYR A C 1
ATOM 1637 O O . TYR A 1 200 ? -1.776 0.903 12.296 1.00 93.44 200 TYR A O 1
ATOM 1645 N N . ASN A 1 201 ? -0.340 1.861 13.735 1.00 89.94 201 ASN A N 1
ATOM 1646 C CA . ASN A 1 201 ? 0.192 0.601 14.251 1.00 89.94 201 ASN A CA 1
ATOM 1647 C C . ASN A 1 201 ? -0.878 -0.221 14.978 1.00 89.94 201 ASN A C 1
ATOM 1649 O O . ASN A 1 201 ? -1.002 -1.421 14.726 1.00 89.94 201 ASN A O 1
ATOM 1653 N N . GLU A 1 202 ? -1.729 0.410 15.792 1.00 90.75 202 GLU A N 1
ATOM 1654 C CA . GLU A 1 202 ? -2.881 -0.259 16.408 1.00 90.75 202 GLU A CA 1
ATOM 1655 C C . GLU A 1 202 ? -3.824 -0.865 15.365 1.00 90.75 202 GLU A C 1
ATOM 1657 O O . GLU A 1 202 ? -4.325 -1.983 15.523 1.00 90.75 202 GLU A O 1
ATOM 1662 N N . ARG A 1 203 ? -4.081 -0.140 14.272 1.00 94.19 203 ARG A N 1
ATOM 1663 C CA . ARG A 1 203 ? -4.892 -0.651 13.167 1.00 94.19 203 ARG A CA 1
ATOM 1664 C C . ARG A 1 203 ? -4.236 -1.865 12.510 1.00 94.19 203 ARG A C 1
ATOM 1666 O O . ARG A 1 203 ? -4.942 -2.840 12.236 1.00 94.19 203 ARG A O 1
ATOM 1673 N N . LEU A 1 204 ? -2.932 -1.821 12.233 1.00 90.50 204 LEU A N 1
ATOM 1674 C CA . LEU A 1 204 ? -2.201 -2.962 11.671 1.00 90.50 204 LEU A CA 1
ATOM 1675 C C . LEU A 1 204 ? -2.243 -4.165 12.617 1.00 90.50 204 LEU A C 1
ATOM 1677 O O . LEU A 1 204 ? -2.551 -5.271 12.169 1.00 90.50 204 LEU A O 1
ATOM 1681 N N . ALA A 1 205 ? -2.050 -3.945 13.918 1.00 86.50 205 ALA A N 1
ATOM 1682 C CA . ALA A 1 205 ? -2.174 -4.977 14.941 1.00 86.50 205 ALA A CA 1
ATOM 1683 C C . ALA A 1 205 ? -3.580 -5.599 14.942 1.00 86.50 205 ALA A C 1
ATOM 1685 O O . ALA A 1 205 ? -3.711 -6.818 14.843 1.00 86.50 205 ALA A O 1
ATOM 1686 N N . LYS A 1 206 ? -4.647 -4.785 14.926 1.00 87.94 206 LYS A N 1
ATOM 1687 C CA . LYS A 1 206 ? -6.042 -5.260 14.827 1.00 87.94 206 LYS A CA 1
ATOM 1688 C C . LYS A 1 206 ? -6.308 -6.029 13.534 1.00 87.94 206 LYS A C 1
ATOM 1690 O O . LYS A 1 206 ? -7.018 -7.035 13.558 1.00 87.94 206 LYS A O 1
ATOM 1695 N N . LYS A 1 207 ? -5.763 -5.579 12.399 1.00 86.44 207 LYS A N 1
ATOM 1696 C CA . LYS A 1 207 ? -5.893 -6.265 11.102 1.00 86.44 207 LYS A CA 1
ATOM 1697 C C . LYS A 1 207 ? -5.198 -7.629 11.132 1.00 86.44 207 LYS A C 1
ATOM 1699 O O . LYS A 1 207 ? -5.784 -8.614 10.686 1.00 86.44 207 LYS A O 1
ATOM 1704 N N . ASN A 1 208 ? -3.994 -7.693 11.695 1.00 83.56 208 ASN A N 1
ATOM 1705 C CA . ASN A 1 208 ? -3.218 -8.923 11.829 1.00 83.56 208 ASN A CA 1
ATOM 1706 C C . ASN A 1 208 ? -3.882 -9.905 12.802 1.00 83.56 208 ASN A C 1
ATOM 1708 O O . ASN A 1 208 ? -4.083 -11.066 12.441 1.00 83.56 208 ASN A O 1
ATOM 1712 N N . ALA A 1 209 ? -4.325 -9.426 13.968 1.00 83.81 209 ALA A N 1
ATOM 1713 C CA . ALA A 1 209 ? -5.074 -10.207 14.953 1.00 83.81 209 ALA A CA 1
ATOM 1714 C C . ALA A 1 209 ? -6.374 -10.777 14.367 1.00 83.81 209 ALA A C 1
ATOM 1716 O O . ALA A 1 209 ? -6.751 -11.917 14.634 1.00 83.81 209 ALA A O 1
ATOM 1717 N N . ASN A 1 210 ? -7.040 -10.014 13.494 1.00 83.31 210 ASN A N 1
ATOM 1718 C CA . ASN A 1 210 ? -8.247 -10.471 12.815 1.00 83.31 210 ASN A CA 1
ATOM 1719 C C . ASN A 1 210 ? -8.001 -11.356 11.592 1.00 83.31 210 ASN A C 1
ATOM 1721 O O . ASN A 1 210 ? -8.969 -11.840 10.993 1.00 83.31 210 ASN A O 1
ATOM 1725 N N . SER A 1 211 ? -6.747 -11.596 11.211 1.00 91.19 211 SER A N 1
ATOM 1726 C CA . SER A 1 211 ? -6.461 -12.477 10.089 1.00 91.19 211 SER A CA 1
ATOM 1727 C C . SER A 1 211 ? -6.978 -13.887 10.387 1.00 91.19 211 SER A C 1
ATOM 1729 O O . SER A 1 211 ? -6.833 -14.418 11.491 1.00 91.19 211 SER A O 1
ATOM 1731 N N . LYS A 1 212 ? -7.580 -14.530 9.377 1.00 91.19 212 LYS A N 1
ATOM 1732 C CA . LYS A 1 212 ? -8.084 -15.910 9.501 1.00 91.19 212 LYS A CA 1
ATOM 1733 C C . LYS A 1 212 ? -6.993 -16.872 9.993 1.00 91.19 212 LYS A C 1
ATOM 1735 O O . LYS A 1 212 ? -7.314 -17.832 10.684 1.00 91.19 212 LYS A O 1
ATOM 1740 N N . LYS A 1 213 ? -5.727 -16.604 9.638 1.00 91.00 213 LYS A N 1
ATOM 1741 C CA . LYS A 1 213 ? -4.559 -17.383 10.066 1.00 91.00 213 LYS A CA 1
ATOM 1742 C C . LYS A 1 213 ? -4.296 -17.218 11.563 1.00 91.00 213 LYS A C 1
ATOM 1744 O O . LYS A 1 213 ? -4.218 -18.231 12.242 1.00 91.00 213 LYS A O 1
ATOM 1749 N N . VAL A 1 214 ? -4.235 -15.987 12.081 1.00 90.75 214 VAL A N 1
ATOM 1750 C CA . VAL A 1 214 ? -4.009 -15.744 13.519 1.00 90.75 214 VAL A CA 1
ATOM 1751 C C . VAL A 1 214 ? -5.140 -16.329 14.358 1.00 90.75 214 VAL A C 1
ATOM 1753 O O . VAL A 1 214 ? -4.859 -17.120 15.246 1.00 90.75 214 VAL A O 1
ATOM 1756 N N . LYS A 1 215 ? -6.409 -16.076 14.005 1.00 93.25 215 LYS A N 1
ATOM 1757 C CA . LYS A 1 215 ? -7.556 -16.677 14.717 1.00 93.25 215 LYS A CA 1
ATOM 1758 C C . LYS A 1 215 ? -7.490 -18.204 14.757 1.00 93.25 215 LYS A C 1
ATOM 1760 O O . LYS A 1 215 ? -7.844 -18.818 15.757 1.00 93.25 215 LYS A O 1
ATOM 1765 N N . TYR A 1 216 ? -7.053 -18.822 13.659 1.00 95.31 216 TYR A N 1
ATOM 1766 C CA . TYR A 1 216 ? -6.884 -20.268 13.603 1.00 95.31 216 TYR A CA 1
ATOM 1767 C C . TYR A 1 216 ? -5.740 -20.743 14.506 1.00 95.31 216 TYR A C 1
ATOM 1769 O O . TYR A 1 216 ? -5.939 -21.699 15.242 1.00 95.31 216 TYR A O 1
ATOM 1777 N N . VAL A 1 217 ? -4.590 -20.062 14.502 1.00 94.00 217 VAL A N 1
ATOM 1778 C CA . VAL A 1 217 ? -3.463 -20.370 15.400 1.00 94.00 217 VAL A CA 1
ATOM 1779 C C . VAL A 1 217 ? -3.863 -20.228 16.867 1.00 94.00 217 VAL A C 1
ATOM 1781 O O . VAL A 1 217 ? -3.632 -21.158 17.630 1.00 94.00 217 VAL A O 1
ATOM 1784 N N . THR A 1 218 ? -4.519 -19.127 17.247 1.00 93.81 218 THR A N 1
ATOM 1785 C CA . THR A 1 218 ? -5.017 -18.901 18.613 1.00 93.81 218 THR A CA 1
ATOM 1786 C C . THR A 1 218 ? -5.927 -20.040 19.064 1.00 93.81 218 THR A C 1
ATOM 1788 O O . THR A 1 218 ? -5.670 -20.640 20.100 1.00 93.81 218 THR A O 1
ATOM 1791 N N . LYS A 1 219 ? -6.899 -20.439 18.231 1.00 96.75 219 LYS A N 1
ATOM 1792 C CA . LYS A 1 219 ? -7.781 -21.577 18.528 1.00 96.75 219 LYS A CA 1
ATOM 1793 C C . LYS A 1 219 ? -7.014 -22.891 18.739 1.00 96.75 219 LYS A C 1
ATOM 1795 O O . LYS A 1 219 ? -7.428 -23.721 19.542 1.00 96.75 219 LYS A O 1
ATOM 1800 N N . LEU A 1 220 ? -5.933 -23.125 17.991 1.00 97.00 220 LEU A N 1
ATOM 1801 C CA . LEU A 1 220 ? -5.124 -24.335 18.159 1.00 97.00 220 LEU A CA 1
ATOM 1802 C C . LEU A 1 220 ? -4.281 -24.286 19.443 1.00 97.00 220 LEU A C 1
ATOM 1804 O O . LEU A 1 220 ? -4.197 -25.304 20.129 1.00 97.00 220 LEU A O 1
ATOM 1808 N N . LEU A 1 221 ? -3.722 -23.123 19.793 1.00 96.25 221 LEU A N 1
ATOM 1809 C CA . LEU A 1 221 ? -3.014 -22.914 21.062 1.00 96.25 221 LEU A CA 1
ATOM 1810 C C . LEU A 1 221 ? -3.940 -23.136 22.264 1.00 96.25 221 LEU A C 1
ATOM 1812 O O . LEU A 1 221 ? -3.590 -23.883 23.169 1.00 96.25 221 LEU A O 1
ATOM 1816 N N . GLU A 1 222 ? -5.148 -22.567 22.235 1.00 96.50 222 GLU A N 1
ATOM 1817 C CA . GLU A 1 222 ? -6.175 -22.753 23.276 1.00 96.50 222 GLU A CA 1
ATOM 1818 C C . GLU A 1 222 ? -6.596 -24.222 23.435 1.00 96.50 222 GLU A C 1
ATOM 1820 O O . GLU A 1 222 ? -6.982 -24.644 24.519 1.00 96.50 222 GLU A O 1
ATOM 1825 N N . SER A 1 223 ? -6.481 -25.026 22.372 1.00 97.56 223 SER A N 1
ATOM 1826 C CA . SER A 1 223 ? -6.723 -26.474 22.427 1.00 97.56 223 SER A CA 1
ATOM 1827 C C . SER A 1 223 ? -5.529 -27.299 22.933 1.00 97.56 223 SER A C 1
ATOM 1829 O O . SER A 1 223 ? -5.565 -28.524 22.848 1.00 97.56 223 SER A O 1
ATOM 1831 N N . GLY A 1 224 ? -4.462 -26.649 23.410 1.00 97.69 224 GLY A N 1
ATOM 1832 C CA . GLY A 1 224 ? -3.274 -27.304 23.963 1.00 97.69 224 GLY A CA 1
ATOM 1833 C C . GLY A 1 224 ? -2.300 -27.860 22.922 1.00 97.69 224 GLY A C 1
ATOM 1834 O O . GLY A 1 224 ? -1.440 -28.665 23.268 1.00 97.69 224 GLY A O 1
ATOM 1835 N N . LYS A 1 225 ? -2.412 -27.465 21.644 1.00 97.00 225 LYS A N 1
ATOM 1836 C CA . LYS A 1 225 ? -1.481 -27.936 20.607 1.00 97.00 225 LYS A CA 1
ATOM 1837 C C . LYS A 1 225 ? -0.121 -27.274 20.725 1.00 97.00 225 LYS A C 1
ATOM 1839 O O . LYS A 1 225 ? -0.013 -26.060 20.896 1.00 97.00 225 LYS A O 1
ATOM 1844 N N . THR A 1 226 ? 0.916 -28.072 20.519 1.00 97.69 226 THR A N 1
ATOM 1845 C CA . THR A 1 226 ? 2.294 -27.594 20.425 1.00 97.69 226 THR A CA 1
ATOM 1846 C C . THR A 1 226 ? 2.508 -26.770 19.153 1.00 97.69 226 THR A C 1
ATOM 1848 O O . THR A 1 226 ? 1.799 -26.913 18.151 1.00 97.69 226 THR A O 1
ATOM 1851 N N . ILE A 1 227 ? 3.542 -25.925 19.151 1.00 94.56 227 ILE A N 1
ATOM 1852 C CA . ILE A 1 227 ? 3.917 -25.114 17.980 1.00 94.56 227 ILE A CA 1
ATOM 1853 C C . ILE A 1 227 ? 4.194 -25.987 16.746 1.00 94.56 227 ILE A C 1
ATOM 1855 O O . ILE A 1 227 ? 3.795 -25.633 15.635 1.00 94.56 227 ILE A O 1
ATOM 1859 N N . ASN A 1 228 ? 4.804 -27.160 16.934 1.00 95.00 228 ASN A N 1
ATOM 1860 C CA . ASN A 1 228 ? 5.088 -28.092 15.843 1.00 95.00 228 ASN A CA 1
ATOM 1861 C C . ASN A 1 228 ? 3.800 -28.641 15.213 1.00 95.00 228 ASN A C 1
ATOM 1863 O O . ASN A 1 228 ? 3.648 -28.599 13.992 1.00 95.00 228 ASN A O 1
ATOM 1867 N N . GLU A 1 229 ? 2.832 -29.077 16.022 1.00 96.50 229 GLU A N 1
ATOM 1868 C CA . GLU A 1 229 ? 1.526 -29.521 15.517 1.00 96.50 229 GLU A CA 1
ATOM 1869 C C . GLU A 1 229 ? 0.777 -28.398 14.793 1.00 96.50 229 GLU A C 1
ATOM 1871 O O . GLU A 1 229 ? 0.159 -28.625 13.749 1.00 96.50 229 GLU A O 1
ATOM 1876 N N . ILE A 1 230 ? 0.846 -27.171 15.319 1.00 96.31 230 ILE A N 1
ATOM 1877 C CA . ILE A 1 230 ? 0.247 -25.991 14.689 1.00 96.31 230 ILE A CA 1
ATOM 1878 C C . ILE A 1 230 ? 0.864 -25.748 13.315 1.00 96.31 230 ILE A C 1
ATOM 1880 O O . ILE A 1 230 ? 0.122 -25.546 12.354 1.00 96.31 230 ILE A O 1
ATOM 1884 N N . ASN A 1 231 ? 2.190 -25.804 13.192 1.00 90.88 231 ASN A N 1
ATOM 1885 C CA . ASN A 1 231 ? 2.874 -25.624 11.914 1.00 90.88 231 ASN A CA 1
ATOM 1886 C C . ASN A 1 231 ? 2.454 -26.691 10.893 1.00 90.88 231 ASN A C 1
ATOM 1888 O O . ASN A 1 231 ? 2.134 -26.349 9.754 1.00 90.88 231 ASN A O 1
ATOM 1892 N N . VAL A 1 232 ? 2.337 -27.955 11.312 1.00 91.62 232 VAL A N 1
ATOM 1893 C CA . VAL A 1 232 ? 1.830 -29.045 10.459 1.00 91.62 232 VAL A CA 1
ATOM 1894 C C . VAL A 1 232 ? 0.386 -28.783 10.005 1.00 91.62 232 VAL A C 1
ATOM 1896 O O . VAL A 1 232 ? 0.043 -29.000 8.838 1.00 91.62 232 VAL A O 1
ATOM 1899 N N . LEU A 1 233 ? -0.478 -28.287 10.895 1.00 94.31 233 LEU A N 1
ATOM 1900 C CA . LEU A 1 233 ? -1.867 -27.946 10.568 1.00 94.31 233 LEU A CA 1
ATOM 1901 C C . LEU A 1 233 ? -1.979 -26.706 9.672 1.00 94.31 233 LEU A C 1
ATOM 1903 O O . LEU A 1 233 ? -2.842 -26.662 8.791 1.00 94.31 233 LEU A O 1
ATOM 1907 N N . LEU A 1 234 ? -1.115 -25.708 9.866 1.00 93.12 234 LEU A N 1
ATOM 1908 C CA . LEU A 1 234 ? -1.030 -24.524 9.014 1.00 93.12 234 LEU A CA 1
ATOM 1909 C C . LEU A 1 234 ? -0.588 -24.890 7.604 1.00 93.12 234 LEU A C 1
ATOM 1911 O O . LEU A 1 234 ? -1.225 -24.444 6.649 1.00 93.12 234 LEU A O 1
ATOM 1915 N N . ASP A 1 235 ? 0.444 -25.721 7.480 1.00 87.88 235 ASP A N 1
ATOM 1916 C CA . ASP A 1 235 ? 0.902 -26.242 6.199 1.00 87.88 235 ASP A CA 1
ATOM 1917 C C . ASP A 1 235 ? -0.242 -26.989 5.497 1.00 87.88 235 ASP A C 1
ATOM 1919 O O . ASP A 1 235 ? -0.663 -26.608 4.406 1.00 87.88 235 ASP A O 1
ATOM 1923 N N . LYS A 1 236 ? -0.904 -27.925 6.190 1.00 88.56 236 LYS A N 1
ATOM 1924 C CA . LYS A 1 236 ? -2.069 -28.647 5.647 1.00 88.56 236 LYS A CA 1
ATOM 1925 C C . LYS A 1 236 ? -3.211 -27.718 5.205 1.00 88.56 236 LYS A C 1
ATOM 1927 O O . LYS A 1 236 ? -3.891 -27.994 4.214 1.00 88.56 236 LYS A O 1
ATOM 1932 N N . ARG A 1 237 ? -3.474 -26.636 5.946 1.00 90.94 237 ARG A N 1
ATOM 1933 C CA . ARG A 1 237 ? -4.596 -25.722 5.677 1.00 90.94 237 ARG A CA 1
ATOM 1934 C C . ARG A 1 237 ? -4.307 -24.730 4.554 1.00 90.94 237 ARG A C 1
ATOM 1936 O O . ARG A 1 237 ? -5.212 -24.453 3.766 1.00 90.94 237 ARG A O 1
ATOM 1943 N N . TYR A 1 238 ? -3.104 -24.165 4.514 1.00 89.75 238 TYR A N 1
ATOM 1944 C CA . TYR A 1 238 ? -2.773 -23.027 3.655 1.00 89.75 238 TYR A CA 1
ATOM 1945 C C . TYR A 1 238 ? -1.843 -23.393 2.501 1.00 89.75 238 TYR A C 1
ATOM 1947 O O . TYR A 1 238 ? -1.972 -22.814 1.424 1.00 89.75 238 TYR A O 1
ATOM 1955 N N . ASN A 1 239 ? -0.969 -24.382 2.671 1.00 89.75 239 ASN A N 1
ATOM 1956 C CA . ASN A 1 239 ? -0.069 -24.836 1.625 1.00 89.75 239 ASN A CA 1
ATOM 1957 C C . ASN A 1 239 ? -0.758 -25.895 0.751 1.00 89.75 239 ASN A C 1
ATOM 1959 O O . ASN A 1 239 ? -0.455 -27.081 0.811 1.00 89.75 239 ASN A O 1
ATOM 1963 N N . LYS A 1 240 ? -1.756 -25.479 -0.038 1.00 92.25 240 LYS A N 1
ATOM 1964 C CA . LYS A 1 240 ? -2.537 -26.381 -0.915 1.00 92.25 240 LYS A CA 1
ATOM 1965 C C . LYS A 1 240 ? -2.007 -26.476 -2.344 1.00 92.25 240 LYS A C 1
ATOM 1967 O O . LYS A 1 240 ? -2.487 -27.307 -3.117 1.00 92.25 240 LYS A O 1
ATOM 1972 N N . THR A 1 241 ? -1.083 -25.594 -2.707 1.00 94.50 241 THR A N 1
ATOM 1973 C CA . THR A 1 241 ? -0.653 -25.387 -4.094 1.00 94.50 241 THR A CA 1
ATOM 1974 C C . THR A 1 241 ? 0.835 -25.626 -4.313 1.00 94.50 241 THR A C 1
ATOM 1976 O O . THR A 1 241 ? 1.272 -25.482 -5.444 1.00 94.50 241 THR A O 1
ATOM 1979 N N . SER A 1 242 ? 1.617 -25.983 -3.287 1.00 94.62 242 SER A N 1
ATOM 1980 C CA . SER A 1 242 ? 3.019 -26.389 -3.478 1.00 94.62 242 SER A CA 1
ATOM 1981 C C . SER A 1 242 ? 3.137 -27.811 -4.012 1.00 94.62 242 SER A C 1
ATOM 1983 O O . SER A 1 242 ? 2.263 -28.644 -3.763 1.00 94.62 242 SER A O 1
ATOM 1985 N N . LEU A 1 243 ? 4.269 -28.112 -4.651 1.00 95.81 243 LEU A N 1
ATOM 1986 C CA . LEU A 1 243 ? 4.619 -29.463 -5.090 1.00 95.81 243 LEU A CA 1
ATOM 1987 C C . LEU A 1 243 ? 4.485 -30.490 -3.952 1.00 95.81 243 LEU A C 1
ATOM 1989 O O . LEU A 1 243 ? 3.769 -31.476 -4.108 1.00 95.81 243 LEU A O 1
ATOM 1993 N N . ASN A 1 244 ? 5.047 -30.209 -2.771 1.00 93.38 244 ASN A N 1
ATOM 1994 C CA . ASN A 1 244 ? 4.947 -31.093 -1.600 1.00 93.38 244 ASN A CA 1
ATOM 1995 C C . ASN A 1 244 ? 3.495 -31.379 -1.192 1.00 93.38 244 ASN A C 1
ATOM 1997 O O . ASN A 1 244 ? 3.164 -32.499 -0.812 1.00 93.38 244 ASN A O 1
ATOM 2001 N N . SER A 1 245 ? 2.602 -30.395 -1.307 1.00 93.44 245 SER A N 1
ATOM 2002 C CA . SER A 1 245 ? 1.175 -30.583 -1.029 1.00 93.44 245 SER A CA 1
ATOM 2003 C C . SER A 1 245 ? 0.488 -31.505 -2.035 1.00 93.44 245 SER A C 1
ATOM 2005 O O . SER A 1 245 ? -0.419 -32.262 -1.684 1.00 93.44 245 SER A O 1
ATOM 2007 N N . PHE A 1 246 ? 0.887 -31.451 -3.307 1.00 95.50 246 PHE A N 1
ATOM 2008 C CA . PHE A 1 246 ? 0.412 -32.397 -4.314 1.00 95.50 246 PHE A CA 1
ATOM 2009 C C . PHE A 1 246 ? 0.989 -33.797 -4.077 1.00 95.50 246 PHE A C 1
ATOM 2011 O O . PHE A 1 246 ? 0.210 -34.747 -4.046 1.00 95.50 246 PHE A O 1
ATOM 2018 N N . ILE A 1 247 ? 2.294 -33.916 -3.808 1.00 95.75 247 ILE A N 1
ATOM 2019 C CA . ILE A 1 247 ? 2.960 -35.188 -3.478 1.00 95.75 247 ILE A CA 1
ATOM 2020 C C . ILE A 1 247 ? 2.297 -35.851 -2.266 1.00 95.75 247 ILE A C 1
ATOM 2022 O O . ILE A 1 247 ? 1.903 -37.010 -2.324 1.00 95.75 247 ILE A O 1
ATOM 2026 N N . LYS A 1 248 ? 2.062 -35.099 -1.185 1.00 90.88 248 LYS A N 1
ATOM 2027 C CA . LYS A 1 248 ? 1.418 -35.612 0.034 1.00 90.88 248 LYS A CA 1
ATOM 2028 C C . LYS A 1 248 ? -0.016 -36.105 -0.193 1.00 90.88 248 LYS A C 1
ATOM 2030 O O . LYS A 1 248 ? -0.488 -36.953 0.556 1.00 90.88 248 LYS A O 1
ATOM 2035 N N . ARG A 1 249 ? -0.735 -35.550 -1.176 1.00 92.62 249 ARG A N 1
ATOM 2036 C CA . ARG A 1 249 ? -2.132 -35.916 -1.473 1.00 92.62 249 ARG A CA 1
ATOM 2037 C C . ARG A 1 249 ? -2.267 -37.063 -2.463 1.00 92.62 249 ARG A C 1
ATOM 2039 O O . ARG A 1 249 ? -3.247 -37.792 -2.378 1.00 92.62 249 ARG A O 1
ATOM 2046 N N . TYR A 1 250 ? -1.351 -37.168 -3.421 1.00 94.81 250 TYR A N 1
ATOM 2047 C CA . TYR A 1 250 ? -1.511 -38.056 -4.573 1.00 94.81 250 TYR A CA 1
ATOM 2048 C C . TYR A 1 250 ? -0.360 -39.056 -4.752 1.00 94.81 250 TYR A C 1
ATOM 2050 O O . TYR A 1 250 ? -0.441 -39.891 -5.642 1.00 94.81 250 TYR A O 1
ATOM 2058 N N . GLY A 1 251 ? 0.691 -38.994 -3.932 1.00 95.62 251 GLY A N 1
ATOM 2059 C CA . GLY A 1 251 ? 1.941 -39.725 -4.152 1.00 95.62 251 GLY A CA 1
ATOM 2060 C C . GLY A 1 251 ? 2.922 -38.936 -5.024 1.00 95.62 251 GLY A C 1
ATOM 2061 O O . GLY A 1 251 ? 2.552 -37.923 -5.620 1.00 95.62 251 GLY A O 1
ATOM 2062 N N . LEU A 1 252 ? 4.182 -39.379 -5.076 1.00 96.88 252 LEU A N 1
ATOM 2063 C CA . LEU A 1 252 ? 5.266 -38.673 -5.770 1.00 96.88 252 LEU A CA 1
ATOM 2064 C C . LEU A 1 252 ? 4.959 -38.466 -7.257 1.00 96.88 252 LEU A C 1
ATOM 2066 O O . LEU A 1 252 ? 4.927 -37.323 -7.715 1.00 96.88 252 LEU A O 1
ATOM 2070 N N . ASP A 1 253 ? 4.657 -39.542 -7.980 1.00 97.50 253 ASP A N 1
ATOM 2071 C CA . ASP A 1 253 ? 4.507 -39.497 -9.437 1.00 97.50 253 ASP A CA 1
ATOM 2072 C C . ASP A 1 253 ? 3.239 -38.742 -9.852 1.00 97.50 253 ASP A C 1
ATOM 2074 O O . ASP A 1 253 ? 3.297 -37.729 -10.555 1.00 97.50 253 ASP A O 1
ATOM 2078 N N . ILE A 1 254 ? 2.078 -39.165 -9.335 1.00 97.56 254 ILE A N 1
ATOM 2079 C CA . ILE A 1 254 ? 0.783 -38.537 -9.648 1.00 97.56 254 ILE A CA 1
ATOM 2080 C C . ILE A 1 254 ? 0.742 -37.094 -9.124 1.00 97.56 254 ILE A C 1
ATOM 2082 O O . ILE A 1 254 ? 0.190 -36.206 -9.776 1.00 97.56 254 ILE A O 1
ATOM 2086 N N . GLY A 1 255 ? 1.318 -36.832 -7.948 1.00 97.19 255 GLY A N 1
ATOM 2087 C CA . GLY A 1 255 ? 1.391 -35.495 -7.366 1.00 97.19 255 GLY A CA 1
ATOM 2088 C C . GLY A 1 255 ? 2.241 -34.547 -8.203 1.00 97.19 255 GLY A C 1
ATOM 2089 O O . GLY A 1 255 ? 1.800 -33.432 -8.480 1.00 97.19 255 GLY A O 1
ATOM 2090 N N . THR A 1 256 ? 3.408 -34.999 -8.663 1.00 97.44 256 THR A N 1
ATOM 2091 C CA . THR A 1 256 ? 4.273 -34.217 -9.554 1.00 97.44 256 THR A CA 1
ATOM 2092 C C . THR A 1 256 ? 3.574 -33.936 -10.881 1.00 97.44 256 THR A C 1
ATOM 2094 O O . THR A 1 256 ? 3.532 -32.783 -11.308 1.00 97.44 256 THR A O 1
ATOM 2097 N N . ALA A 1 257 ? 2.927 -34.938 -11.486 1.00 97.50 257 ALA A N 1
ATOM 2098 C CA . ALA A 1 257 ? 2.162 -34.762 -12.720 1.00 97.50 257 ALA A CA 1
ATOM 2099 C C . ALA A 1 257 ? 1.028 -33.731 -12.560 1.00 97.50 257 ALA A C 1
ATOM 2101 O O . ALA A 1 257 ? 0.939 -32.773 -13.331 1.00 97.50 257 ALA A O 1
ATOM 2102 N N . LYS A 1 258 ? 0.207 -33.858 -11.508 1.00 96.81 258 LYS A N 1
ATOM 2103 C CA . LYS A 1 258 ? -0.886 -32.913 -11.217 1.00 96.81 258 LYS A CA 1
ATOM 2104 C C . LYS A 1 258 ? -0.391 -31.509 -10.877 1.00 96.81 258 LY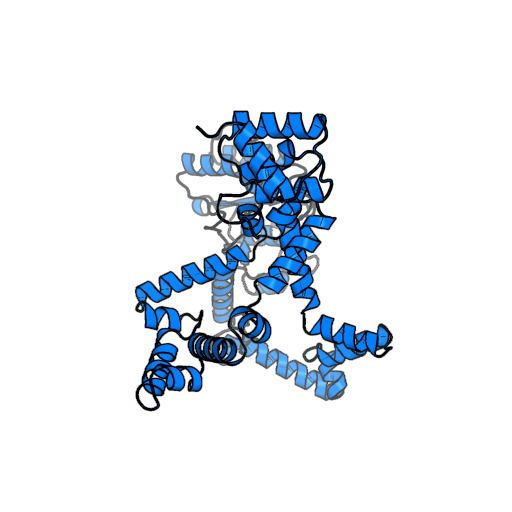S A C 1
ATOM 2106 O O . LYS A 1 258 ? -1.055 -30.531 -11.219 1.00 96.81 258 LYS A O 1
ATOM 2111 N N . TYR A 1 259 ? 0.744 -31.383 -10.191 1.00 96.81 259 TYR A N 1
ATOM 2112 C CA . TYR A 1 259 ? 1.353 -30.082 -9.923 1.00 96.81 259 TYR A CA 1
ATOM 2113 C C . TYR A 1 259 ? 1.823 -29.423 -11.222 1.00 96.81 259 TYR A C 1
ATOM 2115 O O . TYR A 1 259 ? 1.515 -28.257 -11.460 1.00 96.81 259 TYR A O 1
ATOM 2123 N N . THR A 1 260 ? 2.493 -30.174 -12.095 1.00 96.19 260 THR A N 1
ATOM 2124 C CA . THR A 1 260 ? 2.917 -29.697 -13.416 1.00 96.19 260 THR A CA 1
ATOM 2125 C C . THR A 1 260 ? 1.723 -29.246 -14.259 1.00 96.19 260 THR A C 1
ATOM 2127 O O . THR A 1 260 ? 1.753 -28.148 -14.818 1.00 96.19 260 THR A O 1
ATOM 2130 N N . GLU A 1 261 ? 0.631 -30.018 -14.285 1.00 97.00 261 GLU A N 1
ATOM 2131 C CA . GLU A 1 261 ? -0.623 -29.633 -14.948 1.00 97.00 261 GLU A CA 1
ATOM 2132 C C . GLU A 1 261 ? -1.209 -28.341 -14.351 1.00 97.00 261 GLU A C 1
ATOM 2134 O O . GLU A 1 261 ? -1.573 -27.413 -15.078 1.00 97.00 261 GLU A O 1
ATOM 2139 N N . PHE A 1 262 ? -1.250 -28.234 -13.020 1.00 96.44 262 PHE A N 1
ATOM 2140 C CA . PHE A 1 262 ? -1.723 -27.042 -12.319 1.00 96.44 262 PHE A CA 1
ATOM 2141 C C . PHE A 1 262 ? -0.897 -25.795 -12.669 1.00 96.44 262 PHE A C 1
ATOM 2143 O O . PHE A 1 262 ? -1.472 -24.755 -13.000 1.00 96.44 262 PHE A O 1
ATOM 2150 N N . ILE A 1 263 ? 0.437 -25.892 -12.647 1.00 96.00 263 ILE A N 1
ATOM 2151 C CA . ILE A 1 263 ? 1.336 -24.797 -13.035 1.00 96.00 263 ILE A CA 1
ATOM 2152 C C . ILE A 1 263 ? 1.145 -24.438 -14.509 1.00 96.00 263 ILE A C 1
ATOM 2154 O O . ILE A 1 263 ? 1.035 -23.255 -14.829 1.00 96.00 263 ILE A O 1
ATOM 2158 N N . SER A 1 264 ? 1.029 -25.427 -15.397 1.00 94.25 264 SER A N 1
ATOM 2159 C CA . SER A 1 264 ? 0.737 -25.207 -16.819 1.00 94.25 264 SER A CA 1
ATOM 2160 C C . SER A 1 264 ? -0.568 -24.427 -17.006 1.00 94.25 264 SER A C 1
ATOM 2162 O O . SER A 1 264 ? -0.601 -23.402 -17.693 1.00 94.25 264 SER A O 1
ATOM 2164 N N . LYS A 1 265 ? -1.633 -24.816 -16.294 1.00 96.06 265 LYS A N 1
ATOM 2165 C CA . LYS A 1 265 ? -2.914 -24.103 -16.309 1.00 96.06 265 LYS A CA 1
ATOM 2166 C C . LYS A 1 265 ? -2.771 -22.665 -15.812 1.00 96.06 265 LYS A C 1
ATOM 2168 O O . LYS A 1 265 ? -3.313 -21.761 -16.448 1.00 96.06 265 LYS A O 1
ATOM 2173 N N . LEU A 1 266 ? -2.049 -22.430 -14.713 1.00 94.19 266 LEU A N 1
ATOM 2174 C CA . LEU A 1 266 ? -1.794 -21.077 -14.206 1.00 94.19 266 LEU A CA 1
ATOM 2175 C C . LEU A 1 266 ? -1.055 -20.217 -15.234 1.00 94.19 266 LEU A C 1
ATOM 2177 O O . LEU A 1 266 ? -1.496 -19.103 -15.515 1.00 94.19 266 LEU A O 1
ATOM 2181 N N . LYS A 1 267 ? 0.015 -20.745 -15.836 1.00 94.19 267 LYS A N 1
ATOM 2182 C CA . LYS A 1 267 ? 0.775 -20.052 -16.881 1.00 94.19 267 LYS A CA 1
ATOM 2183 C C . LYS A 1 267 ? -0.091 -19.750 -18.106 1.00 94.19 267 LYS A C 1
ATOM 2185 O O . LYS A 1 267 ? -0.122 -18.614 -18.561 1.00 94.19 267 LYS A O 1
ATOM 2190 N N . SER A 1 268 ? -0.897 -20.707 -18.571 1.00 95.12 268 SER A N 1
ATOM 2191 C CA . SER A 1 268 ? -1.798 -20.525 -19.724 1.00 95.12 268 SER A CA 1
ATOM 2192 C C . SER A 1 268 ? -2.900 -19.472 -19.519 1.00 95.12 268 SER A C 1
ATOM 2194 O O . SER A 1 268 ? -3.523 -19.022 -20.482 1.00 95.12 268 SER A O 1
ATOM 2196 N N . ASN A 1 269 ? -3.155 -19.078 -18.267 1.00 94.56 269 ASN A N 1
ATOM 2197 C CA . ASN A 1 269 ? -4.142 -18.064 -17.895 1.00 94.56 269 ASN A CA 1
ATOM 2198 C C . ASN A 1 269 ? -3.507 -16.733 -17.459 1.00 94.56 269 ASN A C 1
ATOM 2200 O O . ASN A 1 269 ? -4.232 -15.778 -17.191 1.00 94.56 269 ASN A O 1
ATOM 2204 N N . ASN A 1 270 ? -2.177 -16.646 -17.393 1.00 94.88 270 ASN A N 1
ATOM 2205 C CA . ASN A 1 270 ? -1.465 -15.441 -16.994 1.00 94.88 270 ASN A CA 1
ATOM 2206 C C . ASN A 1 270 ? -0.908 -14.717 -18.225 1.00 94.88 270 ASN A C 1
ATOM 2208 O O . ASN A 1 270 ? -0.009 -15.221 -18.887 1.00 94.88 270 ASN A O 1
ATOM 2212 N N . VAL A 1 271 ? -1.380 -13.493 -18.477 1.00 95.69 271 VAL A N 1
ATOM 2213 C CA . VAL A 1 271 ? -0.930 -12.630 -19.591 1.00 95.69 271 VAL A CA 1
ATOM 2214 C C . VAL A 1 271 ? 0.567 -12.287 -19.570 1.00 95.69 271 VAL A C 1
ATOM 2216 O O . VAL A 1 271 ? 1.068 -11.710 -20.528 1.00 95.69 271 VAL A O 1
ATOM 2219 N N . LEU A 1 272 ? 1.278 -12.598 -18.480 1.00 93.69 272 LEU A N 1
ATOM 2220 C CA . LEU A 1 272 ? 2.729 -12.435 -18.353 1.00 93.69 272 LEU A CA 1
ATOM 2221 C C . LEU A 1 272 ? 3.526 -13.713 -18.676 1.00 93.69 272 LEU A C 1
ATOM 2223 O O . LEU A 1 272 ? 4.744 -13.728 -18.512 1.00 93.69 272 LEU A O 1
ATOM 2227 N N . CYS A 1 273 ? 2.863 -14.793 -19.090 1.00 94.69 273 CYS A N 1
ATOM 2228 C CA . CYS A 1 273 ? 3.492 -16.067 -19.431 1.00 94.69 273 CYS A CA 1
ATOM 2229 C C . CYS A 1 273 ? 3.338 -16.360 -20.928 1.00 94.69 273 CYS A C 1
ATOM 2231 O O . CYS A 1 273 ? 2.292 -16.093 -21.515 1.00 94.69 273 CYS A O 1
ATOM 2233 N N . ILE A 1 274 ? 4.363 -16.951 -21.548 1.00 94.19 274 ILE A N 1
ATOM 2234 C CA . ILE A 1 274 ? 4.358 -17.275 -22.986 1.00 94.19 274 ILE A CA 1
ATOM 2235 C C . ILE A 1 274 ? 3.259 -18.300 -23.305 1.00 94.19 274 ILE A C 1
ATOM 2237 O O . ILE A 1 274 ? 2.587 -18.209 -24.330 1.00 94.19 274 ILE A O 1
ATOM 2241 N N . GLU A 1 275 ? 2.993 -19.233 -22.389 1.00 96.88 275 GLU A N 1
ATOM 2242 C CA . GLU A 1 275 ? 1.968 -20.269 -22.536 1.00 96.88 275 GLU A CA 1
ATOM 2243 C C . GLU A 1 275 ? 0.553 -19.694 -22.734 1.00 96.88 275 GLU A C 1
ATOM 2245 O O . GLU A 1 275 ? -0.276 -20.318 -23.401 1.00 96.88 275 GLU A O 1
ATOM 2250 N N . TYR A 1 276 ? 0.270 -18.496 -22.206 1.00 97.56 276 TYR A N 1
ATOM 2251 C CA . TYR A 1 276 ? -1.001 -17.802 -22.434 1.00 97.56 276 TYR A CA 1
ATOM 2252 C C . TYR A 1 276 ? -1.219 -17.466 -23.913 1.00 97.56 276 TYR A C 1
ATOM 2254 O O . TYR A 1 276 ? -2.333 -17.602 -24.428 1.00 97.56 276 TYR A O 1
ATOM 2262 N N . TYR A 1 277 ? -0.159 -17.050 -24.600 1.00 97.25 277 TYR A N 1
ATOM 2263 C CA . TYR A 1 277 ? -0.195 -16.629 -25.997 1.00 97.25 277 TYR A CA 1
ATOM 2264 C C . TYR A 1 277 ? -0.045 -17.811 -26.959 1.00 97.25 277 TYR A C 1
ATOM 2266 O O . TYR A 1 277 ? -0.784 -17.877 -27.939 1.00 97.25 277 TYR A O 1
ATOM 2274 N N . ARG A 1 278 ? 0.781 -18.816 -26.624 1.00 96.56 278 ARG A N 1
ATOM 2275 C CA . ARG A 1 278 ? 0.854 -20.086 -27.378 1.00 96.56 278 ARG A CA 1
ATOM 2276 C C . ARG A 1 278 ? -0.514 -20.743 -27.534 1.00 96.56 278 ARG A C 1
ATOM 2278 O O . ARG A 1 278 ? -0.886 -21.149 -28.628 1.00 96.56 278 ARG A O 1
ATOM 2285 N N . LYS A 1 279 ? -1.309 -20.783 -26.456 1.00 96.25 279 LYS A N 1
ATOM 2286 C CA . LYS A 1 279 ? -2.688 -21.312 -26.475 1.00 96.25 279 LYS A CA 1
ATOM 2287 C C . LYS A 1 279 ? -3.605 -20.578 -27.471 1.00 96.25 279 LYS A C 1
ATOM 2289 O O . LYS A 1 279 ? -4.656 -21.098 -27.829 1.00 96.25 279 LYS A O 1
ATOM 2294 N N . ARG A 1 280 ? -3.225 -19.373 -27.901 1.00 97.62 280 ARG A N 1
ATOM 2295 C CA . ARG A 1 280 ? -3.947 -18.517 -28.854 1.00 97.62 280 ARG A CA 1
ATOM 2296 C C . ARG A 1 280 ? -3.283 -18.475 -30.236 1.00 97.62 280 ARG A C 1
ATOM 2298 O O . ARG A 1 280 ? -3.646 -17.628 -31.040 1.00 97.62 280 ARG A O 1
ATOM 2305 N N . GLY A 1 281 ? -2.322 -19.362 -30.505 1.00 97.25 281 GLY A N 1
ATOM 2306 C CA . GLY A 1 281 ? -1.640 -19.450 -31.798 1.00 97.25 281 GLY A CA 1
ATOM 2307 C C . GLY A 1 281 ? -0.617 -18.341 -32.054 1.00 97.25 281 GLY A C 1
ATOM 2308 O O . GLY A 1 281 ? -0.234 -18.124 -33.197 1.00 97.25 281 GLY A O 1
ATOM 2309 N N . ILE A 1 282 ? -0.175 -17.626 -31.016 1.00 96.94 282 ILE A N 1
ATOM 2310 C CA . ILE A 1 282 ? 0.816 -16.552 -31.143 1.00 96.94 282 ILE A CA 1
ATOM 2311 C C . ILE A 1 282 ? 2.216 -17.133 -30.920 1.00 96.94 282 ILE A C 1
ATOM 2313 O O . ILE A 1 282 ? 2.426 -17.921 -29.994 1.00 96.94 282 ILE A O 1
ATOM 2317 N N . SER A 1 283 ? 3.168 -16.737 -31.770 1.00 96.62 283 SER A N 1
ATOM 2318 C CA . SER A 1 283 ? 4.558 -17.204 -31.705 1.00 96.62 283 SER A CA 1
ATOM 2319 C C . SER A 1 283 ? 5.242 -16.784 -30.401 1.00 96.62 283 SER A C 1
ATOM 2321 O O . SER A 1 283 ? 4.884 -15.769 -29.800 1.00 96.62 283 SER A O 1
ATOM 2323 N N . ASP A 1 284 ? 6.259 -17.525 -29.960 1.00 94.00 284 ASP A N 1
ATOM 2324 C CA . ASP A 1 284 ? 7.026 -17.180 -28.754 1.00 94.00 284 ASP A CA 1
ATOM 2325 C C . ASP A 1 284 ? 7.668 -15.797 -28.833 1.00 94.00 284 ASP A C 1
ATOM 2327 O O . ASP A 1 284 ? 7.684 -15.080 -27.834 1.00 94.00 284 ASP A O 1
ATOM 2331 N N . THR A 1 285 ? 8.169 -15.424 -30.011 1.00 90.56 285 THR A N 1
ATOM 2332 C CA . THR A 1 285 ? 8.809 -14.129 -30.261 1.00 90.56 285 THR A CA 1
ATOM 2333 C C . THR A 1 285 ? 7.811 -12.994 -30.057 1.00 90.56 285 THR A C 1
ATOM 2335 O O . THR A 1 285 ? 8.017 -12.136 -29.202 1.00 90.56 285 THR A O 1
ATOM 2338 N N . THR A 1 286 ? 6.659 -13.058 -30.731 1.00 94.19 286 THR A N 1
ATOM 2339 C CA . THR A 1 286 ? 5.584 -12.066 -30.570 1.00 94.19 286 THR A CA 1
ATOM 2340 C C . THR A 1 286 ? 5.031 -12.064 -29.141 1.00 94.19 286 THR A C 1
ATOM 2342 O O . THR A 1 286 ? 4.756 -11.017 -28.562 1.00 94.19 286 THR A O 1
ATOM 2345 N N . SER A 1 287 ? 4.904 -13.239 -28.518 1.00 93.81 287 SER A N 1
ATOM 2346 C CA . SER A 1 287 ? 4.483 -13.363 -27.116 1.00 93.81 287 SER A CA 1
ATOM 2347 C C . SER A 1 287 ? 5.453 -12.656 -26.174 1.00 93.81 287 SER A C 1
ATOM 2349 O O . SER A 1 287 ? 5.036 -12.028 -25.202 1.00 93.81 287 SER A O 1
ATOM 2351 N N . PHE A 1 288 ? 6.755 -12.773 -26.436 1.00 91.25 288 PHE A N 1
ATOM 2352 C CA . PHE A 1 288 ? 7.789 -12.153 -25.626 1.00 91.25 288 PHE A CA 1
ATOM 2353 C C . PHE A 1 288 ? 7.688 -10.625 -25.663 1.00 91.25 288 PHE A C 1
ATOM 2355 O O . PHE A 1 288 ? 7.724 -9.999 -24.600 1.00 91.25 288 PHE A O 1
ATOM 2362 N N . GLU A 1 289 ? 7.488 -10.053 -26.851 1.00 90.44 289 GLU A N 1
ATOM 2363 C CA . GLU A 1 289 ? 7.278 -8.617 -27.062 1.00 90.44 289 GLU A CA 1
ATOM 2364 C C . GLU A 1 289 ? 6.035 -8.113 -26.320 1.00 90.44 289 GLU A C 1
ATOM 2366 O O . GLU A 1 289 ? 6.134 -7.169 -25.537 1.00 90.44 289 GLU A O 1
ATOM 2371 N N . LEU A 1 290 ? 4.900 -8.810 -26.463 1.00 93.56 290 LEU A N 1
ATOM 2372 C CA . LEU A 1 290 ? 3.646 -8.466 -25.782 1.00 93.56 290 LEU A CA 1
ATOM 2373 C C . LEU A 1 290 ? 3.778 -8.504 -24.254 1.00 93.56 290 LEU A C 1
ATOM 2375 O O . LEU A 1 290 ? 3.269 -7.632 -23.549 1.00 93.56 290 LEU A O 1
ATOM 2379 N N . ILE A 1 291 ? 4.467 -9.511 -23.709 1.00 92.38 291 ILE A N 1
ATOM 2380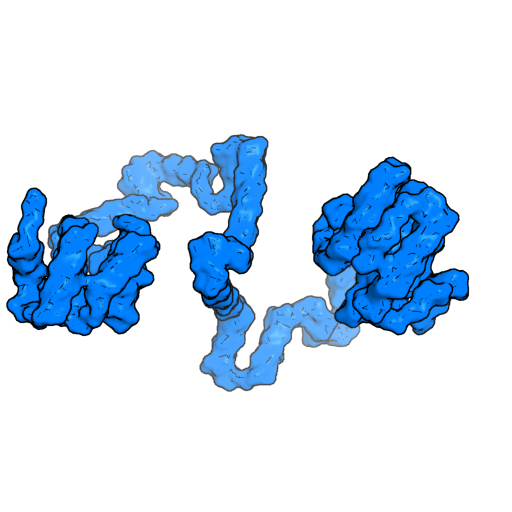 C CA . ILE A 1 291 ? 4.721 -9.591 -22.264 1.00 92.38 291 ILE A CA 1
ATOM 2381 C C . ILE A 1 291 ? 5.604 -8.423 -21.819 1.00 92.38 291 ILE A C 1
ATOM 2383 O O . ILE A 1 291 ? 5.327 -7.825 -20.778 1.00 92.38 291 ILE A O 1
ATOM 2387 N N . SER A 1 292 ? 6.639 -8.100 -22.599 1.00 87.38 292 SER A N 1
ATOM 2388 C CA . SER A 1 292 ? 7.537 -6.976 -22.329 1.00 87.38 292 SER A CA 1
ATOM 2389 C C . SER A 1 292 ? 6.771 -5.646 -22.315 1.00 87.38 292 SER A C 1
ATOM 2391 O O . SER A 1 292 ? 6.906 -4.883 -21.360 1.00 87.38 292 SER A O 1
ATOM 2393 N N . ASP A 1 293 ? 5.847 -5.426 -23.262 1.00 89.19 293 ASP A N 1
ATOM 2394 C CA . ASP A 1 293 ? 4.948 -4.260 -23.277 1.00 89.19 293 ASP A CA 1
ATOM 2395 C C . ASP A 1 293 ? 4.099 -4.156 -22.007 1.00 89.19 293 ASP A C 1
ATOM 2397 O O . ASP A 1 293 ? 3.984 -3.088 -21.398 1.00 89.19 293 ASP A O 1
ATOM 2401 N N . ILE A 1 294 ? 3.467 -5.264 -21.602 1.00 89.88 294 ILE A N 1
ATOM 2402 C CA . ILE A 1 294 ? 2.600 -5.287 -20.418 1.00 89.88 294 ILE A CA 1
ATOM 2403 C C . ILE A 1 294 ? 3.420 -5.023 -19.156 1.00 89.88 294 ILE A C 1
ATOM 2405 O O . ILE A 1 294 ? 2.949 -4.315 -18.265 1.00 89.88 294 ILE A O 1
ATOM 2409 N N . GLN A 1 295 ? 4.621 -5.593 -19.055 1.00 86.75 295 GLN A N 1
ATOM 2410 C CA . GLN A 1 295 ? 5.504 -5.358 -17.917 1.00 86.75 295 GLN A CA 1
ATOM 2411 C C . GLN A 1 295 ? 6.012 -3.920 -17.883 1.00 86.75 295 GLN A C 1
ATOM 2413 O O . GLN A 1 295 ? 5.929 -3.309 -16.822 1.00 86.75 295 GLN A O 1
ATOM 2418 N N . GLY A 1 296 ? 6.428 -3.350 -19.017 1.00 83.12 296 GLY A N 1
ATOM 2419 C CA . GLY A 1 296 ? 6.814 -1.940 -19.118 1.00 83.12 296 GLY A CA 1
ATOM 2420 C C . GLY A 1 296 ? 5.703 -1.017 -18.612 1.00 83.12 296 GLY A C 1
ATOM 2421 O O . GLY A 1 296 ? 5.916 -0.241 -17.686 1.00 83.12 296 GLY A O 1
ATOM 2422 N N . LYS A 1 297 ? 4.466 -1.208 -19.095 1.00 84.56 297 LYS A N 1
ATOM 2423 C CA . LYS A 1 297 ? 3.284 -0.439 -18.648 1.00 84.56 297 LYS A CA 1
ATOM 2424 C C . LYS A 1 297 ? 2.924 -0.627 -17.170 1.00 84.56 297 LYS A C 1
ATOM 2426 O O . LYS A 1 297 ? 2.227 0.205 -16.598 1.00 84.56 297 LYS A O 1
ATOM 2431 N N . ARG A 1 298 ? 3.294 -1.754 -16.554 1.00 84.50 298 ARG A N 1
ATOM 2432 C CA . ARG A 1 298 ? 3.048 -2.007 -15.121 1.00 84.50 298 ARG A CA 1
ATOM 2433 C C . ARG A 1 298 ? 4.150 -1.432 -14.239 1.00 84.50 298 ARG A C 1
ATOM 2435 O O . ARG A 1 298 ? 3.851 -1.029 -13.118 1.00 84.50 298 ARG A O 1
ATOM 2442 N N . ASN A 1 299 ? 5.379 -1.429 -14.743 1.00 80.31 299 ASN A N 1
ATOM 2443 C CA . ASN A 1 299 ? 6.578 -1.047 -14.010 1.00 80.31 299 ASN A CA 1
ATOM 2444 C C . ASN A 1 299 ? 6.935 0.437 -14.165 1.00 80.31 299 ASN A C 1
ATOM 2446 O O . ASN A 1 299 ? 7.708 0.920 -13.351 1.00 80.31 299 ASN A O 1
ATOM 2450 N N . CYS A 1 300 ? 6.309 1.180 -15.089 1.00 69.25 300 CYS A N 1
ATOM 2451 C CA . CYS A 1 300 ? 6.460 2.637 -15.271 1.00 69.25 300 CYS A CA 1
ATOM 2452 C C . CYS A 1 300 ? 5.974 3.501 -14.080 1.00 69.25 300 CYS A C 1
ATOM 2454 O O . CYS A 1 300 ? 5.669 4.676 -14.229 1.00 69.25 300 CYS A O 1
ATOM 2456 N N . LYS A 1 301 ? 5.822 2.912 -12.891 1.00 68.69 301 LYS A N 1
ATOM 2457 C CA . LYS A 1 301 ? 5.594 3.613 -11.625 1.00 68.69 301 LYS A CA 1
ATOM 2458 C C . LYS A 1 301 ? 6.839 3.427 -10.777 1.00 68.69 301 LYS A C 1
ATOM 2460 O O . LYS A 1 301 ? 6.813 2.672 -9.800 1.00 68.69 301 LYS A O 1
ATOM 2465 N N . SER A 1 302 ? 7.945 3.994 -11.230 1.00 58.66 302 SER A N 1
ATOM 2466 C CA . SER A 1 302 ? 9.223 3.747 -10.593 1.00 58.66 302 SER A CA 1
ATOM 2467 C C . SER A 1 302 ? 9.353 4.524 -9.287 1.00 58.66 302 SER A C 1
ATOM 2469 O O . SER A 1 302 ? 8.796 5.606 -9.096 1.00 58.66 302 SER A O 1
ATOM 2471 N N . ASN A 1 303 ? 10.081 3.919 -8.352 1.00 64.00 303 ASN A N 1
ATOM 2472 C CA . ASN A 1 303 ? 10.630 4.622 -7.207 1.00 64.00 303 ASN A CA 1
ATOM 2473 C C . ASN A 1 303 ? 12.046 5.033 -7.607 1.00 64.00 303 ASN A C 1
ATOM 2475 O O . ASN A 1 303 ? 12.984 4.276 -7.365 1.00 64.00 303 ASN A O 1
ATOM 2479 N N . PHE A 1 304 ? 12.191 6.191 -8.245 1.00 80.62 304 PHE A N 1
ATOM 2480 C CA . PHE A 1 304 ? 13.508 6.743 -8.544 1.00 80.62 304 PHE A CA 1
ATOM 2481 C C . PHE A 1 304 ? 14.311 6.941 -7.252 1.00 80.62 304 PHE A C 1
ATOM 2483 O O . PHE A 1 304 ? 13.772 7.305 -6.194 1.00 80.62 304 PHE A O 1
ATOM 2490 N N . SER A 1 305 ? 15.618 6.690 -7.325 1.00 87.44 305 SER A N 1
ATOM 2491 C CA . SER A 1 305 ? 16.507 6.919 -6.191 1.00 87.44 305 SER A CA 1
ATOM 2492 C C . SER A 1 305 ? 16.567 8.415 -5.886 1.00 87.44 305 SER A C 1
ATOM 2494 O O . SER A 1 305 ? 17.015 9.222 -6.699 1.00 87.44 305 SER A O 1
ATOM 2496 N N . LYS A 1 306 ? 16.140 8.802 -4.678 1.00 90.88 306 LYS A N 1
ATOM 2497 C CA . LYS A 1 306 ? 16.261 10.192 -4.205 1.00 90.88 306 LYS A CA 1
ATOM 2498 C C . LYS A 1 306 ? 17.714 10.666 -4.192 1.00 90.88 306 LYS A C 1
ATOM 2500 O O . LYS A 1 306 ? 17.960 11.855 -4.358 1.00 90.88 306 LYS A O 1
ATOM 2505 N N . GLU A 1 307 ? 18.656 9.749 -3.981 1.00 92.88 307 GLU A N 1
ATOM 2506 C CA . GLU A 1 307 ? 20.088 10.047 -4.022 1.00 92.88 307 GLU A CA 1
ATOM 2507 C C . GLU A 1 307 ? 20.557 10.286 -5.456 1.00 92.88 307 GLU A C 1
ATOM 2509 O O . GLU A 1 307 ? 21.198 11.301 -5.703 1.00 92.88 307 GLU A O 1
ATOM 2514 N N . SER A 1 308 ? 20.152 9.437 -6.406 1.00 94.50 308 SER A N 1
ATOM 2515 C CA . SER A 1 308 ? 20.447 9.629 -7.834 1.00 94.50 308 SER A CA 1
ATOM 2516 C C . SER A 1 308 ? 19.957 11.002 -8.311 1.00 94.50 308 SER A C 1
ATOM 2518 O O . SER A 1 308 ? 20.732 11.809 -8.823 1.00 94.50 308 SER A O 1
ATOM 2520 N N . MET A 1 309 ? 18.706 11.347 -7.980 1.00 94.50 309 MET A N 1
ATOM 2521 C CA . MET A 1 309 ? 18.122 12.662 -8.275 1.00 94.50 309 MET A CA 1
ATOM 2522 C C . MET A 1 309 ? 18.887 13.825 -7.638 1.00 94.50 309 MET A C 1
ATOM 2524 O O . MET A 1 309 ? 19.024 14.877 -8.251 1.00 94.50 309 MET A O 1
ATOM 2528 N N . LYS A 1 310 ? 19.389 13.665 -6.412 1.00 95.25 310 LYS A N 1
ATOM 2529 C CA . LYS A 1 310 ? 20.121 14.730 -5.716 1.00 95.25 310 LYS A CA 1
ATOM 2530 C C . LYS A 1 310 ? 21.399 15.126 -6.461 1.00 95.25 310 LYS A C 1
ATOM 2532 O O . LYS A 1 310 ? 21.707 16.313 -6.508 1.00 95.25 310 LYS A O 1
ATOM 2537 N N . TYR A 1 311 ? 22.137 14.152 -6.990 1.00 95.81 311 TYR A N 1
ATOM 2538 C CA . TYR A 1 311 ? 23.454 14.389 -7.585 1.00 95.81 311 TYR A CA 1
ATOM 2539 C C . TYR A 1 311 ? 23.400 14.602 -9.098 1.00 95.81 311 TYR A C 1
ATOM 2541 O O . TYR A 1 311 ? 24.098 15.469 -9.613 1.00 95.81 311 TYR A O 1
ATOM 2549 N N . LEU A 1 312 ? 22.561 13.849 -9.813 1.00 96.88 312 LEU A N 1
ATOM 2550 C CA . LEU A 1 312 ? 22.566 13.850 -11.276 1.00 96.88 312 LEU A CA 1
ATOM 2551 C C . LEU A 1 312 ? 21.559 14.824 -11.891 1.00 96.88 312 LEU A C 1
ATOM 2553 O O . LEU A 1 312 ? 21.810 15.321 -12.986 1.00 96.88 312 LEU A O 1
ATOM 2557 N N . LEU A 1 313 ? 20.460 15.159 -11.204 1.00 96.06 313 LEU A N 1
ATOM 2558 C CA . LEU A 1 313 ? 19.425 16.024 -11.783 1.00 96.06 313 LEU A CA 1
ATOM 2559 C C . LEU A 1 313 ? 19.947 17.412 -12.206 1.00 96.06 313 LEU A C 1
ATOM 2561 O O . LEU A 1 313 ? 19.610 17.832 -13.311 1.00 96.06 313 LEU A O 1
ATOM 2565 N N . PRO A 1 314 ? 20.781 18.127 -11.417 1.00 97.38 314 PRO A N 1
ATOM 2566 C CA . PRO A 1 314 ? 21.305 19.427 -11.846 1.00 97.38 314 PRO A CA 1
ATOM 2567 C C . PRO A 1 314 ? 22.121 19.349 -13.143 1.00 97.38 314 PRO A C 1
ATOM 2569 O O . PRO A 1 314 ? 22.040 20.244 -13.982 1.00 97.38 314 PRO A O 1
ATOM 2572 N N . ILE A 1 315 ? 22.881 18.264 -13.323 1.00 97.75 315 ILE A N 1
ATOM 2573 C CA . ILE A 1 315 ? 23.676 18.012 -14.530 1.00 97.75 315 ILE A CA 1
ATOM 2574 C C . ILE A 1 315 ? 22.754 17.683 -15.698 1.00 97.75 315 ILE A C 1
ATOM 2576 O O . ILE A 1 315 ? 22.896 18.265 -16.769 1.00 97.75 315 ILE A O 1
ATOM 2580 N N . VAL A 1 316 ? 21.789 16.787 -15.479 1.00 97.06 316 VAL A N 1
ATOM 2581 C CA . VAL A 1 316 ? 20.819 16.360 -16.492 1.00 97.06 316 VAL A CA 1
ATOM 2582 C C . VAL A 1 316 ? 20.072 17.556 -17.067 1.00 97.06 316 VAL A C 1
ATOM 2584 O O . VAL A 1 316 ? 20.113 17.751 -18.277 1.00 97.06 316 VAL A O 1
ATOM 2587 N N . LEU A 1 317 ? 19.502 18.414 -16.214 1.00 96.62 317 LEU A N 1
ATOM 2588 C CA . LEU A 1 317 ? 18.785 19.617 -16.650 1.00 96.62 317 LEU A CA 1
ATOM 2589 C C . LEU A 1 317 ? 19.676 20.554 -17.479 1.00 96.62 317 LEU A C 1
ATOM 2591 O O . LEU A 1 317 ? 19.220 21.149 -18.454 1.00 96.62 317 LEU A O 1
ATOM 2595 N N . LYS A 1 318 ? 20.965 20.667 -17.130 1.00 97.56 318 LYS A N 1
ATOM 2596 C CA . LYS A 1 318 ? 21.908 21.492 -17.894 1.00 97.56 318 LYS A CA 1
ATOM 2597 C C . LYS A 1 318 ? 22.265 20.869 -19.248 1.00 97.56 318 LYS A C 1
ATOM 2599 O O . LYS A 1 318 ? 22.434 21.603 -20.218 1.00 97.56 318 LYS A O 1
ATOM 2604 N N . ILE A 1 319 ? 22.355 19.540 -19.343 1.00 97.06 319 ILE A N 1
ATOM 2605 C CA . ILE A 1 319 ? 22.541 18.842 -20.626 1.00 97.06 319 ILE A CA 1
ATOM 2606 C C . ILE A 1 319 ? 21.328 19.067 -21.533 1.00 97.06 319 ILE A C 1
ATOM 2608 O O . ILE A 1 319 ? 21.511 19.356 -22.716 1.00 97.06 319 ILE A O 1
ATOM 2612 N N . GLU A 1 320 ? 20.108 18.961 -21.000 1.00 96.12 320 GLU A N 1
ATOM 2613 C CA . GLU A 1 320 ? 18.885 19.219 -21.771 1.00 96.12 320 GLU A CA 1
ATOM 2614 C C . GLU A 1 320 ? 18.869 20.653 -22.320 1.00 96.12 320 GLU A C 1
ATOM 2616 O O . GLU A 1 320 ? 18.602 20.850 -23.504 1.00 96.12 320 GLU A O 1
ATOM 2621 N N . GLU A 1 321 ? 19.239 21.638 -21.491 1.00 96.38 321 GLU A N 1
ATOM 2622 C CA . GLU A 1 321 ? 19.330 23.052 -21.882 1.00 96.38 321 GLU A CA 1
ATOM 2623 C C . GLU A 1 321 ? 20.345 23.287 -23.011 1.00 96.38 321 GLU A C 1
ATOM 2625 O O . GLU A 1 321 ? 20.052 24.006 -23.961 1.00 96.38 321 GLU A O 1
ATOM 2630 N N . VAL A 1 322 ? 21.540 22.694 -22.917 1.00 94.88 322 VAL A N 1
ATOM 2631 C CA . VAL A 1 322 ? 22.636 22.943 -23.873 1.00 94.88 322 VAL A CA 1
ATOM 2632 C C . VAL A 1 322 ? 22.462 22.163 -25.176 1.00 94.88 322 VAL A C 1
ATOM 2634 O O . VAL A 1 322 ? 22.934 22.603 -26.221 1.00 94.88 322 VAL A O 1
ATOM 2637 N N . THR A 1 323 ? 21.827 20.992 -25.125 1.00 93.00 323 THR A N 1
ATOM 2638 C CA . THR A 1 323 ? 21.789 20.069 -26.269 1.00 93.00 323 THR A CA 1
ATOM 2639 C C . THR A 1 323 ? 20.417 19.944 -26.931 1.00 93.00 323 THR A C 1
ATOM 2641 O O . THR A 1 323 ? 20.314 19.266 -27.951 1.00 93.00 323 THR A O 1
ATOM 2644 N N . GLU A 1 324 ? 19.369 20.554 -26.363 1.00 91.25 324 GLU A N 1
ATOM 2645 C CA . GLU A 1 324 ? 17.968 20.412 -26.803 1.00 91.25 324 GLU A CA 1
ATOM 2646 C C . GLU A 1 324 ? 17.505 18.937 -26.892 1.00 91.25 324 GLU A C 1
ATOM 2648 O O . GLU A 1 324 ? 16.637 18.552 -27.690 1.00 91.25 324 GLU A O 1
ATOM 2653 N N . ASN A 1 325 ? 18.106 18.067 -26.073 1.00 88.31 325 ASN A N 1
ATOM 2654 C CA . ASN A 1 325 ? 17.780 16.646 -26.003 1.00 88.31 325 ASN A CA 1
ATOM 2655 C C . ASN A 1 325 ? 17.062 16.329 -24.702 1.00 88.31 325 ASN A C 1
ATOM 2657 O O . ASN A 1 325 ? 17.634 16.511 -23.636 1.00 88.31 325 ASN A O 1
ATOM 2661 N N . ASN A 1 326 ? 15.859 15.769 -24.805 1.00 93.19 326 ASN A N 1
ATOM 2662 C CA . ASN A 1 326 ? 15.101 15.328 -23.640 1.00 93.19 326 ASN A CA 1
ATOM 2663 C C . ASN A 1 326 ? 15.759 14.106 -22.983 1.00 93.19 326 ASN A C 1
ATOM 2665 O O . ASN A 1 326 ? 16.150 13.150 -23.668 1.00 93.19 326 ASN A O 1
ATOM 2669 N N . CYS A 1 327 ? 15.810 14.135 -21.658 1.00 94.94 327 CYS A N 1
ATOM 2670 C CA . CYS A 1 327 ? 16.162 13.029 -20.794 1.00 94.94 327 CYS A CA 1
ATOM 2671 C C . CYS A 1 327 ? 14.898 12.300 -20.333 1.00 94.94 327 CYS A C 1
ATOM 2673 O O . CYS A 1 327 ? 13.884 12.909 -20.002 1.00 94.94 327 CYS A O 1
ATOM 2675 N N . PHE A 1 328 ? 14.974 10.978 -20.279 1.00 93.69 328 PHE A N 1
ATOM 2676 C CA . PHE A 1 328 ? 13.928 10.122 -19.740 1.00 93.69 328 PHE A CA 1
ATOM 2677 C C . PHE A 1 328 ? 14.319 9.684 -18.328 1.00 93.69 328 PHE A C 1
ATOM 2679 O O . PHE A 1 328 ? 15.345 9.021 -18.155 1.00 93.69 328 PHE A O 1
ATOM 2686 N N . TYR A 1 329 ? 13.512 10.063 -17.334 1.00 92.50 329 TYR A N 1
ATOM 2687 C CA . TYR A 1 329 ? 13.676 9.703 -15.924 1.00 92.50 329 TYR A CA 1
ATOM 2688 C C . TYR A 1 329 ? 12.335 9.800 -15.172 1.00 92.50 329 TYR A C 1
ATOM 2690 O O . TYR A 1 329 ? 11.396 10.469 -15.607 1.00 92.50 329 TYR A O 1
ATOM 2698 N N . GLY A 1 330 ? 12.231 9.143 -14.015 1.00 86.00 330 GLY A N 1
ATOM 2699 C CA . GLY A 1 330 ? 11.047 9.223 -13.154 1.00 86.00 330 GLY A CA 1
ATOM 2700 C C . GLY A 1 330 ? 9.783 8.614 -13.776 1.00 86.00 330 GLY A C 1
ATOM 2701 O O . GLY A 1 330 ? 9.729 7.414 -14.030 1.00 86.00 330 GLY A O 1
ATOM 2702 N N . GLU A 1 331 ? 8.732 9.422 -13.967 1.00 79.94 331 GLU A N 1
ATOM 2703 C CA . GLU A 1 331 ? 7.464 8.946 -14.556 1.00 79.94 331 GLU A CA 1
ATOM 2704 C C . GLU A 1 331 ? 7.582 8.662 -16.064 1.00 79.94 331 GLU A C 1
ATOM 2706 O O . GLU A 1 331 ? 6.847 7.821 -16.586 1.00 79.94 331 GLU A O 1
ATOM 2711 N N . ASP A 1 332 ? 8.558 9.286 -16.728 1.00 85.56 332 ASP A N 1
ATOM 2712 C CA . ASP A 1 332 ? 8.876 9.113 -18.146 1.00 85.56 332 ASP A CA 1
ATOM 2713 C C . ASP A 1 332 ? 10.108 8.211 -18.320 1.00 85.56 332 ASP A C 1
ATOM 2715 O O . ASP A 1 332 ? 11.041 8.524 -19.051 1.00 85.56 332 ASP A O 1
ATOM 2719 N N . GLU A 1 333 ? 10.158 7.091 -17.599 1.00 84.56 333 GLU A N 1
ATOM 2720 C CA . GLU A 1 333 ? 11.318 6.198 -17.608 1.00 84.56 333 GLU A CA 1
ATOM 2721 C C . GLU A 1 333 ? 11.540 5.496 -18.958 1.00 84.56 333 GLU A C 1
ATOM 2723 O O . GLU A 1 333 ? 10.642 4.864 -19.528 1.00 84.56 333 GLU A O 1
ATOM 2728 N N . PHE A 1 334 ? 12.786 5.532 -19.432 1.00 90.50 334 PHE A N 1
ATOM 2729 C CA . PHE A 1 334 ? 13.230 4.755 -20.582 1.00 90.50 334 PHE A CA 1
ATOM 2730 C C . PHE A 1 334 ? 13.658 3.355 -20.144 1.00 90.50 334 PHE A C 1
ATOM 2732 O O . PHE A 1 334 ? 14.273 3.162 -19.094 1.00 90.50 334 PHE A O 1
ATOM 2739 N N . PHE A 1 335 ? 13.365 2.362 -20.978 1.00 92.06 335 PHE A N 1
ATOM 2740 C CA . PHE A 1 335 ? 13.772 0.988 -20.727 1.00 92.06 335 PHE A CA 1
ATOM 2741 C C . PHE A 1 335 ? 14.311 0.325 -21.986 1.00 92.06 335 PHE A C 1
ATOM 2743 O O . PHE A 1 335 ? 13.810 0.528 -23.093 1.00 92.06 335 PHE A O 1
ATOM 2750 N N . ILE A 1 336 ? 15.304 -0.537 -21.793 1.00 94.75 336 ILE A N 1
ATOM 2751 C CA . ILE A 1 336 ? 15.849 -1.386 -22.849 1.00 94.75 336 ILE A CA 1
ATOM 2752 C C . ILE A 1 336 ? 15.268 -2.785 -22.682 1.00 94.75 336 ILE A C 1
ATOM 2754 O O . ILE A 1 336 ? 15.298 -3.363 -21.592 1.00 94.75 336 ILE A O 1
ATOM 2758 N N . ARG A 1 337 ? 14.709 -3.328 -23.767 1.00 93.56 337 ARG A N 1
ATOM 2759 C CA . ARG A 1 337 ? 14.193 -4.700 -23.800 1.00 93.56 337 ARG A CA 1
ATOM 2760 C C . ARG A 1 337 ? 15.331 -5.669 -24.038 1.00 93.56 337 ARG A C 1
ATOM 2762 O O . ARG A 1 337 ? 16.121 -5.477 -24.964 1.00 93.56 337 ARG A O 1
ATOM 2769 N N . THR A 1 338 ? 15.347 -6.736 -23.255 1.00 93.75 338 THR A N 1
ATOM 2770 C CA . THR A 1 338 ? 16.202 -7.871 -23.566 1.00 93.75 338 THR A CA 1
ATOM 2771 C C . THR A 1 338 ? 15.609 -8.656 -24.727 1.00 93.75 338 THR A C 1
ATOM 2773 O O . THR A 1 338 ? 14.390 -8.727 -24.890 1.00 93.75 338 THR A O 1
ATOM 2776 N N . ASN A 1 339 ? 16.461 -9.244 -25.557 1.00 92.94 339 ASN A N 1
ATOM 2777 C CA . ASN A 1 339 ? 16.037 -10.292 -26.474 1.00 92.94 339 ASN A CA 1
ATOM 2778 C C . ASN A 1 339 ? 15.875 -11.627 -25.717 1.00 92.94 339 ASN A C 1
ATOM 2780 O O . ASN A 1 339 ? 16.083 -11.717 -24.504 1.00 92.94 339 ASN A O 1
ATOM 2784 N N . LYS A 1 340 ? 15.479 -12.684 -26.431 1.00 89.31 340 LYS A N 1
ATOM 2785 C CA . LYS A 1 340 ? 15.259 -14.002 -25.825 1.00 89.31 340 LYS A CA 1
ATOM 2786 C C . LYS A 1 340 ? 16.529 -14.571 -25.180 1.00 89.31 340 LYS A C 1
ATOM 2788 O O . LYS A 1 340 ? 16.454 -15.076 -24.068 1.00 89.31 340 LYS A O 1
ATOM 2793 N N . GLU A 1 341 ? 17.675 -14.453 -25.842 1.00 93.25 341 GLU A N 1
ATOM 2794 C CA . GLU A 1 341 ? 18.947 -14.980 -25.338 1.00 93.25 341 GLU A CA 1
ATOM 2795 C C . GLU A 1 341 ? 19.407 -14.229 -24.083 1.00 93.25 341 GLU A C 1
ATOM 2797 O O . GLU A 1 341 ? 19.807 -14.844 -23.099 1.00 93.25 341 GLU A O 1
ATOM 2802 N N . GLU A 1 342 ? 19.274 -12.903 -24.077 1.00 95.06 342 GLU A N 1
ATOM 2803 C CA . GLU A 1 342 ? 19.572 -12.046 -22.926 1.00 95.06 342 GLU A CA 1
ATOM 2804 C C . GLU A 1 342 ? 18.623 -12.318 -21.740 1.00 95.06 342 GLU A C 1
ATOM 2806 O O . GLU A 1 342 ? 19.030 -12.280 -20.572 1.00 95.06 342 GLU A O 1
ATOM 2811 N N . PHE A 1 343 ? 17.350 -12.621 -22.018 1.00 92.75 343 PHE A N 1
ATOM 2812 C CA . PHE A 1 343 ? 16.391 -13.057 -21.002 1.00 92.75 343 PHE A CA 1
ATOM 2813 C C . PHE A 1 343 ? 16.747 -14.428 -20.427 1.00 92.75 343 PHE A C 1
ATOM 2815 O O . PHE A 1 343 ? 16.630 -14.615 -19.219 1.00 92.75 343 PHE A O 1
ATOM 2822 N N . ASP A 1 344 ? 17.196 -15.369 -21.256 1.00 91.00 344 ASP A N 1
ATOM 2823 C CA . ASP A 1 344 ? 17.592 -16.703 -20.798 1.00 91.00 344 ASP A CA 1
ATOM 2824 C C . ASP A 1 344 ? 18.816 -16.645 -19.862 1.00 91.00 344 ASP A C 1
ATOM 2826 O O . ASP A 1 344 ? 18.957 -17.501 -18.991 1.00 91.00 344 ASP A O 1
ATOM 2830 N N . VAL A 1 345 ? 19.664 -15.615 -19.992 1.00 92.81 345 VAL A N 1
ATOM 2831 C CA . VAL A 1 345 ? 20.779 -15.340 -19.067 1.00 92.81 345 VAL A CA 1
ATOM 2832 C C . VAL A 1 345 ? 20.302 -14.666 -17.778 1.00 92.81 345 VAL A C 1
ATOM 2834 O O . VAL A 1 345 ? 20.614 -15.121 -16.683 1.00 92.81 345 VAL A O 1
ATOM 2837 N N . SER A 1 346 ? 19.548 -13.571 -17.890 1.00 93.19 346 SER A N 1
ATOM 2838 C CA . SER A 1 346 ? 19.268 -12.689 -16.745 1.00 93.19 346 SER A CA 1
ATOM 2839 C C . SER A 1 346 ? 17.953 -12.952 -16.014 1.00 93.19 346 SER A C 1
ATOM 2841 O O . SER A 1 346 ? 17.734 -12.439 -14.915 1.00 93.19 346 SER A O 1
ATOM 2843 N N . GLY A 1 347 ? 17.015 -13.646 -16.657 1.00 92.38 347 GLY A N 1
ATOM 2844 C CA . GLY A 1 347 ? 15.615 -13.729 -16.239 1.00 92.38 347 GLY A CA 1
ATOM 2845 C C . GLY A 1 347 ? 14.861 -12.389 -16.279 1.00 92.38 347 GLY A C 1
ATOM 2846 O O . GLY A 1 347 ? 13.702 -12.327 -15.858 1.00 92.38 347 GLY A O 1
ATOM 2847 N N . LYS A 1 348 ? 15.483 -11.308 -16.772 1.00 91.44 348 LYS A N 1
ATOM 2848 C CA . LYS A 1 348 ? 14.906 -9.958 -16.846 1.00 91.44 348 LYS A CA 1
ATOM 2849 C C . LYS A 1 348 ? 14.528 -9.632 -18.287 1.00 91.44 348 LYS A C 1
ATOM 2851 O O . LYS A 1 348 ? 15.300 -9.864 -19.209 1.00 91.44 348 LYS A O 1
ATOM 2856 N N . ARG A 1 349 ? 13.310 -9.113 -18.484 1.00 90.94 349 ARG A N 1
ATOM 2857 C CA . ARG A 1 349 ? 12.770 -8.740 -19.812 1.00 90.94 349 ARG A CA 1
ATOM 2858 C C . ARG A 1 349 ? 13.062 -7.299 -20.207 1.00 90.94 349 ARG A C 1
ATOM 2860 O O . ARG A 1 349 ? 13.052 -6.962 -21.387 1.00 90.94 349 ARG A O 1
ATOM 2867 N N . ILE A 1 350 ? 13.236 -6.452 -19.202 1.00 92.75 350 ILE A N 1
ATOM 2868 C CA . ILE A 1 350 ? 13.451 -5.021 -19.344 1.00 92.75 350 ILE A CA 1
ATOM 2869 C C . ILE A 1 350 ? 14.449 -4.567 -18.287 1.00 92.75 350 ILE A C 1
ATOM 2871 O O . ILE A 1 350 ? 14.409 -5.042 -17.147 1.00 92.75 350 ILE A O 1
ATOM 2875 N N . PHE A 1 351 ? 15.311 -3.640 -18.678 1.00 94.25 351 PHE A N 1
ATOM 2876 C CA . PHE A 1 351 ? 16.170 -2.881 -17.784 1.00 94.25 351 PHE A CA 1
ATOM 2877 C C . PHE A 1 351 ? 15.744 -1.417 -17.821 1.00 94.25 351 PHE A C 1
ATOM 2879 O O . PHE A 1 351 ? 15.603 -0.847 -18.899 1.00 94.25 351 PHE A O 1
ATOM 2886 N N . PHE A 1 352 ? 15.518 -0.848 -16.640 1.00 93.00 352 PHE A N 1
ATOM 2887 C CA . PHE A 1 352 ? 15.304 0.584 -16.429 1.00 93.00 352 PHE A CA 1
ATOM 2888 C C . PHE A 1 352 ? 16.620 1.219 -16.033 1.00 93.00 352 PHE A C 1
ATOM 2890 O O . PHE A 1 352 ? 17.419 0.545 -15.386 1.00 93.00 352 PHE A O 1
ATOM 2897 N N . TYR A 1 353 ? 16.822 2.479 -16.377 1.00 94.69 353 TYR A N 1
ATOM 2898 C CA . TYR A 1 353 ? 18.029 3.223 -16.038 1.00 94.69 353 TYR A CA 1
ATOM 2899 C C . TYR A 1 353 ? 17.637 4.547 -15.393 1.00 94.69 353 TYR A C 1
ATOM 2901 O O . TYR A 1 353 ? 16.545 5.045 -15.669 1.00 94.69 353 TYR A O 1
ATOM 2909 N N . ASP A 1 354 ? 18.499 5.094 -14.538 1.00 94.88 354 ASP A N 1
ATOM 2910 C CA . ASP A 1 354 ? 18.153 6.300 -13.774 1.00 94.88 354 ASP A CA 1
ATOM 2911 C C . ASP A 1 354 ? 17.904 7.514 -14.681 1.00 94.88 354 ASP A C 1
ATOM 2913 O O . ASP A 1 354 ? 16.921 8.232 -14.495 1.00 94.88 354 ASP A O 1
ATOM 2917 N N . PHE A 1 355 ? 18.780 7.725 -15.671 1.00 96.25 355 PHE A N 1
ATOM 2918 C CA . PHE A 1 355 ? 18.659 8.802 -16.655 1.00 96.25 355 PHE A CA 1
ATOM 2919 C C . PHE A 1 355 ? 19.113 8.331 -18.032 1.00 96.25 355 PHE A C 1
ATOM 2921 O O . PHE A 1 355 ? 20.213 7.794 -18.179 1.00 96.25 355 PHE A O 1
ATOM 2928 N N . VAL A 1 356 ? 18.297 8.572 -19.059 1.00 97.44 356 VAL A N 1
ATOM 2929 C CA . VAL A 1 356 ? 18.621 8.184 -20.439 1.00 97.44 356 VAL A CA 1
ATOM 2930 C C . VAL A 1 356 ? 18.428 9.349 -21.398 1.00 97.44 356 VAL A C 1
ATOM 2932 O O . VAL A 1 356 ? 17.352 9.935 -21.458 1.00 97.44 356 VAL A O 1
ATOM 2935 N N . PHE A 1 357 ? 19.442 9.608 -22.224 1.00 97.19 357 PHE A N 1
ATOM 2936 C CA . PHE A 1 357 ? 19.413 10.546 -23.345 1.00 97.19 357 PHE A CA 1
ATOM 2937 C C . PHE A 1 357 ? 19.513 9.772 -24.671 1.00 97.19 357 PHE A C 1
ATOM 2939 O O . PHE A 1 357 ? 20.619 9.574 -25.187 1.00 97.19 357 PHE A O 1
ATOM 2946 N N . PRO A 1 358 ? 18.390 9.333 -25.275 1.00 96.44 358 PRO A N 1
ATOM 2947 C CA . PRO A 1 358 ? 18.419 8.499 -26.477 1.00 96.44 358 PRO A CA 1
ATOM 2948 C C . PRO A 1 358 ? 19.116 9.158 -27.665 1.00 96.44 358 PRO A C 1
ATOM 2950 O O . PRO A 1 358 ? 19.869 8.504 -28.371 1.00 96.44 358 PRO A O 1
ATOM 2953 N N . LYS A 1 359 ? 18.926 10.467 -27.862 1.00 96.38 359 LYS A N 1
ATOM 2954 C CA . LYS A 1 359 ? 19.554 11.204 -28.973 1.00 96.38 359 LYS A CA 1
ATOM 2955 C C . LYS A 1 359 ? 21.076 11.334 -28.831 1.00 96.38 359 LYS A C 1
ATOM 2957 O O . LYS A 1 359 ? 21.765 11.497 -29.831 1.00 96.38 359 LYS A O 1
ATOM 2962 N N . LEU A 1 360 ? 21.592 11.251 -27.604 1.00 96.88 360 LEU A N 1
ATOM 2963 C CA . LEU A 1 360 ? 23.027 11.282 -27.316 1.00 96.88 360 LEU A CA 1
ATOM 2964 C C . LEU A 1 360 ? 23.632 9.877 -27.200 1.00 96.88 360 LEU A C 1
ATOM 2966 O O . LEU A 1 360 ? 24.851 9.764 -27.057 1.00 96.88 360 LEU A O 1
ATOM 2970 N N . ASN A 1 361 ? 22.802 8.827 -27.246 1.00 97.81 361 ASN A N 1
ATOM 2971 C CA . ASN A 1 361 ? 23.171 7.466 -26.871 1.00 97.81 361 ASN A CA 1
ATOM 2972 C C . ASN A 1 361 ? 23.899 7.434 -25.516 1.00 97.81 361 ASN A C 1
ATOM 2974 O O . ASN A 1 361 ? 24.979 6.867 -25.399 1.00 97.81 361 ASN A O 1
ATOM 2978 N N . LEU A 1 362 ? 23.347 8.103 -24.501 1.00 98.06 362 LEU A N 1
ATOM 2979 C CA . LEU A 1 362 ? 23.997 8.271 -23.199 1.00 98.06 362 LEU A CA 1
ATOM 2980 C C . LEU A 1 362 ? 23.063 7.850 -22.063 1.00 98.06 362 LEU A C 1
ATOM 2982 O O . LEU A 1 362 ? 21.885 8.207 -22.063 1.00 98.06 362 LEU A O 1
ATOM 2986 N N . ILE A 1 363 ? 23.597 7.106 -21.096 1.00 98.12 363 ILE A N 1
ATOM 2987 C CA . ILE A 1 363 ? 22.894 6.662 -19.890 1.00 98.12 363 ILE A CA 1
ATOM 2988 C C . ILE A 1 363 ? 23.715 7.034 -18.660 1.00 98.12 363 ILE A C 1
ATOM 2990 O O . ILE A 1 363 ? 24.922 6.784 -18.631 1.00 98.12 363 ILE A O 1
ATOM 2994 N N . PHE A 1 364 ? 23.053 7.562 -17.630 1.00 97.56 364 PHE A N 1
ATOM 2995 C CA . PHE A 1 364 ? 23.620 7.673 -16.287 1.00 97.56 364 PHE A CA 1
ATOM 2996 C C . PHE A 1 364 ? 22.925 6.701 -15.343 1.00 97.56 364 PHE A C 1
ATOM 2998 O O . PHE A 1 364 ? 21.699 6.604 -15.336 1.00 97.56 364 PHE A O 1
ATOM 3005 N N . GLU A 1 365 ? 23.722 6.013 -14.534 1.00 97.12 365 GLU A N 1
ATOM 3006 C CA . GLU A 1 365 ? 23.252 5.047 -13.549 1.00 97.12 365 GLU A CA 1
ATOM 3007 C C . GLU A 1 365 ? 23.930 5.321 -12.203 1.00 97.12 365 GLU A C 1
ATOM 3009 O O . GLU A 1 365 ? 25.157 5.394 -12.127 1.00 97.12 365 GLU A O 1
ATOM 3014 N N . TYR A 1 366 ? 23.152 5.482 -11.133 1.00 96.50 366 TYR A N 1
ATOM 3015 C CA . TYR A 1 366 ? 23.678 5.739 -9.797 1.00 96.50 366 TYR A CA 1
ATOM 3016 C C . TYR A 1 366 ? 23.687 4.470 -8.949 1.00 96.50 366 TYR A C 1
ATOM 3018 O O . TYR A 1 366 ? 22.647 3.876 -8.663 1.00 96.50 366 TYR A O 1
ATOM 3026 N N . HIS A 1 367 ? 24.862 4.080 -8.465 1.00 96.62 367 HIS A N 1
ATOM 3027 C CA . HIS A 1 367 ? 25.038 2.887 -7.646 1.00 96.62 367 HIS A CA 1
ATOM 3028 C C . HIS A 1 367 ? 25.253 3.260 -6.179 1.00 96.62 367 HIS A C 1
ATOM 3030 O O . HIS A 1 367 ? 26.312 3.743 -5.779 1.00 96.62 367 HIS A O 1
ATOM 3036 N N . GLY A 1 368 ? 24.238 3.012 -5.351 1.00 95.00 368 GLY A N 1
ATOM 3037 C CA . GLY A 1 368 ? 24.322 3.173 -3.898 1.00 95.00 368 GLY A CA 1
ATOM 3038 C C . GLY A 1 368 ? 24.989 1.980 -3.201 1.00 95.00 368 GLY A C 1
ATOM 3039 O O . GLY A 1 368 ? 24.648 0.831 -3.484 1.00 95.00 368 GLY A O 1
ATOM 3040 N N . VAL A 1 369 ? 25.865 2.250 -2.222 1.00 93.25 369 VAL A N 1
ATOM 3041 C CA . VAL A 1 369 ? 26.666 1.253 -1.461 1.00 93.25 369 VAL A CA 1
ATOM 3042 C C . VAL A 1 369 ? 25.841 0.121 -0.843 1.00 93.25 369 VAL A C 1
ATOM 3044 O O . VAL A 1 369 ? 26.329 -0.976 -0.600 1.00 93.25 369 VAL A O 1
ATOM 3047 N N . ARG A 1 370 ? 24.561 0.381 -0.566 1.00 91.31 370 ARG A N 1
ATOM 3048 C CA . ARG A 1 370 ? 23.653 -0.596 0.035 1.00 91.31 370 ARG A CA 1
ATOM 3049 C C . ARG A 1 370 ? 23.117 -1.623 -0.966 1.00 91.31 370 ARG A C 1
ATOM 3051 O O . ARG A 1 370 ? 22.685 -2.694 -0.544 1.00 91.31 370 ARG A O 1
ATOM 3058 N N . PHE A 1 371 ? 23.053 -1.269 -2.245 1.00 91.06 371 PHE A N 1
ATOM 3059 C CA . PHE A 1 371 ? 22.292 -2.014 -3.249 1.00 91.06 371 PHE A CA 1
ATOM 3060 C C . PHE A 1 371 ? 23.167 -2.641 -4.330 1.00 91.06 371 PHE A C 1
ATOM 3062 O O . PHE A 1 371 ? 22.737 -3.624 -4.926 1.00 91.06 371 PHE A O 1
ATOM 3069 N N . HIS A 1 372 ? 24.368 -2.106 -4.544 1.00 92.81 372 HIS A N 1
ATOM 3070 C CA . HIS A 1 372 ? 25.258 -2.508 -5.627 1.00 92.81 372 HIS A CA 1
ATOM 3071 C C . HIS A 1 372 ? 26.601 -2.990 -5.094 1.00 92.81 372 HIS A C 1
ATOM 3073 O O . HIS A 1 372 ? 27.091 -2.496 -4.077 1.00 92.81 372 HIS A O 1
ATOM 3079 N N . ALA A 1 373 ? 27.185 -3.957 -5.797 1.00 90.69 373 ALA A N 1
ATOM 3080 C CA . ALA A 1 373 ? 28.534 -4.429 -5.532 1.00 90.69 373 ALA A CA 1
ATOM 3081 C C . ALA A 1 373 ? 29.575 -3.528 -6.219 1.00 90.69 373 ALA A C 1
ATOM 3083 O O . ALA A 1 373 ? 29.302 -2.889 -7.242 1.00 90.69 373 ALA A O 1
ATOM 3084 N N . ASP A 1 374 ? 30.782 -3.502 -5.656 1.00 91.62 374 ASP A N 1
ATOM 3085 C CA . ASP A 1 374 ? 31.938 -2.867 -6.284 1.00 91.62 374 ASP A CA 1
ATOM 3086 C C . ASP A 1 374 ? 32.553 -3.845 -7.290 1.00 91.62 374 ASP A C 1
ATOM 3088 O O . ASP A 1 374 ? 33.310 -4.746 -6.929 1.00 91.62 374 ASP A O 1
ATOM 3092 N N . VAL A 1 375 ? 32.135 -3.714 -8.548 1.00 91.94 375 VAL A N 1
ATOM 3093 C CA . VAL A 1 375 ? 32.608 -4.530 -9.672 1.00 91.94 375 VAL A CA 1
ATOM 3094 C C . VAL A 1 375 ? 33.330 -3.655 -10.689 1.00 91.94 375 VAL A C 1
ATOM 3096 O O . VAL A 1 375 ? 33.064 -2.457 -10.811 1.00 91.94 375 VAL A O 1
ATOM 3099 N N . ASP A 1 376 ? 34.242 -4.261 -11.444 1.00 91.00 376 ASP A N 1
ATOM 3100 C CA . ASP A 1 376 ? 34.934 -3.575 -12.529 1.00 91.00 376 ASP A CA 1
ATOM 3101 C C . ASP A 1 376 ? 34.036 -3.489 -13.771 1.00 91.00 376 ASP A C 1
ATOM 3103 O O . ASP A 1 376 ? 33.925 -4.415 -14.577 1.00 91.00 376 ASP A O 1
ATOM 3107 N N . TYR A 1 377 ? 33.380 -2.342 -13.925 1.00 90.25 377 TYR A N 1
ATOM 3108 C CA . TYR A 1 377 ? 32.475 -2.071 -15.039 1.00 90.25 377 TYR A CA 1
ATOM 3109 C C . TYR A 1 377 ? 33.178 -1.864 -16.387 1.00 90.25 377 TYR A C 1
ATOM 3111 O O . TYR A 1 377 ? 32.490 -1.768 -17.408 1.00 90.25 377 TYR A O 1
ATOM 3119 N N . SER A 1 378 ? 34.514 -1.797 -16.427 1.00 89.00 378 SER A N 1
ATOM 3120 C CA . SER A 1 378 ? 35.263 -1.717 -17.689 1.00 89.00 378 SER A CA 1
ATOM 3121 C C . SER A 1 378 ? 35.249 -3.040 -18.467 1.00 89.00 378 SER A C 1
ATOM 3123 O O . SER A 1 378 ? 35.391 -3.043 -19.690 1.00 89.00 378 SER A O 1
ATOM 3125 N N . LEU A 1 379 ? 34.978 -4.156 -17.781 1.00 87.25 379 LEU A N 1
ATOM 3126 C CA . LEU A 1 379 ? 34.997 -5.504 -18.350 1.00 87.25 379 LEU A CA 1
ATOM 3127 C C . LEU A 1 379 ? 33.866 -5.781 -19.351 1.00 87.25 379 LEU A C 1
ATOM 3129 O O . LEU A 1 379 ? 33.950 -6.745 -20.108 1.00 87.25 379 LEU A O 1
ATOM 3133 N N . THR A 1 380 ? 32.804 -4.970 -19.396 1.00 85.94 380 THR A N 1
ATOM 3134 C CA . THR A 1 380 ? 31.650 -5.243 -20.275 1.00 85.94 380 THR A CA 1
ATOM 3135 C C . THR A 1 380 ? 32.018 -5.324 -21.754 1.00 85.94 380 THR A C 1
ATOM 3137 O O . THR A 1 380 ? 31.417 -6.121 -22.468 1.00 85.94 380 THR A O 1
ATOM 3140 N N . HIS A 1 381 ? 33.018 -4.565 -22.211 1.00 84.25 381 HIS A N 1
ATOM 3141 C CA . HIS A 1 381 ? 33.461 -4.583 -23.609 1.00 84.25 381 HIS A CA 1
ATOM 3142 C C . HIS A 1 381 ? 34.182 -5.875 -24.005 1.00 84.25 381 HIS A C 1
ATOM 3144 O O . HIS A 1 381 ? 34.201 -6.225 -25.183 1.00 84.25 381 HIS A O 1
ATOM 3150 N N . SER A 1 382 ? 34.779 -6.578 -23.041 1.00 86.69 382 SER A N 1
ATOM 3151 C CA . SER A 1 382 ? 35.449 -7.860 -23.283 1.00 86.69 382 SER A CA 1
ATOM 3152 C C . SER A 1 382 ? 34.525 -9.063 -23.123 1.00 86.69 382 SER A C 1
ATOM 3154 O O . SER A 1 382 ? 34.892 -10.155 -23.546 1.00 86.69 382 SER A O 1
ATOM 3156 N N . LEU A 1 383 ? 33.349 -8.872 -22.516 1.00 88.88 383 LEU A N 1
ATOM 3157 C CA . LEU A 1 383 ? 32.439 -9.960 -22.183 1.00 88.88 383 LEU A CA 1
ATOM 3158 C C . LEU A 1 383 ? 31.459 -10.285 -23.317 1.00 88.88 383 LEU A C 1
ATOM 3160 O O . LEU A 1 383 ? 31.022 -9.421 -24.075 1.00 88.88 383 LEU A O 1
ATOM 3164 N N . ASN A 1 384 ? 31.042 -11.545 -23.386 1.00 92.50 384 ASN A N 1
ATOM 3165 C CA . ASN A 1 384 ? 29.974 -12.030 -24.253 1.00 92.50 384 ASN A CA 1
ATOM 3166 C C . ASN A 1 384 ? 28.888 -12.789 -23.465 1.00 92.50 384 ASN A C 1
ATOM 3168 O O . ASN A 1 384 ? 29.034 -13.117 -22.286 1.00 92.50 384 ASN A O 1
ATOM 3172 N N . LEU A 1 385 ? 27.767 -13.098 -24.129 1.00 91.00 385 LEU A N 1
ATOM 3173 C CA . LEU A 1 385 ? 26.630 -13.785 -23.501 1.00 91.00 385 LEU A CA 1
ATOM 3174 C C . LEU A 1 385 ? 26.985 -15.142 -22.873 1.00 91.00 385 LEU A C 1
ATOM 3176 O O . LEU A 1 385 ? 26.338 -15.539 -21.905 1.00 91.00 385 LEU A O 1
ATOM 3180 N N . ALA A 1 386 ? 27.963 -15.877 -23.409 1.00 91.56 386 ALA A N 1
ATOM 3181 C CA . ALA A 1 386 ? 28.356 -17.169 -22.854 1.00 91.56 386 ALA A CA 1
ATOM 3182 C C . ALA A 1 386 ? 29.093 -17.014 -21.516 1.00 91.56 386 ALA A C 1
ATOM 3184 O O . ALA A 1 386 ? 28.883 -17.818 -20.611 1.00 91.56 386 ALA A O 1
ATOM 3185 N N . GLU A 1 387 ? 29.887 -15.957 -21.349 1.00 90.38 387 GLU A N 1
ATOM 3186 C CA . GLU A 1 387 ? 30.604 -15.686 -20.098 1.00 90.38 387 GLU A CA 1
ATOM 3187 C C . GLU A 1 387 ? 29.643 -15.304 -18.970 1.00 90.38 387 GLU A C 1
ATOM 3189 O O . GLU A 1 387 ? 29.757 -15.822 -17.858 1.00 90.38 387 GLU A O 1
ATOM 3194 N N . PHE A 1 388 ? 28.610 -14.514 -19.271 1.00 90.06 388 PHE A N 1
ATOM 3195 C CA . PHE A 1 388 ? 27.560 -14.203 -18.297 1.00 90.06 388 PHE A CA 1
ATOM 3196 C C . PHE A 1 388 ? 26.733 -15.423 -17.872 1.00 90.06 388 PHE A C 1
ATOM 3198 O O . PHE A 1 388 ? 26.182 -15.423 -16.774 1.00 90.06 388 PHE A O 1
ATOM 3205 N N . LYS A 1 389 ? 26.651 -16.480 -18.695 1.00 88.69 389 LYS A N 1
ATOM 3206 C CA . LYS A 1 389 ? 26.016 -17.748 -18.283 1.00 88.69 389 LYS A CA 1
ATOM 3207 C C . LYS A 1 389 ? 26.831 -18.491 -17.228 1.00 88.69 389 LYS A C 1
ATOM 3209 O O . LYS A 1 389 ? 26.253 -19.254 -16.461 1.00 88.69 389 LYS A O 1
ATOM 3214 N N . LEU A 1 390 ? 28.149 -18.297 -17.211 1.00 88.19 390 LEU A N 1
ATOM 3215 C CA . LEU A 1 390 ? 29.047 -18.937 -16.252 1.00 88.19 390 LEU A CA 1
ATOM 3216 C C . LEU A 1 390 ? 29.135 -18.128 -14.956 1.00 88.19 390 LEU A C 1
ATOM 3218 O O . LEU A 1 390 ? 29.006 -18.702 -13.879 1.00 88.19 390 LEU A O 1
ATOM 3222 N N . ASN A 1 391 ? 29.298 -16.805 -15.065 1.00 87.75 391 ASN A N 1
ATOM 3223 C CA . ASN A 1 391 ? 29.476 -15.895 -13.934 1.00 87.75 391 ASN A CA 1
ATOM 3224 C C . ASN A 1 391 ? 28.542 -14.685 -14.071 1.00 87.75 391 ASN A C 1
ATOM 3226 O O . ASN A 1 391 ? 28.929 -13.626 -14.564 1.00 87.75 391 ASN A O 1
ATOM 3230 N N . PHE A 1 392 ? 27.286 -14.858 -13.662 1.00 89.62 392 PHE A N 1
ATOM 3231 C CA . PHE A 1 392 ? 26.272 -13.817 -13.797 1.00 89.62 392 PHE A CA 1
ATOM 3232 C C . PHE A 1 392 ? 26.416 -12.732 -12.721 1.00 89.62 392 PHE A C 1
ATOM 3234 O O . PHE A 1 392 ? 26.134 -12.979 -11.548 1.00 89.62 392 PHE A O 1
ATOM 3241 N N . ASP A 1 393 ? 26.764 -11.517 -13.146 1.00 93.56 393 ASP A N 1
ATOM 3242 C CA . ASP A 1 393 ? 26.596 -10.292 -12.364 1.00 93.56 393 ASP A CA 1
ATOM 3243 C C . ASP A 1 393 ? 25.493 -9.430 -12.990 1.00 93.56 393 ASP A C 1
ATOM 3245 O O . ASP A 1 393 ? 25.523 -9.122 -14.186 1.00 93.56 393 ASP A O 1
ATOM 3249 N N . SER A 1 394 ? 24.484 -9.061 -12.197 1.00 93.25 394 SER A N 1
ATOM 3250 C CA . SER A 1 394 ? 23.297 -8.402 -12.740 1.00 93.25 394 SER A CA 1
ATOM 3251 C C . SER A 1 394 ? 23.530 -6.962 -13.178 1.00 93.25 394 SER A C 1
ATOM 3253 O O . SER A 1 394 ? 22.827 -6.503 -14.080 1.00 93.25 394 SER A O 1
ATOM 3255 N N . ASP A 1 395 ? 24.464 -6.257 -12.541 1.00 94.31 395 ASP A N 1
ATOM 3256 C CA . ASP A 1 395 ? 24.744 -4.849 -12.823 1.00 94.31 395 ASP A CA 1
ATOM 3257 C C . ASP A 1 395 ? 25.655 -4.740 -14.048 1.00 94.31 395 ASP A C 1
ATOM 3259 O O . ASP A 1 395 ? 25.382 -3.970 -14.973 1.00 94.31 395 ASP A O 1
ATOM 3263 N N . LEU A 1 396 ? 26.665 -5.609 -14.127 1.00 95.00 396 LEU A N 1
ATOM 3264 C CA . LEU A 1 396 ? 27.536 -5.727 -15.291 1.00 95.00 396 LEU A CA 1
ATOM 3265 C C . LEU A 1 396 ? 26.757 -6.173 -16.537 1.00 95.00 396 LEU A C 1
ATOM 3267 O O . LEU A 1 396 ? 26.918 -5.592 -17.611 1.00 95.00 396 LEU A O 1
ATOM 3271 N N . PHE A 1 397 ? 25.846 -7.142 -16.392 1.00 96.19 397 PHE A N 1
ATOM 3272 C CA . PHE A 1 397 ? 24.984 -7.580 -17.491 1.00 96.19 397 PHE A CA 1
ATOM 3273 C C . PHE A 1 397 ? 24.027 -6.474 -17.956 1.00 96.19 397 PHE A C 1
ATOM 3275 O O . PHE A 1 397 ? 23.812 -6.290 -19.154 1.00 96.19 397 PHE A O 1
ATOM 3282 N N . LYS A 1 398 ? 23.463 -5.699 -17.020 1.00 96.00 398 LYS A N 1
ATOM 3283 C CA . LYS A 1 398 ? 22.599 -4.552 -17.336 1.00 96.00 398 LYS A CA 1
ATOM 3284 C C . LYS A 1 398 ? 23.340 -3.490 -18.157 1.00 96.00 398 LYS A C 1
ATOM 3286 O O . LYS A 1 398 ? 22.762 -2.953 -19.108 1.00 96.00 398 LYS A O 1
ATOM 3291 N N . LYS A 1 399 ? 24.599 -3.201 -17.812 1.00 96.38 399 LYS A N 1
ATOM 3292 C CA . LYS A 1 399 ? 25.472 -2.301 -18.582 1.00 96.38 399 LYS A CA 1
ATOM 3293 C C . LYS A 1 399 ? 25.786 -2.874 -19.967 1.00 96.38 399 LYS A C 1
ATOM 3295 O O . LYS A 1 399 ? 25.559 -2.191 -20.959 1.00 96.38 399 LYS A O 1
ATOM 3300 N N . TYR A 1 400 ? 26.189 -4.144 -20.042 1.00 96.69 400 TYR A N 1
ATOM 3301 C CA . TYR A 1 400 ? 26.456 -4.856 -21.300 1.00 96.69 400 TYR A CA 1
ATOM 3302 C C . TYR A 1 400 ? 25.283 -4.776 -22.292 1.00 96.69 400 TYR A C 1
ATOM 3304 O O . TYR A 1 400 ? 25.477 -4.483 -23.471 1.00 96.69 400 TYR A O 1
ATOM 3312 N N . VAL A 1 401 ? 24.047 -4.985 -21.822 1.00 96.69 401 VAL A N 1
ATOM 3313 C CA . VAL A 1 401 ? 22.849 -4.896 -22.675 1.00 96.69 401 VAL A CA 1
ATOM 3314 C C . VAL A 1 401 ? 22.661 -3.488 -23.252 1.00 96.69 401 VAL A C 1
ATOM 3316 O O . VAL A 1 401 ? 22.320 -3.364 -24.427 1.00 96.69 401 VAL A O 1
ATOM 3319 N N . ALA A 1 402 ? 22.892 -2.434 -22.466 1.00 97.31 402 ALA A N 1
ATOM 3320 C CA . ALA A 1 402 ? 22.803 -1.056 -22.952 1.00 97.31 402 ALA A CA 1
ATOM 3321 C C . ALA A 1 402 ? 23.888 -0.731 -23.987 1.00 97.31 402 ALA A C 1
ATOM 3323 O O . ALA A 1 402 ? 23.581 -0.181 -25.046 1.00 97.31 402 ALA A O 1
ATOM 3324 N N . GLU A 1 403 ? 25.130 -1.129 -23.722 1.00 96.62 403 GLU A N 1
ATOM 3325 C CA . GLU A 1 403 ? 26.265 -0.872 -24.617 1.00 96.62 403 GLU A CA 1
ATOM 3326 C C . GLU A 1 403 ? 26.116 -1.597 -25.956 1.00 96.62 403 GLU A C 1
ATOM 3328 O O . GLU A 1 403 ? 26.329 -1.007 -27.012 1.00 96.62 403 GLU A O 1
ATOM 3333 N N . ASN A 1 404 ? 25.596 -2.826 -25.951 1.00 95.94 404 ASN A N 1
ATOM 3334 C CA . ASN A 1 404 ? 25.240 -3.544 -27.180 1.00 95.94 404 ASN A CA 1
ATOM 3335 C C . ASN A 1 404 ? 24.066 -2.934 -27.954 1.00 95.94 404 ASN A C 1
ATOM 3337 O O . ASN A 1 404 ? 23.779 -3.345 -29.081 1.00 95.94 404 ASN A O 1
ATOM 3341 N N . ARG A 1 405 ? 23.335 -1.995 -27.352 1.00 96.81 405 ARG A N 1
ATOM 3342 C CA . ARG A 1 405 ? 22.321 -1.179 -28.031 1.00 96.81 405 ARG A CA 1
ATOM 3343 C C . ARG A 1 405 ? 22.862 0.197 -28.425 1.00 96.81 405 ARG A C 1
ATOM 3345 O O . ARG A 1 405 ? 22.087 1.033 -28.873 1.00 96.81 405 ARG A O 1
ATOM 3352 N N . GLY A 1 406 ? 24.176 0.397 -28.314 1.00 97.12 406 GLY A N 1
ATOM 3353 C CA . GLY A 1 406 ? 24.885 1.595 -28.748 1.00 97.12 406 GLY A CA 1
ATOM 3354 C C . GLY A 1 406 ? 24.934 2.711 -27.712 1.00 97.12 406 GLY A C 1
ATOM 3355 O O . GLY A 1 406 ? 25.381 3.797 -28.061 1.00 97.12 406 GLY A O 1
ATOM 3356 N N . PHE A 1 407 ? 24.478 2.478 -26.477 1.00 97.94 407 PHE A N 1
ATOM 3357 C CA . PHE A 1 407 ? 24.530 3.480 -25.415 1.00 97.94 407 PHE A CA 1
ATOM 3358 C C . PHE A 1 407 ? 25.879 3.486 -24.702 1.00 97.94 407 PHE A C 1
ATOM 3360 O O . PHE A 1 407 ? 26.356 2.445 -24.266 1.00 97.94 407 PHE A O 1
ATOM 3367 N N . ASP A 1 408 ? 26.420 4.672 -24.459 1.00 97.69 408 ASP A N 1
ATOM 3368 C CA . ASP A 1 408 ? 27.490 4.877 -23.495 1.00 97.69 408 ASP A CA 1
ATOM 3369 C C . ASP A 1 408 ? 26.892 4.959 -22.088 1.00 97.69 408 ASP A C 1
ATOM 3371 O O . ASP A 1 408 ? 26.099 5.854 -21.789 1.00 97.69 408 ASP A O 1
ATOM 3375 N N . VAL A 1 409 ? 27.275 4.039 -21.203 1.00 97.88 409 VAL A N 1
ATOM 3376 C CA . VAL A 1 409 ? 26.757 3.990 -19.828 1.00 97.88 409 VAL A CA 1
ATOM 3377 C C . VAL A 1 409 ? 27.796 4.538 -18.858 1.00 97.88 409 VAL A C 1
ATOM 3379 O O . VAL A 1 409 ? 28.904 4.006 -18.760 1.00 97.88 409 VAL A O 1
ATOM 3382 N N . LYS A 1 410 ? 27.440 5.585 -18.107 1.00 97.81 410 LYS A N 1
ATOM 3383 C CA . LYS A 1 410 ? 28.270 6.141 -17.031 1.00 97.81 410 LYS A CA 1
ATOM 3384 C C . LYS A 1 410 ? 27.678 5.797 -15.677 1.00 97.81 410 LYS A C 1
ATOM 3386 O O . LYS A 1 410 ? 26.542 6.151 -15.374 1.00 97.81 410 LYS A O 1
ATOM 3391 N N . ILE A 1 411 ? 28.476 5.096 -14.880 1.00 97.62 411 ILE A N 1
ATOM 3392 C CA . ILE A 1 411 ? 28.099 4.654 -13.542 1.00 97.62 411 ILE A CA 1
ATOM 3393 C C . ILE A 1 411 ? 28.694 5.619 -12.528 1.00 97.62 411 ILE A C 1
ATOM 3395 O O . ILE A 1 411 ? 29.894 5.878 -12.553 1.00 97.62 411 ILE A O 1
ATOM 3399 N N . ILE A 1 412 ? 27.844 6.121 -11.638 1.00 97.69 412 ILE A N 1
ATOM 3400 C CA . ILE A 1 412 ? 28.198 7.044 -10.566 1.00 97.69 412 ILE A CA 1
ATOM 3401 C C . ILE A 1 412 ? 27.998 6.328 -9.236 1.00 97.69 412 ILE A C 1
ATOM 3403 O O . ILE A 1 412 ? 26.871 6.037 -8.836 1.00 97.69 412 ILE A O 1
ATOM 3407 N N . ARG A 1 413 ? 29.088 6.010 -8.542 1.00 97.12 413 ARG A N 1
ATOM 3408 C CA . ARG A 1 413 ? 29.058 5.215 -7.311 1.00 97.12 413 ARG A CA 1
ATOM 3409 C C . ARG A 1 413 ? 29.018 6.117 -6.094 1.00 97.12 413 ARG A C 1
ATOM 3411 O O . ARG A 1 413 ? 29.823 7.032 -5.951 1.00 97.12 413 ARG A O 1
ATOM 3418 N N . SER A 1 414 ? 28.144 5.810 -5.141 1.00 96.62 414 SER A N 1
ATOM 3419 C CA . SER A 1 414 ? 28.027 6.595 -3.909 1.00 96.62 414 SER A CA 1
ATOM 3420 C C . SER A 1 414 ? 29.303 6.566 -3.058 1.00 96.62 414 SER A C 1
ATOM 3422 O O . SER A 1 414 ? 29.523 7.475 -2.264 1.00 96.62 414 SER A O 1
ATOM 3424 N N . TRP A 1 415 ? 30.128 5.521 -3.193 1.00 96.50 415 TRP A N 1
ATOM 3425 C CA . TRP A 1 415 ? 31.395 5.353 -2.469 1.00 96.50 415 TRP A CA 1
ATOM 3426 C C . TRP A 1 415 ? 32.618 5.924 -3.202 1.00 96.50 415 TRP A C 1
ATOM 3428 O O . TRP A 1 415 ? 33.682 5.997 -2.600 1.00 96.50 415 TRP A O 1
ATOM 3438 N N . ASN A 1 416 ? 32.465 6.351 -4.460 1.00 96.56 416 ASN A N 1
ATOM 3439 C CA . ASN A 1 416 ? 33.523 6.955 -5.282 1.00 96.56 416 ASN A CA 1
ATOM 3440 C C . ASN A 1 416 ? 33.002 8.203 -6.018 1.00 96.56 416 ASN A C 1
ATOM 3442 O O . ASN A 1 416 ? 33.322 8.460 -7.177 1.00 96.56 416 ASN A O 1
ATOM 3446 N N . LEU A 1 417 ? 32.099 8.933 -5.356 1.00 96.19 417 LEU A N 1
ATOM 3447 C CA . LEU A 1 417 ? 31.242 9.922 -6.003 1.00 96.19 417 LEU A CA 1
ATOM 3448 C C . LEU A 1 417 ? 32.052 11.048 -6.645 1.00 96.19 417 LEU A C 1
ATOM 3450 O O . LEU A 1 417 ? 31.776 11.434 -7.771 1.00 96.19 417 LEU A O 1
ATOM 3454 N N . LYS A 1 418 ? 33.054 11.574 -5.940 1.00 97.06 418 LYS A N 1
ATOM 3455 C CA . LYS A 1 418 ? 33.843 12.714 -6.413 1.00 97.06 418 LYS A CA 1
ATOM 3456 C C . LYS A 1 418 ? 34.624 12.358 -7.678 1.00 97.06 418 LYS A C 1
ATOM 3458 O O . LYS A 1 418 ? 34.638 13.118 -8.641 1.00 97.06 418 LYS A O 1
ATOM 3463 N N . GLU A 1 419 ? 35.277 11.207 -7.673 1.00 97.12 419 GLU A N 1
ATOM 3464 C CA . GLU A 1 419 ? 36.072 10.693 -8.781 1.00 97.12 419 GLU A CA 1
ATOM 3465 C C . GLU A 1 419 ? 35.183 10.375 -9.990 1.00 97.12 419 GLU A C 1
ATOM 3467 O O . GLU A 1 419 ? 35.491 10.812 -11.098 1.00 97.12 419 GLU A O 1
ATOM 3472 N N . ASP A 1 420 ? 34.049 9.698 -9.777 1.00 97.25 420 ASP A N 1
ATOM 3473 C CA . ASP A 1 420 ? 33.108 9.351 -10.849 1.00 97.25 420 ASP A CA 1
ATOM 3474 C C . ASP A 1 420 ? 32.455 10.606 -11.465 1.00 97.25 420 ASP A C 1
ATOM 3476 O O . ASP A 1 420 ? 32.262 10.675 -12.680 1.00 97.25 420 ASP A O 1
ATOM 3480 N N . MET A 1 421 ? 32.166 11.634 -10.659 1.00 97.81 421 MET A N 1
ATOM 3481 C CA . MET A 1 421 ? 31.617 12.910 -11.137 1.00 97.81 421 MET A CA 1
ATOM 3482 C C . MET A 1 421 ? 32.648 13.722 -11.929 1.00 97.81 421 MET A C 1
ATOM 3484 O O . MET A 1 421 ? 32.312 14.275 -12.975 1.00 97.81 421 MET A O 1
ATOM 3488 N N . ASN A 1 422 ? 33.914 13.746 -11.502 1.00 97.56 422 ASN A N 1
ATOM 3489 C CA . ASN A 1 422 ? 34.988 14.361 -12.288 1.00 97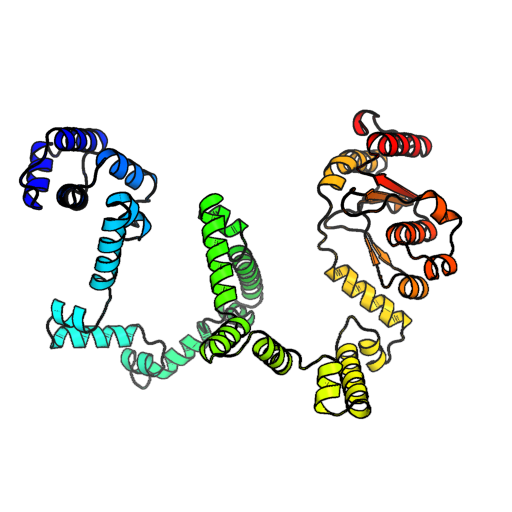.56 422 ASN A CA 1
ATOM 3490 C C . ASN A 1 422 ? 35.190 13.635 -13.626 1.00 97.56 422 ASN A C 1
ATOM 3492 O O . ASN A 1 422 ? 35.269 14.282 -14.669 1.00 97.56 422 ASN A O 1
ATOM 3496 N N . ALA A 1 423 ? 35.192 12.298 -13.616 1.00 97.31 423 ALA A N 1
ATOM 3497 C CA . ALA A 1 423 ? 35.282 11.504 -14.838 1.00 97.31 423 ALA A CA 1
ATOM 3498 C C . ALA A 1 423 ? 34.090 11.760 -15.778 1.00 97.31 423 ALA A C 1
ATOM 3500 O O . ALA A 1 423 ? 34.264 11.833 -16.996 1.00 97.31 423 ALA A O 1
ATOM 3501 N N . LEU A 1 424 ? 32.883 11.936 -15.227 1.00 97.69 424 LEU A N 1
ATOM 3502 C CA . LEU A 1 424 ? 31.703 12.311 -16.002 1.00 97.69 424 LEU A CA 1
ATOM 3503 C C . LEU A 1 424 ? 31.845 13.709 -16.623 1.00 97.69 424 LEU A C 1
ATOM 3505 O O . LEU A 1 424 ? 31.506 13.880 -17.794 1.00 97.69 424 LEU A O 1
ATOM 3509 N N . TYR A 1 425 ? 32.350 14.691 -15.873 1.00 97.94 425 TYR A N 1
ATOM 3510 C CA . TYR A 1 425 ? 32.599 16.043 -16.378 1.00 97.94 425 TYR A CA 1
ATOM 3511 C C . TYR A 1 425 ? 33.559 16.038 -17.570 1.00 97.94 425 TYR A C 1
ATOM 3513 O O . TYR A 1 425 ? 33.229 16.586 -18.625 1.00 97.94 425 TYR A O 1
ATOM 3521 N N . ASP A 1 426 ? 34.716 15.389 -17.420 1.00 97.56 426 ASP A N 1
ATOM 3522 C CA . ASP A 1 426 ? 35.713 15.304 -18.487 1.00 97.56 426 ASP A CA 1
ATOM 3523 C C . ASP A 1 426 ? 35.138 14.598 -19.720 1.00 97.56 426 ASP A C 1
ATOM 3525 O O . ASP A 1 426 ? 35.243 15.111 -20.832 1.00 97.56 426 ASP A O 1
ATOM 3529 N N . TYR A 1 427 ? 34.417 13.492 -19.520 1.00 97.69 427 TYR A N 1
ATOM 3530 C CA . TYR A 1 427 ? 33.753 12.771 -20.603 1.00 97.69 427 TYR A CA 1
ATOM 3531 C C . TYR A 1 427 ? 32.733 13.632 -21.370 1.00 97.69 427 TYR A C 1
ATOM 3533 O O . TYR A 1 427 ? 32.693 13.600 -22.601 1.00 97.69 427 TYR A O 1
ATOM 3541 N N . LEU A 1 428 ? 31.895 14.400 -20.666 1.00 97.50 428 LEU A N 1
ATOM 3542 C CA . LEU A 1 428 ? 30.907 15.276 -21.302 1.00 97.50 428 LEU A CA 1
ATOM 3543 C C . LEU A 1 428 ? 31.586 16.400 -22.089 1.00 97.50 428 LEU A C 1
ATOM 3545 O O . LEU A 1 428 ? 31.199 16.658 -23.232 1.00 97.50 428 LEU A O 1
ATOM 3549 N N . ARG A 1 429 ? 32.637 17.009 -21.526 1.00 97.31 429 ARG A N 1
ATOM 3550 C CA . ARG A 1 429 ? 33.448 18.025 -22.210 1.00 97.31 429 ARG A CA 1
ATOM 3551 C C . ARG A 1 429 ? 34.059 17.473 -23.495 1.00 97.31 429 ARG A C 1
ATOM 3553 O O . ARG A 1 429 ? 33.973 18.131 -24.529 1.00 97.31 429 ARG A O 1
ATOM 3560 N N . ASP A 1 430 ? 34.623 16.271 -23.447 1.00 97.81 430 ASP A N 1
ATOM 3561 C CA . ASP A 1 430 ? 35.266 15.632 -24.599 1.00 97.81 430 ASP A CA 1
ATOM 3562 C C . ASP A 1 430 ? 34.251 15.280 -25.707 1.00 97.81 430 ASP A C 1
ATOM 3564 O O . ASP A 1 430 ? 34.599 15.239 -26.887 1.00 97.81 430 ASP A O 1
ATOM 3568 N N . ARG A 1 431 ? 32.965 15.122 -25.358 1.00 97.00 431 ARG A N 1
ATOM 3569 C CA . ARG A 1 431 ? 31.844 15.008 -26.312 1.00 97.00 431 ARG A CA 1
ATOM 3570 C C . ARG A 1 431 ? 31.283 16.353 -26.791 1.00 97.00 431 ARG A C 1
ATOM 3572 O O . ARG A 1 431 ? 30.268 16.370 -27.485 1.00 97.00 431 ARG A O 1
ATOM 3579 N N . GLY A 1 432 ? 31.916 17.471 -26.435 1.00 97.12 432 GLY A N 1
ATOM 3580 C CA . GLY A 1 432 ? 31.479 18.822 -26.794 1.00 97.12 432 GLY A CA 1
ATOM 3581 C C . GLY A 1 432 ? 30.315 19.359 -25.952 1.00 97.12 432 GLY A C 1
ATOM 3582 O O . GLY A 1 432 ? 29.760 20.404 -26.282 1.00 97.12 432 GLY A O 1
ATOM 3583 N N . ILE A 1 433 ? 29.942 18.680 -24.862 1.00 97.06 433 ILE A N 1
ATOM 3584 C CA . ILE A 1 433 ? 28.888 19.114 -23.938 1.00 97.06 433 ILE A CA 1
ATOM 3585 C C . ILE A 1 433 ? 29.549 19.917 -22.814 1.00 97.06 433 ILE A C 1
ATOM 3587 O O . ILE A 1 433 ? 29.974 19.380 -21.791 1.00 97.06 433 ILE A O 1
ATOM 3591 N N . VAL A 1 434 ? 29.681 21.226 -23.028 1.00 96.44 434 VAL A N 1
ATOM 3592 C CA . VAL A 1 434 ? 30.391 22.123 -22.106 1.00 96.44 434 VAL A CA 1
ATOM 3593 C C . VAL A 1 434 ? 29.473 22.549 -20.960 1.00 96.44 434 VAL A C 1
ATOM 3595 O O . VAL A 1 434 ? 28.530 23.314 -21.152 1.00 96.44 434 VAL A O 1
ATOM 3598 N N . LEU A 1 435 ? 29.770 22.071 -19.751 1.00 95.94 435 LEU A N 1
ATOM 3599 C CA . LEU A 1 435 ? 29.035 22.378 -18.520 1.00 95.94 435 LEU A CA 1
ATOM 3600 C C . LEU A 1 435 ? 29.942 23.097 -17.511 1.00 95.94 435 LEU A C 1
ATOM 3602 O O . LEU A 1 435 ? 31.163 23.087 -17.640 1.00 95.94 435 LEU A O 1
ATOM 3606 N N . CYS A 1 436 ? 29.364 23.722 -16.484 1.00 96.00 436 CYS A N 1
ATOM 3607 C CA . CYS A 1 436 ? 30.159 24.329 -15.416 1.00 96.00 436 CYS A CA 1
ATOM 3608 C C . CYS A 1 436 ? 30.677 23.251 -14.452 1.00 96.00 436 CYS A C 1
ATOM 3610 O O . CYS A 1 436 ? 29.884 22.462 -13.938 1.00 96.00 436 CYS A O 1
ATOM 3612 N N . GLN A 1 437 ? 31.984 23.244 -14.163 1.00 96.31 437 GLN A N 1
ATOM 3613 C CA . GLN A 1 437 ? 32.611 22.247 -13.282 1.00 96.31 437 GLN A CA 1
ATOM 3614 C C . GLN A 1 437 ? 32.006 22.233 -11.867 1.00 96.31 437 GLN A C 1
ATOM 3616 O O . GLN A 1 437 ? 31.963 21.186 -11.230 1.00 96.31 437 GLN A O 1
ATOM 3621 N N . SER A 1 438 ? 31.479 23.364 -11.384 1.00 96.38 438 SER A N 1
ATOM 3622 C CA . SER A 1 438 ? 30.839 23.446 -10.063 1.00 96.38 438 SER A CA 1
ATOM 3623 C C . SER A 1 438 ? 29.573 22.592 -9.924 1.00 96.38 438 SER A C 1
ATOM 3625 O O . SER A 1 438 ? 29.140 22.359 -8.801 1.00 96.38 438 SER A O 1
ATOM 3627 N N . LEU A 1 439 ? 28.996 22.094 -11.027 1.00 93.75 439 LEU A N 1
ATOM 3628 C CA . LEU A 1 439 ? 27.879 21.141 -11.000 1.00 93.75 439 LEU A CA 1
ATOM 3629 C C . LEU A 1 439 ? 28.298 19.726 -10.565 1.00 93.75 439 LEU A C 1
ATOM 3631 O O . LEU A 1 439 ? 27.429 18.907 -10.278 1.00 93.75 439 LEU A O 1
ATOM 3635 N N . PHE A 1 440 ? 29.601 19.436 -10.536 1.00 94.88 440 PHE A N 1
ATOM 3636 C CA . PHE A 1 440 ? 30.157 18.103 -10.281 1.00 94.88 440 PHE A CA 1
ATOM 3637 C C . PHE A 1 440 ? 30.847 17.971 -8.914 1.00 94.88 440 PHE A C 1
ATOM 3639 O O . PHE A 1 440 ? 31.430 16.925 -8.627 1.00 94.88 440 PHE A O 1
ATOM 3646 N N . VAL A 1 441 ? 30.800 19.029 -8.094 1.00 86.56 441 VAL A N 1
ATOM 3647 C CA . VAL A 1 441 ? 31.497 19.138 -6.798 1.00 86.56 441 VAL A CA 1
ATOM 3648 C C . VAL A 1 441 ? 30.605 18.749 -5.627 1.00 86.56 441 VAL A C 1
ATOM 3650 O O . VAL A 1 441 ? 29.418 19.148 -5.619 1.00 86.56 441 VAL A O 1
#

Organism: NCBI:txid1070528

Sequence (441 aa):
MASFDYFLKTIKKNGVENISDDVLKELQRIFDEFGAVPTKIISKQILLGIPDIYKRFVECRNKLKSKDSTSYIACIMRYGEHHGEIIYRQRCKDSAITLENLQNKYGIHQGEKKWNDMLAKKSFSLAGFILRHGEIDGPIKYKDFWDNTNFSTSKDAFIRRHGEIDGIERYKKFVAKQGFNNTLLAYHEKYGVDLGNILYNERLAKKNANSKKVKYVTKLLESGKTINEINVLLDKRYNKTSLNSFIKRYGLDIGTAKYTEFISKLKSNNVLCIEYYRKRGISDTTSFELISDIQGKRNCKSNFSKESMKYLLPIVLKIEEVTENNCFYGEDEFFIRTNKEEFDVSGKRIFFYDFVFPKLNLIFEYHGVRFHADVDYSLTHSLNLAEFKLNFDSDLFKKYVAENRGFDVKIIRSWNLKEDMNALYDYLRDRGIVLCQSLFV

Secondary structure (DSSP, 8-state):
---HHHHHHHHHHTT-----HHHHHHHHHHHHHHSS--HHHHHHHHHTT-S-HHHHHHHHHHHS-TT-TTSHHHHHHHHHHHHHHHHHHHHHHHHS--HHHHHHHH-HHHHHHHHHHHHHHH--SHHHHHHHHHHHHHHHHHHHHHHHH----SHHHHHHHH-HHHHHHHHHHHHHHHHHTTSHHHHHHHH-HHHHHHHHHHHHHHHHHTSHHHHHHHHHHHTT--HHHHHHHHHHHH--SSHHHHHHHH-HHHHHHHHHHHHHHHHHT-TTSHHHHHTTT--HHHHHHHHHHHHHHHH-S----HHHHHHHHHHHHHHHHHH--PPB-GGG--EEEP-HHHHHHHS-SEEE-SEEEGGGTEEEEEE-TTT-----GGGGGT--HHHHHHS--HHHHHHHHHHTTTPEEEEEETTSHHHHHHHHHHHHHHTT----GGGG-